Protein AF-A0A7W4C3T3-F1 (afdb_monomer_lite)

Secondary structure (DSSP, 8-state):
-EEEEEESSTTS--EEEEEEEEEEEEPPPPTTSEEEEEEEEEEEEEE-TT-TT--EEEEEE---TT-TT--SPPPEEEEE-GGGGG-HHHHHHHH-TT-EE-S-HHHHHHHHHHHTT--GGGHHHHHHHHHHHHHHHHTTT---EEE----TT---EEEEE---EE-STTEEEE---GGGGG--TTGGGEEEEEEEEEEEEEEPEEETTEEEEEEEEEEEEEEE-SEEEEEEEE-TTEEEEEEEEEEE-SSSPEEEEEEEE-S-GGGS---HHHHHTTGGGSEEEEEE--HHHHHHHHH-EEEEEEEEEEEEHHHHHHHHHHHHHHHHHHHHHHHHHS-TTTTTSHHHHHHS--BTTB-HHHHHHHHHHHHHHHHHHHH--SSS-HHHHHHHHHHHHHHHHHHHHHHH--TTGGGSTTS--HHHHHHHHHHHHHHHS-HHHHHHHHHHHHHHHHHHHHHH-TTS-STTHHHHHHHHH---

Structure (mmCIF, N/CA/C/O backbone):
data_AF-A0A7W4C3T3-F1
#
_entry.id   AF-A0A7W4C3T3-F1
#
loop_
_atom_site.group_PDB
_atom_site.id
_atom_site.type_symbol
_atom_site.label_atom_id
_atom_site.label_alt_id
_atom_site.label_comp_id
_atom_site.label_asym_id
_atom_site.label_entity_id
_atom_site.label_seq_id
_atom_site.pd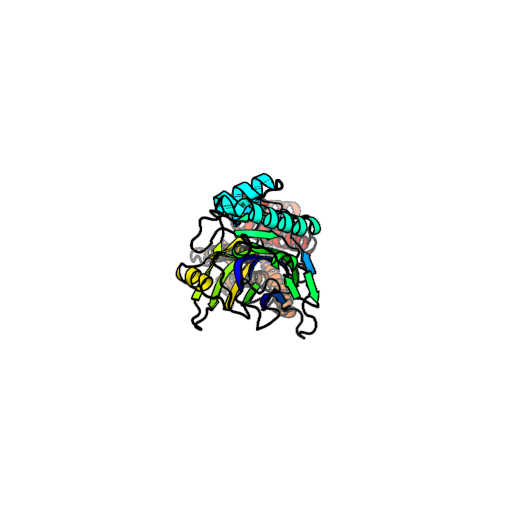bx_PDB_ins_code
_atom_site.Cartn_x
_atom_site.Cartn_y
_atom_site.Cartn_z
_atom_site.occupancy
_atom_site.B_iso_or_equiv
_atom_site.auth_seq_id
_atom_site.auth_comp_id
_atom_site.auth_asym_id
_atom_site.auth_atom_id
_atom_site.pdbx_PDB_model_num
ATOM 1 N N . MET A 1 1 ? 13.143 -0.703 1.026 1.00 85.38 1 MET A N 1
ATOM 2 C CA . MET A 1 1 ? 12.200 -0.128 2.001 1.00 85.38 1 MET A CA 1
ATOM 3 C C . MET A 1 1 ? 11.956 -1.159 3.082 1.00 85.38 1 MET A C 1
ATOM 5 O O . MET A 1 1 ? 11.834 -2.334 2.768 1.00 85.38 1 MET A O 1
ATOM 9 N N . LYS A 1 2 ? 11.910 -0.732 4.337 1.00 89.56 2 LYS A N 1
ATOM 10 C CA . LYS A 1 2 ? 11.625 -1.593 5.477 1.00 89.56 2 LYS A CA 1
ATOM 11 C C . LYS A 1 2 ? 10.624 -0.909 6.400 1.00 89.56 2 LYS A C 1
ATOM 13 O O . LYS A 1 2 ? 10.803 0.271 6.686 1.00 89.56 2 LYS A O 1
ATOM 18 N N . LEU A 1 3 ? 9.597 -1.622 6.841 1.00 90.25 3 LEU A N 1
ATOM 19 C CA . LEU A 1 3 ? 8.627 -1.177 7.837 1.00 90.25 3 LEU A CA 1
ATOM 20 C C . LEU A 1 3 ? 8.748 -2.090 9.057 1.00 90.25 3 LEU A C 1
ATOM 22 O O . LEU A 1 3 ? 8.432 -3.272 8.978 1.00 90.25 3 LEU A O 1
ATOM 26 N N . ASN A 1 4 ? 9.205 -1.548 10.181 1.00 90.50 4 ASN A N 1
ATOM 27 C CA . ASN A 1 4 ? 9.206 -2.262 11.453 1.00 90.50 4 ASN A CA 1
ATOM 28 C C . ASN A 1 4 ? 7.982 -1.838 12.258 1.00 90.50 4 ASN A C 1
ATOM 30 O O . ASN A 1 4 ? 7.779 -0.646 12.482 1.00 90.50 4 ASN A O 1
ATOM 34 N N . ILE A 1 5 ? 7.209 -2.807 12.727 1.00 88.56 5 ILE A N 1
ATOM 35 C CA . ILE A 1 5 ? 6.037 -2.607 13.574 1.00 88.56 5 ILE A CA 1
ATOM 36 C C . ILE A 1 5 ? 6.355 -3.221 14.931 1.00 88.56 5 ILE A C 1
ATOM 38 O O . ILE A 1 5 ? 6.657 -4.411 15.047 1.00 88.56 5 ILE A O 1
ATOM 42 N N . SER A 1 6 ? 6.328 -2.392 15.967 1.00 87.19 6 SER A N 1
ATOM 43 C CA . SER A 1 6 ? 6.688 -2.779 17.330 1.00 87.19 6 SER A CA 1
ATOM 44 C C . SER A 1 6 ? 5.717 -2.204 18.345 1.00 87.19 6 SER A C 1
ATOM 46 O O . SER A 1 6 ? 5.201 -1.104 18.161 1.00 87.19 6 SER A O 1
ATOM 48 N N . LYS A 1 7 ? 5.502 -2.932 19.438 1.00 82.25 7 LYS A N 1
ATOM 49 C CA . LYS A 1 7 ? 4.808 -2.405 20.613 1.00 82.25 7 LYS A CA 1
ATOM 50 C C . LYS A 1 7 ? 5.762 -1.500 21.402 1.00 82.25 7 LYS A C 1
ATOM 52 O O . LYS A 1 7 ? 6.928 -1.850 21.564 1.00 82.25 7 LYS A O 1
ATOM 57 N N . ASP A 1 8 ? 5.270 -0.374 21.918 1.00 71.25 8 ASP A N 1
ATOM 58 C CA . ASP A 1 8 ? 6.069 0.566 22.737 1.00 71.25 8 ASP A CA 1
ATOM 59 C C . ASP A 1 8 ? 6.509 -0.053 24.082 1.00 71.25 8 ASP A C 1
ATOM 61 O O . ASP A 1 8 ? 7.521 0.345 24.652 1.00 71.25 8 ASP A O 1
ATOM 65 N N . ALA A 1 9 ? 5.795 -1.074 24.580 1.00 63.00 9 ALA A N 1
ATOM 66 C CA . ALA A 1 9 ? 6.160 -1.802 25.795 1.00 63.00 9 ALA A CA 1
ATOM 67 C C . ALA A 1 9 ? 6.038 -3.331 25.616 1.00 63.00 9 ALA A C 1
ATOM 69 O O . ALA A 1 9 ? 4.982 -3.802 25.183 1.00 63.00 9 ALA A O 1
ATOM 70 N N . PRO A 1 10 ? 7.052 -4.126 26.018 1.00 55.09 10 PRO A N 1
ATOM 71 C CA . PRO A 1 10 ? 7.047 -5.588 25.876 1.00 55.09 10 PRO A CA 1
ATOM 72 C C . PRO A 1 10 ? 5.967 -6.298 26.712 1.00 55.09 10 PRO A C 1
ATOM 74 O O . PRO A 1 10 ? 5.608 -7.423 26.389 1.00 55.09 10 PRO A O 1
ATOM 77 N N . ASN A 1 11 ? 5.410 -5.627 27.730 1.00 52.28 11 ASN A N 1
ATOM 78 C CA . ASN A 1 11 ? 4.341 -6.146 28.598 1.00 52.28 11 ASN A CA 1
ATOM 79 C C . ASN A 1 11 ? 2.944 -5.598 28.244 1.00 52.28 11 ASN A C 1
ATOM 81 O O . ASN A 1 11 ? 2.016 -5.723 29.041 1.00 52.28 11 ASN A O 1
ATOM 85 N N . SER A 1 12 ? 2.784 -4.928 27.098 1.00 56.75 12 SER A N 1
ATOM 86 C CA . SER A 1 12 ? 1.444 -4.617 26.585 1.00 56.75 12 SER A CA 1
ATOM 87 C C . SER A 1 12 ? 0.806 -5.911 26.070 1.00 56.75 12 SER A C 1
ATOM 89 O O . SER A 1 12 ? 1.509 -6.714 25.452 1.00 56.75 12 SER A O 1
ATOM 91 N N . GLY A 1 13 ? -0.477 -6.137 26.381 1.00 63.88 13 GLY A N 1
ATOM 92 C CA . GLY A 1 13 ? -1.204 -7.376 26.075 1.00 63.88 13 GLY A CA 1
ATOM 93 C C . GLY A 1 13 ? -1.178 -7.764 24.593 1.00 63.88 13 GLY A C 1
ATOM 94 O O . GLY A 1 13 ? -0.550 -7.103 23.753 1.00 63.88 13 GLY A O 1
ATOM 95 N N . GLU A 1 14 ? -1.833 -8.863 24.233 1.00 72.38 14 GLU A N 1
ATOM 96 C CA . GLU A 1 14 ? -1.918 -9.268 22.828 1.00 72.38 14 GLU A CA 1
ATOM 97 C C . GLU A 1 14 ? -2.554 -8.138 21.986 1.00 72.38 14 GLU A C 1
ATOM 99 O O . GLU A 1 14 ? -3.467 -7.435 22.425 1.00 72.38 14 GLU A O 1
ATOM 104 N N . ILE A 1 15 ? -1.993 -7.891 20.795 1.00 77.31 15 ILE A N 1
ATOM 105 C CA . ILE A 1 15 ? -2.527 -6.907 19.844 1.00 77.31 15 ILE A CA 1
ATOM 106 C C . ILE A 1 15 ? -2.886 -7.672 18.581 1.00 77.31 15 ILE A C 1
ATOM 108 O O . ILE A 1 15 ? -2.019 -8.296 17.964 1.00 77.31 15 ILE A O 1
ATOM 112 N N . THR A 1 16 ? -4.146 -7.569 18.183 1.00 81.88 16 THR A N 1
ATOM 113 C CA . THR A 1 16 ? -4.659 -8.159 16.946 1.00 81.88 16 THR A CA 1
ATOM 114 C C . THR A 1 16 ? -4.764 -7.062 15.897 1.00 81.88 16 THR A C 1
ATOM 116 O O . THR A 1 16 ? -5.388 -6.034 16.151 1.00 81.88 16 THR A O 1
ATOM 119 N N . LEU A 1 17 ? -4.151 -7.252 14.727 1.00 86.50 17 LEU A N 1
ATOM 120 C CA . LEU A 1 17 ? -4.280 -6.335 13.593 1.00 86.50 17 LEU A CA 1
ATOM 121 C C . LEU A 1 17 ? -5.481 -6.760 12.751 1.00 86.50 17 LEU A C 1
ATOM 123 O O . LEU A 1 17 ? -5.324 -7.535 11.816 1.00 86.50 17 LEU A O 1
ATOM 127 N N . GLU A 1 18 ? -6.670 -6.252 13.053 1.00 85.75 18 GLU A N 1
ATOM 128 C CA . GLU A 1 18 ? -7.884 -6.576 12.286 1.00 85.75 18 GLU A CA 1
ATOM 129 C C . GLU A 1 18 ? -7.690 -6.346 10.785 1.00 85.75 18 GLU A C 1
ATOM 131 O O . GLU A 1 18 ? -8.048 -7.192 9.965 1.00 85.75 18 GLU A O 1
ATOM 136 N N . LYS A 1 19 ? -7.037 -5.233 10.429 1.00 88.25 19 LYS A N 1
ATOM 137 C CA . LYS A 1 19 ? -6.682 -4.909 9.046 1.00 88.25 19 LYS A CA 1
ATOM 138 C C . LYS A 1 19 ? -5.278 -4.335 8.961 1.00 88.25 19 LYS A C 1
ATOM 140 O O . LYS A 1 19 ? -4.924 -3.399 9.683 1.00 88.25 19 LYS A O 1
ATOM 145 N N . PHE A 1 20 ? -4.502 -4.865 8.025 1.00 90.88 20 PHE A N 1
ATOM 146 C CA . PHE A 1 20 ? -3.239 -4.287 7.596 1.00 90.88 20 PHE A CA 1
ATOM 147 C C . PHE A 1 20 ? -3.258 -4.096 6.083 1.00 90.88 20 PHE A C 1
ATOM 149 O O . PHE A 1 20 ? -3.383 -5.049 5.311 1.00 90.88 20 PHE A O 1
ATOM 156 N N . PHE A 1 21 ? -3.093 -2.852 5.660 1.00 91.88 21 PHE A N 1
ATOM 157 C CA . PHE A 1 21 ? -3.016 -2.479 4.262 1.00 91.88 21 PHE A CA 1
ATOM 158 C C . PHE A 1 21 ? -1.774 -1.628 4.034 1.00 91.88 21 PHE A C 1
ATOM 160 O O . PHE A 1 21 ? -1.572 -0.619 4.709 1.00 91.88 21 PHE A O 1
ATOM 167 N N . GLN A 1 22 ? -0.964 -1.999 3.049 1.00 93.19 22 GLN A N 1
ATOM 168 C CA . GLN A 1 22 ? 0.148 -1.175 2.596 1.00 93.19 22 GLN A CA 1
ATOM 169 C C . GLN A 1 22 ? 0.090 -0.993 1.085 1.00 93.19 22 GLN A C 1
ATOM 171 O O . GLN A 1 22 ? 0.044 -1.964 0.331 1.00 93.19 22 GLN A O 1
ATOM 176 N N . PHE A 1 23 ? 0.155 0.255 0.638 1.00 92.94 23 PHE A N 1
ATOM 177 C CA . PHE A 1 23 ? 0.219 0.598 -0.772 1.00 92.94 23 PHE A CA 1
ATOM 178 C C . PHE A 1 23 ? 1.482 1.386 -1.078 1.00 92.94 23 PHE A C 1
ATOM 180 O O . PHE A 1 23 ? 1.705 2.475 -0.548 1.00 92.94 23 PHE A O 1
ATOM 187 N N . ASN A 1 24 ? 2.327 0.800 -1.919 1.00 92.94 24 ASN A N 1
ATOM 188 C CA . ASN A 1 24 ? 3.612 1.356 -2.306 1.00 92.94 24 ASN A CA 1
ATOM 189 C C . ASN A 1 24 ? 3.532 1.880 -3.731 1.00 92.94 24 ASN A C 1
ATOM 191 O O . ASN A 1 24 ? 3.334 1.105 -4.660 1.00 92.94 24 ASN A O 1
ATOM 195 N N . ILE A 1 25 ? 3.746 3.172 -3.919 1.00 91.81 25 ILE A N 1
ATOM 196 C CA . ILE A 1 25 ? 3.816 3.799 -5.230 1.00 91.81 25 ILE A CA 1
ATOM 197 C C . ILE A 1 25 ? 5.276 4.097 -5.530 1.00 91.81 25 ILE A C 1
ATOM 199 O O . ILE A 1 25 ? 5.942 4.853 -4.821 1.00 91.81 25 ILE A O 1
ATOM 203 N N . ILE A 1 26 ? 5.776 3.472 -6.588 1.00 89.94 26 ILE A N 1
ATOM 204 C CA . ILE A 1 26 ? 7.132 3.653 -7.084 1.00 89.94 26 ILE A CA 1
ATOM 205 C C . ILE A 1 26 ? 7.039 4.609 -8.266 1.00 89.94 26 ILE A C 1
ATOM 207 O O . ILE A 1 26 ? 6.679 4.228 -9.381 1.00 89.94 26 ILE A O 1
ATOM 211 N N . GLY A 1 27 ? 7.346 5.874 -7.997 1.00 83.94 27 GLY A N 1
ATOM 212 C CA . GLY A 1 27 ? 7.336 6.925 -8.997 1.00 83.94 27 GLY A CA 1
ATOM 213 C C . GLY A 1 27 ? 8.355 6.683 -10.110 1.00 83.94 27 GLY A C 1
ATOM 214 O O . GLY A 1 27 ? 9.367 5.988 -9.948 1.00 83.94 27 GLY A O 1
ATOM 215 N N . ASN A 1 28 ? 8.094 7.320 -11.250 1.00 77.94 28 ASN A N 1
ATOM 216 C CA . ASN A 1 28 ? 9.004 7.302 -12.385 1.00 77.94 28 ASN A CA 1
ATOM 217 C C . ASN A 1 28 ? 10.382 7.851 -12.004 1.00 77.94 28 ASN A C 1
ATOM 219 O O . ASN A 1 28 ? 10.529 8.742 -11.160 1.00 77.94 28 ASN A O 1
ATOM 223 N N . LYS A 1 29 ? 11.392 7.321 -12.686 1.00 75.19 29 LYS A N 1
ATOM 224 C CA . LYS A 1 29 ? 12.780 7.731 -12.543 1.00 75.19 29 LYS A CA 1
ATOM 225 C C . LYS A 1 29 ? 12.950 9.214 -12.887 1.00 75.19 29 LYS A C 1
ATOM 227 O O . LYS A 1 29 ? 12.646 9.635 -14.004 1.00 75.19 29 LYS A O 1
ATOM 232 N N . LYS A 1 30 ? 13.451 10.004 -11.936 1.00 73.94 30 LYS A N 1
ATOM 233 C CA . LYS A 1 30 ? 13.823 11.412 -12.138 1.00 73.94 30 LYS A CA 1
ATOM 234 C C . LYS A 1 30 ? 15.194 11.506 -12.826 1.00 73.94 30 LYS A C 1
ATOM 236 O O . LYS A 1 30 ? 15.941 10.530 -12.917 1.00 73.94 30 LYS A O 1
ATOM 241 N N . SER A 1 31 ? 15.532 12.693 -13.333 1.00 64.56 31 SER A N 1
ATOM 242 C CA . SER A 1 31 ? 16.761 12.953 -14.108 1.00 64.56 31 SER A CA 1
ATOM 243 C C . SER A 1 31 ? 18.066 12.645 -13.361 1.00 64.56 31 SER A C 1
ATOM 245 O O . SER A 1 31 ? 19.108 12.479 -13.985 1.00 64.56 31 SER A O 1
ATOM 247 N N . ASP A 1 32 ? 18.013 12.573 -12.035 1.00 67.69 32 ASP A N 1
ATOM 248 C CA . ASP A 1 32 ? 19.115 12.279 -11.119 1.00 67.69 32 ASP A CA 1
ATOM 249 C C . ASP A 1 32 ? 19.189 10.795 -10.713 1.00 67.69 32 ASP A C 1
ATOM 251 O O . ASP A 1 32 ? 19.852 10.457 -9.733 1.00 67.69 32 ASP A O 1
ATOM 255 N N . ASN A 1 33 ? 18.529 9.895 -11.455 1.00 73.38 33 ASN A N 1
ATOM 256 C CA . ASN A 1 33 ? 18.463 8.460 -11.149 1.00 73.38 33 ASN A CA 1
ATOM 257 C C . ASN A 1 33 ? 17.689 8.135 -9.850 1.00 73.38 33 ASN A C 1
ATOM 259 O O . ASN A 1 33 ? 17.722 6.988 -9.398 1.00 73.38 33 ASN A O 1
ATOM 263 N N . ARG A 1 34 ? 17.001 9.114 -9.242 1.00 80.75 34 ARG A N 1
ATOM 264 C CA . ARG A 1 34 ? 16.190 8.907 -8.039 1.00 80.75 34 ARG A CA 1
ATOM 265 C C . ARG A 1 34 ? 14.746 8.594 -8.383 1.00 80.75 34 ARG A C 1
ATOM 267 O O . ARG A 1 34 ? 14.183 9.099 -9.352 1.00 80.75 34 ARG A O 1
ATOM 274 N N . HIS A 1 35 ? 14.133 7.801 -7.524 1.00 84.88 35 HIS A N 1
ATOM 275 C CA . HIS A 1 35 ? 12.716 7.495 -7.547 1.00 84.88 35 HIS A CA 1
ATOM 276 C C . HIS A 1 35 ? 12.077 8.082 -6.302 1.00 84.88 35 HIS A C 1
ATOM 278 O O . HIS A 1 35 ? 12.624 7.991 -5.199 1.00 84.88 35 HIS A O 1
ATOM 284 N N . GLN A 1 36 ? 10.911 8.684 -6.486 1.00 88.12 36 GLN A N 1
ATOM 285 C CA . GLN A 1 36 ? 10.043 8.993 -5.367 1.00 88.12 36 GLN A CA 1
ATOM 286 C C . GLN A 1 36 ? 9.293 7.720 -4.989 1.00 88.12 36 GLN A C 1
ATOM 288 O O . GLN A 1 36 ? 8.692 7.090 -5.855 1.00 88.12 36 GLN A O 1
ATOM 293 N N . ILE A 1 37 ? 9.360 7.334 -3.722 1.00 89.94 37 ILE A N 1
ATOM 294 C CA . ILE A 1 37 ? 8.612 6.205 -3.183 1.00 89.94 37 ILE A CA 1
ATOM 295 C C . ILE A 1 37 ? 7.636 6.756 -2.157 1.00 89.94 37 ILE A C 1
ATOM 297 O O . ILE A 1 37 ? 8.046 7.356 -1.159 1.00 89.94 37 ILE A O 1
ATOM 301 N N . ASP A 1 38 ? 6.356 6.544 -2.429 1.00 92.00 38 ASP A N 1
ATOM 302 C CA . ASP A 1 38 ? 5.251 6.884 -1.549 1.00 92.00 38 ASP A CA 1
ATOM 303 C C . ASP A 1 38 ? 4.676 5.601 -0.955 1.00 92.00 38 ASP A C 1
ATOM 305 O O . ASP A 1 38 ? 4.274 4.692 -1.675 1.00 92.00 38 ASP A O 1
ATOM 309 N N . THR A 1 39 ? 4.644 5.514 0.369 1.00 92.50 39 THR A N 1
ATOM 310 C CA . THR A 1 39 ? 4.106 4.363 1.091 1.00 92.50 39 THR A CA 1
ATOM 311 C C . THR A 1 39 ? 2.937 4.809 1.947 1.00 92.50 39 THR A C 1
ATOM 313 O O . THR A 1 39 ? 3.122 5.503 2.950 1.00 92.50 39 THR A O 1
ATOM 316 N N . PHE A 1 40 ? 1.741 4.388 1.557 1.00 94.00 40 PHE A N 1
ATOM 317 C CA . PHE A 1 40 ? 0.517 4.550 2.327 1.00 94.00 40 PHE A CA 1
ATOM 318 C C . PHE A 1 40 ? 0.311 3.311 3.189 1.00 94.00 40 PHE A C 1
ATOM 320 O O . PHE A 1 40 ? 0.398 2.191 2.692 1.00 94.00 40 PHE A O 1
ATOM 327 N N . ASN A 1 41 ? 0.036 3.508 4.473 1.00 94.06 41 ASN A N 1
ATOM 328 C CA . ASN A 1 41 ? -0.299 2.432 5.394 1.00 94.06 41 ASN A CA 1
ATOM 329 C C . ASN A 1 41 ? -1.666 2.710 6.007 1.00 94.06 41 ASN A C 1
ATOM 331 O O . ASN A 1 41 ? -1.911 3.825 6.475 1.00 94.06 41 ASN A O 1
ATOM 335 N N . ALA A 1 42 ? -2.499 1.676 6.045 1.00 93.94 42 ALA A N 1
ATOM 336 C CA . ALA A 1 42 ? -3.676 1.602 6.888 1.00 93.94 42 ALA A CA 1
ATOM 337 C C . ALA A 1 42 ? -3.471 0.482 7.899 1.00 93.94 42 ALA A C 1
ATOM 339 O O . ALA A 1 42 ? -3.239 -0.670 7.523 1.00 93.94 42 ALA A O 1
ATOM 340 N N . ILE A 1 43 ? -3.538 0.819 9.180 1.00 93.12 43 ILE A N 1
ATOM 341 C CA . ILE A 1 43 ? -3.381 -0.152 10.259 1.00 93.12 43 ILE A CA 1
ATOM 342 C C . ILE A 1 43 ? -4.577 -0.004 11.182 1.00 93.12 43 ILE A C 1
ATOM 344 O O . ILE A 1 43 ? -4.841 1.083 11.697 1.00 93.12 43 ILE A O 1
ATOM 348 N N . CYS A 1 44 ? -5.290 -1.107 11.374 1.00 91.50 44 CYS A N 1
ATOM 349 C CA . CYS A 1 44 ? -6.388 -1.217 12.311 1.00 91.50 44 CYS A CA 1
ATOM 350 C C . CYS A 1 44 ? -6.063 -2.301 13.331 1.00 91.50 44 CYS A C 1
ATOM 352 O O . CYS A 1 44 ? -5.713 -3.417 12.942 1.00 91.50 44 CYS A O 1
ATOM 354 N N . PHE A 1 45 ? -6.149 -1.980 14.621 1.00 88.69 45 PHE A N 1
ATOM 355 C CA . PHE A 1 45 ? -5.810 -2.939 15.664 1.00 88.69 45 PHE A CA 1
ATOM 356 C C . PHE A 1 45 ? -6.729 -2.879 16.878 1.00 88.69 45 PHE A C 1
ATOM 358 O O . PHE A 1 45 ? -7.190 -1.809 17.275 1.00 88.69 45 PHE A O 1
ATOM 365 N N . LYS A 1 46 ? -6.936 -4.045 17.491 1.00 85.56 46 LYS A N 1
ATOM 366 C CA . LYS A 1 46 ? -7.563 -4.206 18.803 1.00 85.56 46 LYS A CA 1
ATOM 367 C C . LYS A 1 46 ? -6.499 -4.467 19.857 1.00 85.56 46 LYS A C 1
ATOM 369 O O . LYS A 1 46 ? -5.472 -5.095 19.588 1.00 85.56 46 LYS A O 1
ATOM 374 N N . THR A 1 47 ? -6.764 -3.997 21.064 1.00 76.06 47 THR A N 1
ATOM 375 C CA . THR A 1 47 ? -5.932 -4.245 22.243 1.00 76.06 47 THR A CA 1
ATOM 376 C C . THR A 1 47 ? -6.708 -5.120 23.211 1.00 76.06 47 THR A C 1
ATOM 378 O O . THR A 1 47 ? -7.902 -4.886 23.391 1.00 76.06 47 THR A O 1
ATOM 381 N N . GLU A 1 48 ? -6.057 -6.077 23.871 1.00 69.00 48 GLU A N 1
ATOM 382 C CA . GLU A 1 48 ? -6.704 -6.814 24.962 1.00 69.00 48 GLU A CA 1
ATOM 383 C C . GLU A 1 48 ? -7.248 -5.885 26.065 1.00 69.00 48 GLU A C 1
ATOM 385 O O . GLU A 1 48 ? -6.710 -4.800 26.328 1.00 69.00 48 GLU A O 1
ATOM 390 N N . ILE A 1 49 ? -8.315 -6.372 26.710 1.00 53.84 49 ILE A N 1
ATOM 391 C CA . ILE A 1 49 ? -9.337 -5.677 27.519 1.00 53.84 49 ILE A CA 1
ATOM 392 C C . ILE A 1 49 ? -8.779 -4.733 28.605 1.00 53.84 49 ILE A C 1
ATOM 394 O O . ILE A 1 49 ? -9.428 -3.736 28.937 1.00 53.84 49 ILE A O 1
ATOM 398 N N . ASP A 1 50 ? -7.559 -4.970 29.094 1.00 53.50 50 ASP A N 1
ATOM 399 C CA . ASP A 1 50 ? -6.939 -4.194 30.179 1.00 53.50 50 ASP A CA 1
ATOM 400 C C . ASP A 1 50 ? -5.940 -3.119 29.700 1.00 53.50 50 ASP A C 1
ATOM 402 O O . ASP A 1 50 ? -5.409 -2.335 30.497 1.00 53.50 50 ASP A O 1
ATOM 406 N N . THR A 1 51 ? -5.671 -3.030 28.388 1.00 56.53 51 THR A N 1
ATOM 407 C CA . THR A 1 51 ? -4.541 -2.249 27.854 1.00 56.53 51 THR A CA 1
ATOM 408 C C . THR A 1 51 ? -4.867 -1.337 26.667 1.00 56.53 51 THR A C 1
ATOM 410 O O . THR A 1 51 ? -4.038 -1.171 25.781 1.00 56.53 51 THR A O 1
ATOM 413 N N . PHE A 1 52 ? -5.950 -0.552 26.725 1.00 61.78 52 PHE A N 1
ATOM 414 C CA . PHE A 1 52 ? -6.162 0.622 25.833 1.00 61.78 52 PHE A CA 1
ATOM 415 C C . PHE A 1 52 ? -5.053 1.710 25.919 1.00 61.78 52 PHE A C 1
ATOM 417 O O . PHE A 1 52 ? -5.162 2.786 25.346 1.00 61.78 52 PHE A O 1
ATOM 424 N N . ASN A 1 53 ? -3.965 1.446 26.653 1.00 61.94 53 ASN A N 1
ATOM 425 C CA . ASN A 1 53 ? -2.713 2.201 26.600 1.00 61.94 53 ASN A CA 1
ATOM 426 C C . ASN A 1 53 ? -1.713 1.632 25.574 1.00 61.94 53 ASN A C 1
ATOM 428 O O . ASN A 1 53 ? -0.589 2.132 25.516 1.00 61.94 53 ASN A O 1
ATOM 432 N N . ALA A 1 54 ? -2.041 0.559 24.848 1.00 66.19 54 ALA A N 1
ATOM 433 C CA . ALA A 1 54 ? -1.102 -0.049 23.920 1.00 66.19 54 ALA A CA 1
ATOM 434 C C . ALA A 1 54 ? -0.835 0.907 22.755 1.00 66.19 54 ALA A C 1
ATOM 436 O O . ALA A 1 54 ? -1.748 1.454 22.138 1.00 66.19 54 ALA A O 1
ATOM 437 N N . LYS A 1 55 ? 0.450 1.111 22.483 1.00 81.06 55 LYS A N 1
ATOM 438 C CA . LYS A 1 55 ? 0.934 1.972 21.413 1.00 81.06 55 LYS A CA 1
ATOM 439 C C . LYS A 1 55 ? 1.713 1.123 20.439 1.00 81.06 55 LYS A C 1
ATOM 441 O O . LYS A 1 55 ? 2.529 0.293 20.854 1.00 81.06 55 LYS A O 1
ATOM 446 N N . ILE A 1 56 ? 1.478 1.367 19.160 1.00 84.06 56 ILE A N 1
ATOM 447 C CA . ILE A 1 56 ? 2.257 0.759 18.093 1.00 84.06 56 ILE A CA 1
ATOM 448 C C . ILE A 1 56 ? 3.181 1.828 17.527 1.00 84.06 56 ILE A C 1
ATOM 450 O O . ILE A 1 56 ? 2.731 2.864 17.040 1.00 84.06 56 ILE A O 1
ATOM 454 N N . ASP A 1 57 ? 4.478 1.555 17.570 1.00 87.25 57 ASP A N 1
ATOM 455 C CA . ASP A 1 57 ? 5.483 2.335 16.870 1.00 87.25 57 ASP A CA 1
ATOM 456 C C . ASP A 1 57 ? 5.801 1.655 15.536 1.00 87.25 57 ASP A C 1
ATOM 458 O O . ASP A 1 57 ? 6.207 0.491 15.480 1.00 87.25 57 ASP A O 1
ATOM 462 N N . CYS A 1 58 ? 5.621 2.417 14.461 1.00 86.88 58 CYS A N 1
ATOM 463 C CA . CYS A 1 58 ? 5.940 2.047 13.092 1.00 86.88 58 CYS A CA 1
ATOM 464 C C . CYS A 1 58 ? 7.188 2.814 12.640 1.00 86.88 58 CYS A C 1
ATOM 466 O O . CYS A 1 58 ? 7.157 4.037 12.498 1.00 86.88 58 CYS A O 1
ATOM 468 N N . GLU A 1 59 ? 8.295 2.122 12.392 1.00 87.75 59 GLU A N 1
ATOM 469 C CA . GLU A 1 59 ? 9.522 2.718 11.860 1.00 87.75 59 GLU A CA 1
ATOM 470 C C . GLU A 1 59 ? 9.678 2.384 10.377 1.00 87.75 59 GLU A C 1
ATOM 472 O O . GLU A 1 59 ? 9.827 1.220 10.011 1.00 87.75 59 GLU A O 1
ATOM 477 N N . VAL A 1 60 ? 9.689 3.411 9.523 1.00 81.38 60 VAL A N 1
ATOM 478 C CA . VAL A 1 60 ? 9.922 3.243 8.082 1.00 81.38 60 VAL A CA 1
ATOM 479 C C . VAL A 1 60 ? 11.359 3.610 7.738 1.00 81.38 60 VAL A C 1
ATOM 481 O O . VAL A 1 60 ? 11.833 4.699 8.047 1.00 81.38 60 VAL A O 1
ATOM 484 N N . ILE A 1 61 ? 12.066 2.713 7.065 1.00 82.75 61 ILE A N 1
ATOM 485 C CA . ILE A 1 61 ? 13.458 2.890 6.665 1.00 82.75 61 ILE A CA 1
ATOM 486 C C . ILE A 1 61 ? 13.547 2.754 5.145 1.00 82.75 61 ILE A C 1
ATOM 488 O O . ILE A 1 61 ? 13.200 1.720 4.568 1.00 82.75 61 ILE A O 1
ATOM 492 N N . PHE A 1 62 ? 14.063 3.788 4.485 1.00 77.69 62 PHE A N 1
ATOM 493 C CA . PHE A 1 62 ? 14.459 3.717 3.082 1.00 77.69 62 PHE A CA 1
ATOM 494 C C . PHE A 1 62 ? 15.982 3.677 2.983 1.00 77.69 62 PHE A C 1
ATOM 496 O O . PHE A 1 62 ? 16.678 4.494 3.585 1.00 77.69 62 PHE A O 1
ATOM 503 N N . THR A 1 63 ? 16.489 2.709 2.227 1.00 77.31 63 THR A N 1
ATOM 504 C CA . THR A 1 63 ? 17.913 2.589 1.910 1.00 77.31 63 THR A CA 1
ATOM 505 C C . THR A 1 63 ? 18.156 3.295 0.583 1.00 77.31 63 THR A C 1
ATOM 507 O O . THR A 1 63 ? 17.579 2.891 -0.425 1.00 77.31 63 THR A O 1
ATOM 510 N N . ASP A 1 64 ? 18.975 4.348 0.592 1.00 75.12 64 ASP A N 1
ATOM 511 C CA . ASP A 1 64 ? 19.402 5.057 -0.619 1.00 75.12 64 ASP A CA 1
ATOM 512 C C . ASP A 1 64 ? 20.718 4.444 -1.124 1.00 75.12 64 ASP A C 1
ATOM 514 O O . ASP A 1 64 ? 21.738 4.504 -0.438 1.00 75.12 64 ASP A O 1
ATOM 518 N N . PHE A 1 65 ? 20.703 3.838 -2.316 1.00 72.19 65 PHE A N 1
ATOM 519 C CA . PHE A 1 65 ? 21.899 3.230 -2.916 1.00 72.19 65 PHE A CA 1
ATOM 520 C C . PHE A 1 65 ? 22.868 4.256 -3.527 1.00 72.19 65 PHE A C 1
ATOM 522 O O . PHE A 1 65 ? 23.956 3.881 -3.962 1.00 72.19 65 PHE A O 1
ATOM 529 N N . GLY A 1 66 ? 22.496 5.538 -3.566 1.00 64.88 66 GLY A N 1
ATOM 530 C CA . GLY A 1 66 ? 23.357 6.624 -4.031 1.00 64.88 66 GLY A CA 1
ATOM 531 C C . GLY A 1 66 ? 24.373 7.089 -2.987 1.00 64.88 66 GLY A C 1
ATOM 532 O O . GLY A 1 66 ? 25.393 7.670 -3.355 1.00 64.88 66 GLY A O 1
ATOM 533 N N . ASP A 1 67 ? 24.132 6.820 -1.700 1.00 62.44 67 ASP A N 1
ATOM 534 C CA . ASP A 1 67 ? 25.020 7.238 -0.615 1.00 62.44 67 ASP A CA 1
ATOM 535 C C . ASP A 1 67 ? 25.952 6.095 -0.185 1.00 62.44 67 ASP A C 1
ATOM 537 O O . ASP A 1 67 ? 25.705 5.356 0.769 1.00 62.44 67 ASP A O 1
ATOM 541 N N . ALA A 1 68 ? 27.073 5.959 -0.900 1.00 50.09 68 ALA A N 1
ATOM 542 C CA . ALA A 1 68 ? 28.097 4.937 -0.661 1.00 50.09 68 ALA A CA 1
ATOM 543 C C . ALA A 1 68 ? 28.762 5.005 0.734 1.00 50.09 68 ALA A C 1
ATOM 545 O O . ALA A 1 68 ? 29.573 4.139 1.065 1.00 50.09 68 ALA A O 1
ATOM 546 N N . LYS A 1 69 ? 28.456 6.022 1.556 1.00 49.84 69 LYS A N 1
ATOM 547 C CA . LYS A 1 69 ? 28.980 6.171 2.924 1.00 49.84 69 LYS A CA 1
ATOM 548 C C . LYS A 1 69 ? 27.940 5.914 4.017 1.00 49.84 69 LYS A C 1
ATOM 550 O O . LYS A 1 69 ? 28.323 5.925 5.185 1.00 49.84 69 LYS A O 1
ATOM 555 N N . GLY A 1 70 ? 26.672 5.668 3.667 1.00 49.66 70 GLY A N 1
ATOM 556 C CA . GLY A 1 70 ? 25.601 5.361 4.622 1.00 49.66 70 GLY A CA 1
ATOM 557 C C . GLY A 1 70 ? 25.399 6.425 5.707 1.00 49.66 70 GLY A C 1
ATOM 558 O O . GLY A 1 70 ? 24.955 6.087 6.806 1.00 49.66 70 GLY A O 1
ATOM 559 N N . LYS A 1 71 ? 25.785 7.682 5.442 1.00 47.62 71 LYS A N 1
ATOM 560 C CA . LYS A 1 71 ? 25.768 8.752 6.451 1.00 47.62 71 LYS A CA 1
ATOM 561 C C . LYS A 1 71 ? 24.461 9.532 6.434 1.00 47.62 71 LYS A C 1
ATOM 563 O O . LYS A 1 71 ? 24.020 9.940 7.506 1.00 47.62 71 LYS A O 1
ATOM 568 N N . ASP A 1 72 ? 23.797 9.626 5.286 1.00 50.59 72 ASP A N 1
ATOM 569 C CA . ASP A 1 72 ? 22.506 10.286 5.170 1.00 50.59 72 ASP A CA 1
ATOM 570 C C . ASP A 1 72 ? 21.407 9.241 4.961 1.00 50.59 72 ASP A C 1
ATOM 572 O O . ASP A 1 72 ? 21.161 8.741 3.862 1.00 50.59 72 ASP A O 1
ATOM 576 N N . LYS A 1 73 ? 20.703 8.898 6.049 1.00 61.62 73 LYS A N 1
ATOM 577 C CA . LYS A 1 73 ? 19.407 8.214 5.935 1.00 61.62 73 LYS A CA 1
ATOM 578 C C . LYS A 1 73 ? 18.524 9.060 5.018 1.00 61.62 73 LYS A C 1
ATOM 580 O O . LYS A 1 73 ? 18.416 10.270 5.227 1.00 61.62 73 LYS A O 1
ATOM 585 N N . ALA A 1 74 ? 17.889 8.429 4.030 1.00 70.19 74 ALA A N 1
ATOM 586 C CA . ALA A 1 74 ? 17.020 9.131 3.095 1.00 70.19 74 ALA A CA 1
ATOM 587 C C . ALA A 1 74 ? 16.013 9.995 3.865 1.00 70.19 74 ALA A C 1
ATOM 589 O O . ALA A 1 74 ? 15.385 9.523 4.816 1.00 70.19 74 ALA A O 1
ATOM 590 N N . LYS A 1 75 ? 15.877 11.270 3.482 1.00 79.75 75 LYS A N 1
ATOM 591 C CA . LYS A 1 75 ? 14.919 12.169 4.129 1.00 79.75 75 LYS A CA 1
ATOM 592 C C . LYS A 1 75 ? 13.515 11.612 3.905 1.00 79.75 75 LYS A C 1
ATOM 594 O O . LYS A 1 75 ? 13.132 11.340 2.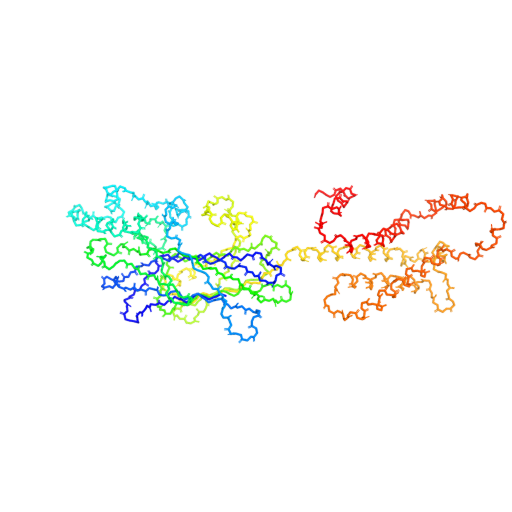764 1.00 79.75 75 LYS A O 1
ATOM 599 N N . ILE A 1 76 ? 12.769 11.439 4.991 1.00 85.69 76 ILE A N 1
ATOM 600 C CA . ILE A 1 76 ? 11.403 10.924 4.952 1.00 85.69 76 ILE A CA 1
ATOM 601 C C . ILE A 1 76 ? 10.448 12.033 5.375 1.00 85.69 76 ILE A C 1
ATOM 603 O O . ILE A 1 76 ? 10.601 12.598 6.458 1.00 85.69 76 ILE A O 1
ATOM 607 N N . SER A 1 77 ? 9.464 12.346 4.537 1.00 90.19 77 SER A N 1
ATOM 608 C CA . SER A 1 77 ? 8.325 13.169 4.943 1.00 90.19 77 SER A CA 1
ATOM 609 C C . SER A 1 77 ? 7.192 12.281 5.447 1.00 90.19 77 SER A C 1
ATOM 611 O O . SER A 1 77 ? 7.041 11.129 5.039 1.00 90.19 77 SER A O 1
ATOM 613 N N . PHE A 1 78 ? 6.413 12.818 6.379 1.00 93.12 78 PHE A N 1
ATOM 614 C CA . PHE A 1 78 ? 5.244 12.169 6.956 1.00 93.12 78 PHE A CA 1
ATOM 615 C C . PHE A 1 78 ? 4.016 13.028 6.686 1.00 93.12 78 PHE A C 1
ATOM 617 O O . PHE A 1 78 ? 4.076 14.243 6.870 1.00 93.12 78 PHE A O 1
ATOM 624 N N . SER A 1 79 ? 2.919 12.385 6.302 1.00 93.88 79 SER A N 1
ATOM 625 C CA . SER A 1 79 ? 1.599 13.000 6.271 1.00 93.88 79 SER A CA 1
ATOM 626 C C . SER A 1 79 ? 0.608 12.081 6.964 1.00 93.88 79 SER A C 1
ATOM 628 O O . SER A 1 79 ? 0.519 10.899 6.626 1.00 93.88 79 SER A O 1
ATOM 630 N N . ASP A 1 80 ? -0.157 12.634 7.898 1.00 93.81 80 ASP A N 1
ATOM 631 C CA . ASP A 1 80 ? -1.363 11.979 8.390 1.00 93.81 80 ASP A CA 1
ATOM 632 C C . ASP A 1 80 ? -2.419 11.969 7.276 1.00 93.81 80 ASP A C 1
ATOM 634 O O . ASP A 1 80 ? -2.485 12.900 6.463 1.00 93.81 80 ASP A O 1
ATOM 638 N N . ARG A 1 81 ? -3.195 10.888 7.194 1.00 94.75 81 ARG A N 1
ATOM 639 C CA . ARG A 1 81 ? -4.233 10.685 6.174 1.00 94.75 81 ARG A CA 1
ATOM 640 C C . ARG A 1 81 ? -5.541 10.210 6.807 1.00 94.75 81 ARG A C 1
ATOM 642 O O . ARG A 1 81 ? -6.326 9.547 6.140 1.00 94.75 81 ARG A O 1
ATOM 649 N N . VAL A 1 82 ? -5.806 10.584 8.064 1.00 93.56 82 VAL A N 1
ATOM 650 C CA . VAL A 1 82 ? -7.034 10.199 8.785 1.00 93.56 82 VAL A CA 1
ATOM 651 C C . VAL A 1 82 ? -8.312 10.520 7.996 1.00 93.56 82 VAL A C 1
ATOM 653 O O . VAL A 1 82 ? -9.245 9.726 8.008 1.00 93.56 82 VAL A O 1
ATOM 656 N N . ARG A 1 83 ? -8.304 11.608 7.208 1.00 92.19 83 ARG A N 1
ATOM 657 C CA . ARG A 1 83 ? -9.401 12.013 6.310 1.00 92.19 83 ARG A CA 1
ATOM 658 C C . ARG A 1 83 ? -9.835 10.941 5.304 1.00 92.19 83 ARG A C 1
ATOM 660 O O . ARG A 1 83 ? -10.938 11.008 4.789 1.00 92.19 83 ARG A O 1
ATOM 667 N N . TYR A 1 84 ? -8.999 9.945 5.002 1.00 93.38 84 TYR A N 1
ATOM 668 C CA . TYR A 1 84 ? -9.401 8.837 4.125 1.00 93.38 84 TYR A CA 1
ATOM 669 C C . TYR A 1 84 ? -10.537 8.010 4.728 1.00 93.38 84 TYR A C 1
ATOM 671 O O . TYR A 1 84 ? -11.305 7.404 3.986 1.00 93.38 84 TYR A O 1
ATOM 679 N N . PHE A 1 85 ? -10.692 8.021 6.057 1.00 92.00 85 PHE A N 1
ATOM 680 C CA . PHE A 1 85 ? -11.855 7.425 6.707 1.00 92.00 85 PHE A CA 1
ATOM 681 C C . PHE A 1 85 ? -13.166 8.167 6.394 1.00 92.00 85 PHE A C 1
ATOM 683 O O . PHE A 1 85 ? -14.243 7.618 6.627 1.00 92.00 85 PHE A O 1
ATOM 690 N N . ASP A 1 86 ? -13.095 9.380 5.830 1.00 90.44 86 ASP A N 1
ATOM 691 C CA . ASP A 1 86 ? -14.282 10.134 5.449 1.00 90.44 86 ASP A CA 1
ATOM 692 C C . ASP A 1 86 ? -14.896 9.660 4.122 1.00 90.44 86 ASP A C 1
ATOM 694 O O . ASP A 1 86 ? -16.103 9.794 3.907 1.00 90.44 86 ASP A O 1
ATOM 698 N N . GLU A 1 87 ? -14.082 9.062 3.251 1.00 91.44 87 GLU A N 1
ATOM 699 C CA . GLU A 1 87 ? -14.454 8.617 1.905 1.00 91.44 87 GLU A CA 1
ATOM 700 C C . GLU A 1 87 ? -15.040 7.191 1.941 1.00 91.44 87 GLU A C 1
ATOM 702 O O . GLU A 1 87 ? -14.478 6.240 1.395 1.00 91.44 87 GLU A O 1
ATOM 707 N N . ILE A 1 88 ? -16.186 7.026 2.616 1.00 89.00 88 ILE A N 1
ATOM 708 C CA . ILE A 1 88 ? -16.785 5.709 2.909 1.00 89.00 88 ILE A CA 1
ATOM 709 C C . ILE A 1 88 ? -17.048 4.849 1.666 1.00 89.00 88 ILE A C 1
ATOM 711 O O . ILE A 1 88 ? -16.797 3.649 1.699 1.00 89.00 88 ILE A O 1
ATOM 715 N N . SER A 1 89 ? -17.464 5.450 0.549 1.00 89.94 89 SER A N 1
ATOM 716 C CA . SER A 1 89 ? -17.697 4.733 -0.715 1.00 89.94 89 SER A CA 1
ATOM 717 C C . SER A 1 89 ? -16.424 4.088 -1.274 1.00 89.94 89 SER A C 1
ATOM 719 O O . SER A 1 89 ? -16.470 3.054 -1.942 1.00 89.94 89 SER A O 1
ATOM 721 N N . ILE A 1 90 ? -15.263 4.680 -0.992 1.00 91.06 90 ILE A N 1
ATOM 722 C CA . ILE A 1 90 ? -13.962 4.117 -1.349 1.00 91.06 90 ILE A CA 1
ATOM 723 C C . ILE A 1 90 ? -13.589 3.022 -0.355 1.00 91.06 90 ILE A C 1
ATOM 725 O O . ILE A 1 90 ? -13.180 1.939 -0.762 1.00 91.06 90 ILE A O 1
ATOM 729 N N . LEU A 1 91 ? -13.779 3.261 0.944 1.00 88.56 91 LEU A N 1
ATOM 730 C CA . LEU A 1 91 ? -13.488 2.264 1.976 1.00 88.56 91 LEU A CA 1
ATOM 731 C C . LEU A 1 91 ? -14.297 0.982 1.794 1.00 88.56 91 LEU A C 1
ATOM 733 O O . LEU A 1 91 ? -13.707 -0.087 1.902 1.00 88.56 91 LEU A O 1
ATOM 737 N N . GLN A 1 92 ? -15.589 1.065 1.465 1.00 90.38 92 GLN A N 1
ATOM 738 C CA . GLN A 1 92 ? -16.459 -0.097 1.240 1.00 90.38 92 GLN A CA 1
ATOM 739 C C . GLN A 1 92 ? -15.876 -1.069 0.198 1.00 90.38 92 GLN A C 1
ATOM 741 O O . GLN A 1 92 ? -15.917 -2.281 0.396 1.00 90.38 92 GLN A O 1
ATOM 746 N N . GLN A 1 93 ? -15.209 -0.556 -0.844 1.00 86.69 93 GLN A N 1
ATOM 747 C CA . GLN A 1 93 ? -14.551 -1.385 -1.866 1.00 86.69 93 GLN A CA 1
ATOM 748 C C . GLN A 1 93 ? -13.355 -2.194 -1.327 1.00 86.69 93 GLN A C 1
ATOM 750 O O . GLN A 1 93 ? -13.001 -3.223 -1.901 1.00 86.69 93 GLN A O 1
ATOM 755 N N . PHE A 1 94 ? -12.706 -1.750 -0.242 1.00 81.62 94 PHE A N 1
ATOM 756 C CA . PHE A 1 94 ? -11.520 -2.415 0.322 1.00 81.62 94 PHE A CA 1
ATOM 757 C C . PHE A 1 94 ? -11.753 -3.054 1.704 1.00 81.62 94 PHE A C 1
ATOM 759 O O . PHE A 1 94 ? -10.969 -3.927 2.096 1.00 81.62 94 PHE A O 1
ATOM 766 N N . TRP A 1 95 ? -12.780 -2.610 2.437 1.00 82.56 95 TRP A N 1
ATOM 767 C CA . TRP A 1 95 ? -13.042 -2.921 3.849 1.00 82.56 95 TRP A CA 1
ATOM 768 C C . TRP A 1 95 ? -14.365 -3.661 4.083 1.00 82.56 95 TRP A C 1
ATOM 770 O O . TRP A 1 95 ? -14.595 -4.061 5.217 1.00 82.56 95 TRP A O 1
ATOM 780 N N . GLY A 1 96 ? -15.171 -3.884 3.041 1.00 85.69 96 GLY A N 1
ATOM 781 C CA . GLY A 1 96 ? -16.437 -4.616 3.100 1.00 85.69 96 GLY A CA 1
ATOM 782 C C . GLY A 1 96 ? -17.595 -3.743 2.629 1.00 85.69 96 GLY A C 1
ATOM 783 O O . GLY A 1 96 ? -17.761 -2.626 3.118 1.00 85.69 96 GLY A O 1
ATOM 784 N N . GLU A 1 97 ? -18.390 -4.248 1.686 1.00 87.69 97 GLU A N 1
ATOM 785 C CA . GLU A 1 97 ? -19.481 -3.500 1.042 1.00 87.69 97 GLU A CA 1
ATOM 786 C C . GLU A 1 97 ? -20.561 -3.061 2.044 1.00 87.69 97 GLU A C 1
ATOM 788 O O . GLU A 1 97 ? -21.084 -1.953 1.949 1.00 87.69 97 GLU A O 1
ATOM 793 N N . GLU A 1 98 ? -20.814 -3.881 3.066 1.00 89.19 98 GLU A N 1
ATOM 794 C CA . GLU A 1 98 ? -21.778 -3.607 4.140 1.00 89.19 98 GLU A CA 1
ATOM 795 C C . GLU A 1 98 ? -21.230 -2.680 5.238 1.00 89.19 98 GLU A C 1
ATOM 797 O O . GLU A 1 98 ? -21.919 -2.394 6.218 1.00 89.19 98 GLU A O 1
ATOM 802 N N . SER A 1 99 ? -19.989 -2.201 5.102 1.00 88.75 99 SER A N 1
ATOM 803 C CA . SER A 1 99 ? -19.411 -1.272 6.072 1.00 88.75 99 SER A CA 1
ATOM 804 C C . SER A 1 99 ? -20.176 0.046 6.079 1.00 88.75 99 SER A C 1
ATOM 806 O O . SER A 1 99 ? -20.548 0.587 5.036 1.00 88.75 99 SER A O 1
ATOM 808 N N . TYR A 1 100 ? -20.370 0.593 7.271 1.00 86.44 100 TYR A N 1
ATOM 809 C CA . TYR A 1 100 ? -21.287 1.693 7.508 1.00 86.44 100 TYR A CA 1
ATOM 810 C C . TYR A 1 100 ? -20.628 2.815 8.312 1.00 86.44 100 TYR A C 1
ATOM 812 O O . TYR A 1 100 ? -19.912 2.572 9.283 1.00 86.44 100 TYR A O 1
ATOM 820 N N . ARG A 1 101 ? -20.886 4.064 7.922 1.00 88.00 101 ARG A N 1
ATOM 821 C CA . ARG A 1 101 ? -20.446 5.269 8.632 1.00 88.00 101 ARG A CA 1
ATOM 822 C C . ARG A 1 101 ? -21.675 6.100 8.963 1.00 88.00 101 ARG A C 1
ATOM 824 O O . ARG A 1 101 ? -22.468 6.371 8.066 1.00 88.00 101 ARG A O 1
ATOM 831 N N . ASN A 1 102 ? -21.796 6.530 10.217 1.00 79.56 102 ASN A N 1
ATOM 832 C CA . ASN A 1 102 ? -22.938 7.322 10.661 1.00 79.56 102 ASN A CA 1
ATOM 833 C C . ASN A 1 102 ? -22.512 8.600 11.371 1.00 79.56 102 ASN A C 1
ATOM 835 O O . ASN A 1 102 ? -21.724 8.567 12.317 1.00 79.56 102 ASN A O 1
ATOM 839 N N . ASP A 1 103 ? -23.088 9.720 10.963 1.00 83.25 103 ASP A N 1
ATOM 840 C CA . ASP A 1 103 ? -23.052 10.974 11.711 1.00 83.25 103 ASP A CA 1
ATOM 841 C C . ASP A 1 103 ? -24.204 11.074 12.729 1.00 83.25 103 ASP A C 1
ATOM 843 O O . ASP A 1 103 ? -24.091 11.795 13.721 1.00 83.25 103 ASP A O 1
ATOM 847 N N . ASN A 1 104 ? -25.277 10.297 12.553 1.00 89.69 104 ASN A N 1
ATOM 848 C CA . ASN A 1 104 ? -26.410 10.225 13.463 1.00 89.69 104 ASN A CA 1
ATOM 849 C C . ASN A 1 104 ? -26.193 9.180 14.571 1.00 89.69 104 ASN A C 1
ATOM 851 O O . ASN A 1 104 ? -26.192 7.969 14.346 1.00 89.69 104 ASN A O 1
ATOM 855 N N . ARG A 1 105 ? -26.090 9.663 15.813 1.00 91.31 105 ARG A N 1
ATOM 856 C CA . ARG A 1 105 ? -25.863 8.831 17.005 1.00 91.31 105 ARG A CA 1
ATOM 857 C C . ARG A 1 105 ? -26.966 7.798 17.244 1.00 91.31 105 ARG A C 1
ATOM 859 O O . ARG A 1 105 ? -26.662 6.663 17.598 1.00 91.31 105 ARG A O 1
ATOM 866 N N . GLU A 1 106 ? -28.236 8.162 17.060 1.00 91.75 106 GLU A N 1
ATOM 867 C CA . GLU A 1 106 ? -29.356 7.242 17.309 1.00 91.75 106 GLU A CA 1
ATOM 868 C C . GLU A 1 106 ? -29.357 6.080 16.325 1.00 91.75 106 GLU A C 1
ATOM 870 O O . GLU A 1 106 ? -29.632 4.937 16.694 1.00 91.75 106 GLU A O 1
ATOM 875 N N . ASP A 1 107 ? -29.060 6.376 15.066 1.00 92.12 107 ASP A N 1
ATOM 876 C CA . ASP A 1 107 ? -28.994 5.357 14.037 1.00 92.12 107 ASP A CA 1
ATOM 877 C C . ASP A 1 107 ? -27.726 4.499 14.199 1.00 92.12 107 ASP A C 1
ATOM 879 O O . ASP A 1 107 ? -27.799 3.279 14.088 1.00 92.12 107 ASP A O 1
ATOM 883 N N . PHE A 1 108 ? -26.602 5.076 14.643 1.00 93.75 108 PHE A N 1
ATOM 884 C CA . PHE A 1 108 ? -25.411 4.308 15.026 1.00 93.75 108 PHE A CA 1
ATOM 885 C C . PHE A 1 108 ? -25.695 3.316 16.165 1.00 93.75 108 PHE A C 1
ATOM 887 O O . PHE A 1 108 ? -25.291 2.156 16.086 1.00 93.75 108 PHE A O 1
ATOM 894 N N . ILE A 1 109 ? -26.445 3.733 17.193 1.00 93.88 109 ILE A N 1
ATOM 895 C CA . ILE A 1 109 ? -26.885 2.854 18.290 1.00 93.88 109 ILE A CA 1
ATOM 896 C C . ILE A 1 109 ? -27.739 1.701 17.751 1.00 93.88 109 ILE A C 1
ATOM 898 O O . ILE A 1 109 ? -27.514 0.552 18.128 1.00 93.88 109 ILE A O 1
ATOM 902 N N . LYS A 1 110 ? -28.700 1.981 16.859 1.00 92.81 110 LYS A N 1
ATOM 903 C CA . LYS A 1 110 ? -29.541 0.938 16.243 1.00 92.81 110 LYS A CA 1
ATOM 904 C C . LYS A 1 110 ? -28.704 -0.067 15.462 1.00 92.81 110 LYS A C 1
ATOM 906 O O . LYS A 1 110 ? -28.915 -1.265 15.617 1.00 92.81 110 LYS A O 1
ATOM 911 N N . GLN A 1 111 ? -27.740 0.406 14.675 1.00 92.62 111 GLN A N 1
ATOM 912 C CA . GLN A 1 111 ? -26.841 -0.477 13.934 1.00 92.62 111 GLN A CA 1
ATOM 913 C C . GLN A 1 111 ? -25.966 -1.314 14.871 1.00 92.62 111 GLN A C 1
ATOM 915 O O . GLN A 1 111 ? -25.798 -2.502 14.626 1.00 92.62 111 GLN A O 1
ATOM 920 N N . CYS A 1 112 ? -25.479 -0.752 15.981 1.00 93.12 112 CYS A N 1
ATOM 921 C CA . CYS A 1 112 ? -24.732 -1.525 16.976 1.00 93.12 112 CYS A CA 1
ATOM 922 C C . CYS A 1 112 ? -25.577 -2.646 17.597 1.00 93.12 112 CYS A C 1
ATOM 924 O O . CYS A 1 112 ? -25.081 -3.759 17.741 1.00 93.12 112 CYS A O 1
ATOM 926 N N . LEU A 1 113 ? -26.847 -2.378 17.929 1.00 92.44 113 LEU A N 1
ATOM 927 C CA . LEU A 1 113 ? -27.764 -3.403 18.447 1.00 92.44 113 LEU A CA 1
ATOM 928 C C . LEU A 1 113 ? -27.946 -4.558 17.452 1.00 92.44 113 LEU A C 1
ATOM 930 O O . LEU A 1 113 ? -27.977 -5.712 17.862 1.00 92.44 113 LEU A O 1
ATOM 934 N N . ILE A 1 114 ? -28.049 -4.246 16.156 1.00 92.19 114 ILE A N 1
ATOM 935 C CA . ILE A 1 114 ? -28.271 -5.235 15.093 1.00 92.19 114 ILE A CA 1
ATOM 936 C C . ILE A 1 114 ? -26.993 -6.028 14.801 1.00 92.19 114 ILE A C 1
ATOM 938 O O . ILE A 1 114 ? -27.010 -7.251 14.848 1.00 92.19 114 ILE A O 1
ATOM 942 N N . VAL A 1 115 ? -25.889 -5.342 14.500 1.00 92.62 115 VAL A N 1
ATOM 943 C CA . VAL A 1 115 ? -24.650 -5.966 14.006 1.00 92.62 115 VAL A CA 1
ATOM 944 C C . VAL A 1 115 ? -23.925 -6.748 15.100 1.00 92.62 115 VAL A C 1
ATOM 946 O O . VAL A 1 115 ? -23.309 -7.771 14.815 1.00 92.62 115 VAL A O 1
ATOM 949 N N . PHE A 1 116 ? -23.979 -6.273 16.346 1.00 92.56 116 PHE A N 1
ATOM 950 C CA . PHE A 1 116 ? -23.310 -6.925 17.475 1.00 92.56 116 PHE A CA 1
ATOM 951 C C . PHE A 1 116 ? -24.258 -7.750 18.348 1.00 92.56 116 PHE A C 1
ATOM 953 O O . PHE A 1 116 ? -23.813 -8.238 19.383 1.00 92.56 116 PHE A O 1
ATOM 960 N N . GLU A 1 117 ? -25.527 -7.888 17.943 1.00 92.88 117 GLU A N 1
ATOM 961 C CA . GLU A 1 117 ? -26.554 -8.667 18.650 1.00 92.88 117 GLU A CA 1
ATOM 962 C C . GLU A 1 117 ? -26.654 -8.302 20.147 1.00 92.88 117 GLU A C 1
ATOM 964 O O . GLU A 1 117 ? -26.762 -9.164 21.016 1.00 92.88 117 GLU A O 1
ATOM 969 N N . ILE A 1 118 ? -26.579 -7.003 20.464 1.00 92.44 118 ILE A N 1
ATOM 970 C CA . ILE A 1 118 ? -26.599 -6.509 21.850 1.00 92.44 118 ILE A CA 1
ATOM 971 C C . ILE A 1 118 ? -28.026 -6.588 22.401 1.00 92.44 118 ILE A C 1
ATOM 973 O O . ILE A 1 118 ? -28.977 -6.100 21.781 1.00 92.44 118 ILE A O 1
ATOM 977 N N . GLU A 1 119 ? -28.169 -7.151 23.600 1.00 90.50 119 GLU A N 1
ATOM 978 C CA . GLU A 1 119 ? -29.468 -7.357 24.233 1.00 90.50 119 GLU A CA 1
ATOM 979 C C . GLU A 1 119 ? -30.177 -6.018 24.525 1.00 90.50 119 GLU A C 1
ATOM 981 O O . GLU A 1 119 ? -29.553 -5.065 25.006 1.00 90.50 119 GLU A O 1
ATOM 986 N N . PRO A 1 120 ? -31.507 -5.910 24.332 1.00 83.94 120 PRO A N 1
ATOM 987 C CA . PRO A 1 120 ? -32.239 -4.665 24.580 1.00 83.94 120 PRO A CA 1
ATOM 988 C C . PRO A 1 120 ? -32.096 -4.122 26.009 1.00 83.94 120 PRO A C 1
ATOM 990 O O . PRO A 1 120 ? -32.204 -2.914 26.224 1.00 83.94 120 PRO A O 1
ATOM 993 N N . THR A 1 121 ? -31.845 -4.995 26.988 1.00 89.88 121 THR A N 1
ATOM 994 C CA . THR A 1 121 ? -31.615 -4.624 28.393 1.00 89.88 121 THR A CA 1
ATOM 995 C C . THR A 1 121 ? -30.315 -3.853 28.613 1.00 89.88 121 THR A C 1
ATOM 997 O O . THR A 1 121 ? -30.172 -3.172 29.624 1.00 89.88 121 THR A O 1
ATOM 1000 N N . GLU A 1 122 ? -29.374 -3.929 27.673 1.00 91.25 122 GLU A N 1
ATOM 1001 C CA . GLU A 1 122 ? -28.060 -3.285 27.740 1.00 91.25 122 GLU A CA 1
ATOM 1002 C C . GLU A 1 122 ? -28.037 -1.907 27.054 1.00 91.25 122 GLU A C 1
ATOM 1004 O O . GLU A 1 122 ? -27.025 -1.202 27.068 1.00 91.25 122 GLU A O 1
ATOM 1009 N N . LYS A 1 123 ? -29.177 -1.474 26.498 1.00 91.06 123 LYS A N 1
ATOM 1010 C CA . LYS A 1 123 ? -29.302 -0.250 25.698 1.00 91.06 123 LYS A CA 1
ATOM 1011 C C . LYS A 1 123 ? -28.795 1.011 26.406 1.00 91.06 123 LYS A C 1
ATOM 1013 O O . LYS A 1 123 ? -28.144 1.832 25.769 1.00 91.06 123 LYS A O 1
ATOM 1018 N N . ASP A 1 124 ? -29.052 1.171 27.702 1.00 92.56 124 ASP A N 1
ATOM 1019 C CA . ASP A 1 124 ? -28.624 2.368 28.442 1.00 92.56 124 ASP A CA 1
ATOM 1020 C C . ASP A 1 124 ? -27.099 2.456 28.589 1.00 92.56 124 ASP A C 1
ATOM 1022 O O . ASP A 1 124 ? -26.523 3.544 28.547 1.00 92.56 124 ASP A O 1
ATOM 1026 N N . ALA A 1 125 ? -26.426 1.317 28.754 1.00 93.81 125 ALA A N 1
ATOM 1027 C CA . ALA A 1 125 ? -24.970 1.271 28.794 1.00 93.81 125 ALA A CA 1
ATOM 1028 C C . ALA A 1 125 ? -24.373 1.431 27.384 1.00 93.81 125 ALA A C 1
ATOM 1030 O O . ALA A 1 125 ? -23.369 2.125 27.233 1.00 93.81 125 ALA A O 1
ATOM 1031 N N . LEU A 1 126 ? -25.042 0.913 26.346 1.00 95.25 126 LEU A N 1
ATOM 1032 C CA . LEU A 1 126 ? -24.661 1.147 24.952 1.00 95.25 126 LEU A CA 1
ATOM 1033 C C . LEU A 1 126 ? -24.722 2.638 24.593 1.00 95.25 126 LEU A C 1
ATOM 1035 O O . LEU A 1 126 ? -23.803 3.148 23.960 1.00 95.25 126 LEU A O 1
ATOM 1039 N N . ILE A 1 127 ? -25.773 3.350 25.016 1.00 95.12 127 ILE A N 1
ATOM 1040 C CA . ILE A 1 127 ? -25.900 4.798 24.789 1.00 95.12 127 ILE A CA 1
ATOM 1041 C C . ILE A 1 127 ? -24.692 5.537 25.377 1.00 95.12 127 ILE A C 1
ATOM 1043 O O . ILE A 1 127 ? -24.072 6.326 24.671 1.00 95.12 127 ILE A O 1
ATOM 1047 N N . LYS A 1 128 ? -24.306 5.229 26.623 1.00 95.56 128 LYS A N 1
ATOM 1048 C CA . LYS A 1 128 ? -23.136 5.844 27.277 1.00 95.56 128 LYS A CA 1
ATOM 1049 C C . LYS A 1 128 ? -21.831 5.548 26.542 1.00 95.56 128 LYS A C 1
ATOM 1051 O O . LYS A 1 128 ? -20.995 6.437 26.388 1.00 95.56 128 LYS A O 1
ATOM 1056 N N . ASP A 1 129 ? -21.651 4.309 26.091 1.00 95.12 129 ASP A N 1
ATOM 1057 C CA . ASP A 1 129 ? -20.473 3.917 25.322 1.00 95.12 129 ASP A CA 1
ATOM 1058 C C . ASP A 1 129 ? -20.402 4.685 23.988 1.00 95.12 129 ASP A C 1
ATOM 1060 O O . ASP A 1 129 ? -19.346 5.209 23.627 1.00 95.12 129 ASP A O 1
ATOM 1064 N N . VAL A 1 130 ? -21.528 4.814 23.275 1.00 94.75 130 VAL A N 1
ATOM 1065 C CA . VAL A 1 130 ? -21.610 5.583 22.024 1.00 94.75 130 VAL A CA 1
ATOM 1066 C C . VAL A 1 130 ? -21.366 7.073 22.265 1.00 94.75 130 VAL A C 1
ATOM 1068 O O . VAL A 1 130 ? -20.613 7.688 21.513 1.00 94.75 130 VAL A O 1
ATOM 1071 N N . GLU A 1 131 ? -21.937 7.664 23.315 1.00 94.31 131 GLU A N 1
ATOM 1072 C CA . GLU A 1 131 ? -21.679 9.062 23.683 1.00 94.31 131 GLU A CA 1
ATOM 1073 C C . GLU A 1 131 ? -20.183 9.314 23.889 1.00 94.31 131 GLU A C 1
ATOM 1075 O O . GLU A 1 131 ? -19.625 10.227 23.279 1.00 94.31 131 GLU A O 1
ATOM 1080 N N . LEU A 1 132 ? -19.510 8.447 24.649 1.00 93.19 132 LEU A N 1
ATOM 1081 C CA . LEU A 1 132 ? -18.071 8.544 24.880 1.00 93.19 132 LEU A CA 1
ATOM 1082 C C . LEU A 1 132 ? -17.253 8.417 23.585 1.00 93.19 132 LEU A C 1
ATOM 1084 O O . LEU A 1 132 ? -16.246 9.113 23.415 1.00 93.19 132 LEU A O 1
ATOM 1088 N N . ILE A 1 133 ? -17.667 7.536 22.669 1.00 93.44 133 ILE A N 1
ATOM 1089 C CA . ILE A 1 133 ? -17.038 7.390 21.350 1.00 93.44 133 ILE A CA 1
ATOM 1090 C C . ILE A 1 133 ? -17.139 8.702 20.566 1.00 93.44 133 ILE A C 1
ATOM 1092 O O . ILE A 1 133 ? -16.114 9.205 20.101 1.00 93.44 133 ILE A O 1
ATOM 1096 N N . TYR A 1 134 ? -18.337 9.280 20.449 1.00 92.88 134 TYR A N 1
ATOM 1097 C CA . TYR A 1 134 ? -18.528 10.532 19.713 1.00 92.88 134 TYR A CA 1
ATOM 1098 C C . TYR A 1 134 ? -17.785 11.695 20.377 1.00 92.88 134 TYR A C 1
ATOM 1100 O O . TYR A 1 134 ? -17.083 12.421 19.687 1.00 92.88 134 TYR A O 1
ATOM 1108 N N . GLU A 1 135 ? -17.815 11.828 21.705 1.00 91.94 135 GLU A N 1
ATOM 1109 C CA . GLU A 1 135 ? -17.031 12.851 22.416 1.00 91.94 135 GLU A CA 1
ATOM 1110 C C . GLU A 1 135 ? -15.519 12.722 22.174 1.00 91.94 135 GLU A C 1
ATOM 1112 O O . GLU A 1 135 ? -14.783 13.714 22.134 1.00 91.94 135 GLU A O 1
ATOM 1117 N N . THR A 1 136 ? -15.035 11.488 22.033 1.00 88.69 136 THR A N 1
ATOM 1118 C CA . THR A 1 136 ? -13.625 11.203 21.758 1.00 88.69 136 THR A CA 1
ATOM 1119 C C . THR A 1 136 ? -13.254 11.555 20.316 1.00 88.69 136 THR A C 1
ATOM 1121 O O . THR A 1 136 ? -12.181 12.115 20.078 1.00 88.69 136 THR A O 1
ATOM 1124 N N . LEU A 1 137 ? -14.127 11.253 19.354 1.00 88.81 137 LEU A N 1
ATOM 1125 C CA . LEU A 1 137 ? -13.882 11.492 17.932 1.00 88.81 137 LEU A CA 1
ATOM 1126 C C . LEU A 1 137 ? -14.180 12.931 17.489 1.00 88.81 137 LEU A C 1
ATOM 1128 O O . LEU A 1 137 ? -13.472 13.438 16.620 1.00 88.81 137 LEU A O 1
ATOM 1132 N N . ASP A 1 138 ? -15.112 13.633 18.138 1.00 83.50 138 ASP A N 1
ATOM 1133 C CA . ASP A 1 138 ? -15.417 15.050 17.884 1.00 83.50 138 ASP A CA 1
ATOM 1134 C C . ASP A 1 138 ? -14.154 15.915 18.047 1.00 83.50 138 ASP A C 1
ATOM 1136 O O . ASP A 1 138 ? -13.878 16.800 17.233 1.00 83.50 138 ASP A O 1
ATOM 1140 N N . LYS A 1 139 ? -13.301 15.589 19.031 1.00 74.56 139 LYS A N 1
ATOM 1141 C CA . LYS A 1 139 ? -11.984 16.231 19.231 1.00 74.56 139 LYS A CA 1
ATOM 1142 C C . LYS A 1 139 ? -11.043 16.075 18.033 1.00 74.56 139 LYS A C 1
ATOM 1144 O O . LYS A 1 139 ? -10.154 16.903 17.853 1.00 74.56 139 LYS A O 1
ATOM 1149 N N . ASN A 1 140 ? -11.219 15.015 17.249 1.00 69.31 140 ASN A N 1
ATOM 1150 C CA . ASN A 1 140 ? -10.414 14.687 16.075 1.00 69.31 140 ASN A CA 1
ATOM 1151 C C . ASN A 1 140 ? -11.143 14.990 14.755 1.00 69.31 140 ASN A C 1
ATOM 1153 O O . ASN A 1 140 ? -10.566 14.763 13.695 1.00 69.31 140 ASN A O 1
ATOM 1157 N N . SER A 1 141 ? -12.376 15.515 14.810 1.00 82.06 141 SER A N 1
ATOM 1158 C CA . SER A 1 141 ? -13.227 15.774 13.638 1.00 82.06 141 SER A CA 1
ATOM 1159 C C . SER A 1 141 ? -13.422 14.541 12.743 1.00 82.06 141 SER A C 1
ATOM 1161 O O . SER A 1 141 ? -13.482 14.657 11.522 1.00 82.06 141 SER A O 1
ATOM 1163 N N . THR A 1 142 ? -13.505 13.356 13.349 1.00 88.56 142 THR A N 1
ATOM 1164 C CA . THR A 1 142 ? -13.750 12.080 12.663 1.00 88.56 142 THR A CA 1
ATOM 1165 C C . THR A 1 142 ? -15.047 11.447 13.161 1.00 88.56 142 THR A C 1
ATOM 1167 O O . THR A 1 142 ? -15.612 11.873 14.164 1.00 88.56 142 THR A O 1
ATOM 1170 N N . LEU A 1 143 ? -15.551 10.436 12.450 1.00 92.12 143 LEU A N 1
ATOM 1171 C CA . LEU A 1 143 ? -16.768 9.709 12.832 1.00 92.12 143 LEU A CA 1
ATOM 1172 C C . LEU A 1 143 ? -16.475 8.215 12.971 1.00 92.12 143 LEU A C 1
ATOM 1174 O O . LEU A 1 143 ? -15.583 7.721 12.278 1.00 92.12 143 LEU A O 1
ATOM 1178 N N . PRO A 1 144 ? -17.206 7.493 13.835 1.00 93.69 144 PRO A N 1
ATOM 1179 C CA . PRO A 1 144 ? -17.029 6.058 13.971 1.00 93.69 144 PRO A CA 1
ATOM 1180 C C . PRO A 1 144 ? -17.550 5.327 12.728 1.00 93.69 144 PRO A C 1
ATOM 1182 O O . PRO A 1 144 ? -18.456 5.798 12.032 1.00 93.69 144 PRO A O 1
ATOM 1185 N N . LEU A 1 145 ? -16.980 4.153 12.462 1.00 93.56 145 LEU A N 1
ATOM 1186 C CA . LEU A 1 145 ? -17.403 3.268 11.382 1.00 93.56 145 LEU A CA 1
ATOM 1187 C C . LEU A 1 145 ? -17.689 1.876 11.934 1.00 93.56 145 LEU A C 1
ATOM 1189 O O . LEU A 1 145 ? -16.947 1.386 12.777 1.00 93.56 145 LEU A O 1
ATOM 1193 N N . ILE A 1 146 ? -18.726 1.220 11.431 1.00 93.56 146 ILE A N 1
ATOM 1194 C CA . ILE A 1 146 ? -18.937 -0.213 11.624 1.00 93.56 146 ILE A CA 1
ATOM 1195 C C . ILE A 1 146 ? -18.357 -0.908 10.401 1.00 93.56 146 ILE A C 1
ATOM 1197 O O . ILE A 1 146 ? -18.799 -0.676 9.277 1.00 93.56 146 ILE A O 1
ATOM 1201 N N . ILE A 1 147 ? -17.343 -1.734 10.623 1.00 91.81 147 ILE A N 1
ATOM 1202 C CA . ILE A 1 147 ? -16.761 -2.580 9.589 1.00 91.81 147 ILE A CA 1
ATOM 1203 C C . ILE A 1 147 ? -17.468 -3.925 9.655 1.00 91.81 147 ILE A C 1
ATOM 1205 O O . ILE A 1 147 ? -17.383 -4.625 10.666 1.00 91.81 147 ILE A O 1
ATOM 1209 N N . ASN A 1 148 ? -18.162 -4.256 8.571 1.00 89.44 148 ASN A N 1
ATOM 1210 C CA . ASN A 1 148 ? -18.844 -5.526 8.385 1.00 89.44 148 ASN A CA 1
ATOM 1211 C C . ASN A 1 148 ? -18.421 -6.099 7.027 1.00 89.44 148 ASN A C 1
ATOM 1213 O O . ASN A 1 148 ? -18.671 -5.502 5.978 1.00 89.44 148 ASN A O 1
ATOM 1217 N N . GLU A 1 149 ? -17.698 -7.213 7.064 1.00 84.88 149 GLU A N 1
ATOM 1218 C CA . GLU A 1 149 ? -17.143 -7.875 5.887 1.00 84.88 149 GLU A CA 1
ATOM 1219 C C . GLU A 1 149 ? -17.416 -9.370 6.003 1.00 84.88 149 GLU A C 1
ATOM 1221 O O . GLU A 1 149 ? -17.052 -9.992 7.002 1.00 84.88 149 GLU A O 1
ATOM 1226 N N . ASP A 1 150 ? -18.006 -9.949 4.960 1.00 80.25 150 ASP A N 1
ATOM 1227 C CA . ASP A 1 150 ? -18.190 -11.394 4.844 1.00 80.25 150 ASP A CA 1
ATOM 1228 C C . ASP A 1 150 ? -16.858 -12.062 4.463 1.00 80.25 150 ASP A C 1
ATOM 1230 O O . ASP A 1 150 ? -16.582 -12.387 3.303 1.00 80.25 150 ASP A O 1
ATOM 1234 N N . LYS A 1 151 ? -15.953 -12.159 5.443 1.00 79.94 151 LYS A N 1
ATOM 1235 C CA . LYS A 1 151 ? -14.621 -12.744 5.276 1.00 79.94 151 LYS A CA 1
ATOM 1236 C C . LYS A 1 151 ? -14.249 -13.635 6.455 1.00 79.94 151 LYS A C 1
ATOM 1238 O O . LYS A 1 151 ? -14.252 -13.211 7.608 1.00 79.94 151 LYS A O 1
ATOM 1243 N N . ASP A 1 152 ? -13.803 -14.850 6.136 1.00 75.06 152 ASP A N 1
ATOM 1244 C CA . ASP A 1 152 ? -13.337 -15.832 7.116 1.00 75.06 152 ASP A CA 1
ATOM 1245 C C . ASP A 1 152 ? -12.320 -15.240 8.106 1.00 75.06 152 ASP A C 1
ATOM 1247 O O . ASP A 1 152 ? -11.233 -14.787 7.733 1.00 75.06 152 ASP A O 1
ATOM 1251 N N . GLY A 1 153 ? -12.661 -15.304 9.394 1.00 75.12 153 GLY A N 1
ATOM 1252 C CA . GLY A 1 153 ? -11.803 -14.855 10.491 1.00 75.12 153 GLY A CA 1
ATOM 1253 C C . GLY A 1 153 ? -11.833 -13.350 10.770 1.00 75.12 153 GLY A C 1
ATOM 1254 O O . GLY A 1 153 ? -11.123 -12.914 11.675 1.00 75.12 153 GLY A O 1
ATOM 1255 N N . VAL A 1 154 ? -12.644 -12.571 10.047 1.00 80.88 154 VAL A N 1
ATOM 1256 C CA . VAL A 1 154 ? -12.933 -11.167 10.364 1.00 80.88 154 VAL A CA 1
ATOM 1257 C C . VAL A 1 154 ? -14.307 -11.111 11.027 1.00 80.88 154 VAL A C 1
ATOM 1259 O O . VAL A 1 154 ? -15.316 -11.440 10.417 1.00 80.88 154 VAL A O 1
ATOM 1262 N N . THR A 1 155 ? -14.347 -10.726 12.301 1.00 87.94 155 THR A N 1
ATOM 1263 C CA . THR A 1 155 ? -15.618 -10.464 13.001 1.00 87.94 155 THR A CA 1
ATOM 1264 C C . THR A 1 155 ? -15.992 -8.997 12.830 1.00 87.94 155 THR A C 1
ATOM 1266 O O . THR A 1 155 ? -15.073 -8.180 12.753 1.00 87.94 155 THR A O 1
ATOM 1269 N N . PRO A 1 156 ? -17.285 -8.626 12.805 1.00 91.56 156 PRO A N 1
ATOM 1270 C CA . PRO A 1 156 ? -17.669 -7.222 12.763 1.00 91.56 156 PRO A CA 1
ATOM 1271 C C . PRO A 1 156 ? -17.031 -6.437 13.912 1.00 91.56 156 PRO A C 1
ATOM 1273 O O . PRO A 1 156 ? -16.880 -6.943 15.031 1.00 91.56 156 PRO A O 1
ATOM 1276 N N . PHE A 1 157 ? -16.653 -5.188 13.656 1.00 92.44 157 PHE A N 1
ATOM 1277 C CA . PHE A 1 157 ? -16.051 -4.326 14.673 1.00 92.44 157 PHE A CA 1
ATOM 1278 C C . PHE A 1 157 ? -16.326 -2.846 14.410 1.00 92.44 157 PHE A C 1
ATOM 1280 O O . PHE A 1 157 ? -16.600 -2.427 13.287 1.00 92.44 157 PHE A O 1
ATOM 1287 N N . ILE A 1 158 ? -16.221 -2.039 15.462 1.00 93.81 158 ILE A N 1
ATOM 1288 C CA . ILE A 1 158 ? -16.280 -0.583 15.384 1.00 93.81 158 ILE A CA 1
ATOM 1289 C C . ILE A 1 158 ? -14.867 -0.060 15.160 1.00 93.81 158 ILE A C 1
ATOM 1291 O O . ILE A 1 158 ? -13.991 -0.218 16.010 1.00 93.81 158 ILE A O 1
ATOM 1295 N N . LEU A 1 159 ? -14.639 0.586 14.025 1.00 93.25 159 LEU A N 1
ATOM 1296 C CA . LEU A 1 159 ? -13.417 1.314 13.748 1.00 93.25 159 LEU A CA 1
ATOM 1297 C C . LEU A 1 159 ? -13.533 2.748 14.256 1.00 93.25 159 LEU A C 1
ATOM 1299 O O . LEU A 1 159 ? -14.433 3.496 13.872 1.00 93.25 159 LEU A O 1
ATOM 1303 N N . LEU A 1 160 ? -12.565 3.139 15.078 1.00 93.62 160 LEU A N 1
ATOM 1304 C CA . LEU A 1 160 ? -12.402 4.504 15.559 1.00 93.62 160 LEU A CA 1
ATOM 1305 C C . LEU A 1 160 ? -11.211 5.158 14.841 1.00 93.62 160 LEU A C 1
ATOM 1307 O O . LEU A 1 160 ? -10.069 4.748 15.083 1.00 93.62 160 LEU A O 1
ATOM 1311 N N . PRO A 1 161 ? -11.440 6.142 13.950 1.00 93.69 161 PRO A N 1
ATOM 1312 C CA . PRO A 1 161 ? -10.365 6.822 13.235 1.00 93.69 161 PRO A CA 1
ATOM 1313 C C . PRO A 1 161 ? -9.559 7.753 14.142 1.00 93.69 161 PRO A C 1
ATOM 1315 O O . PRO A 1 161 ? -10.111 8.682 14.735 1.00 93.69 161 PRO A O 1
ATOM 1318 N N . PHE A 1 162 ? -8.241 7.569 14.172 1.00 92.88 162 PHE A N 1
ATOM 1319 C CA . PHE A 1 162 ? -7.309 8.449 14.874 1.00 92.88 162 PHE A CA 1
ATOM 1320 C C . PHE A 1 162 ? -6.172 8.907 13.956 1.00 92.88 162 PHE A C 1
ATOM 1322 O O . PHE A 1 162 ? -5.702 8.167 13.088 1.00 92.88 162 PHE A O 1
ATOM 1329 N N . SER A 1 163 ? -5.685 10.128 14.185 1.00 92.75 163 SER A N 1
ATOM 1330 C CA . SER A 1 163 ? -4.491 10.632 13.505 1.00 92.75 163 SER A CA 1
ATOM 1331 C C . SER A 1 163 ? -3.232 9.928 13.998 1.00 92.75 163 SER A C 1
ATOM 1333 O O . SER A 1 163 ? -2.953 9.856 15.199 1.00 92.75 163 SER A O 1
ATOM 1335 N N . ALA A 1 164 ? -2.417 9.477 13.053 1.00 93.00 164 ALA A N 1
ATOM 1336 C CA . ALA A 1 164 ? -1.080 8.992 13.329 1.00 93.00 164 ALA A CA 1
ATOM 1337 C C . ALA A 1 164 ? -0.154 10.175 13.664 1.00 93.00 164 ALA A C 1
ATOM 1339 O O . ALA A 1 164 ? -0.255 11.256 13.080 1.00 93.00 164 ALA A O 1
ATOM 1340 N N . LYS A 1 165 ? 0.784 9.992 14.601 1.00 91.56 165 LYS A N 1
ATOM 1341 C CA . LYS A 1 165 ? 1.681 11.074 15.045 1.00 91.56 165 LYS A CA 1
ATOM 1342 C C . LYS A 1 165 ? 3.129 10.756 14.705 1.00 91.56 165 LYS A C 1
ATOM 1344 O O . LYS A 1 165 ? 3.629 9.682 15.026 1.00 91.56 165 LYS A O 1
ATOM 1349 N N . ALA A 1 166 ? 3.840 11.699 14.090 1.00 88.94 166 ALA A N 1
ATOM 1350 C CA . ALA A 1 166 ? 5.287 11.574 13.928 1.00 88.94 166 ALA A CA 1
ATOM 1351 C C . ALA A 1 166 ? 5.966 11.529 15.310 1.00 88.94 166 ALA A C 1
ATOM 1353 O O . ALA A 1 166 ? 5.672 12.355 16.174 1.00 88.94 166 ALA A O 1
ATOM 1354 N N . HIS A 1 167 ? 6.876 10.576 15.524 1.00 83.06 167 HIS A N 1
ATOM 1355 C CA . HIS A 1 167 ? 7.499 10.344 16.830 1.00 83.06 167 HIS A CA 1
ATOM 1356 C C . HIS A 1 167 ? 9.026 10.249 16.733 1.00 83.06 167 HIS A C 1
ATOM 1358 O O . HIS A 1 167 ? 9.611 9.200 16.973 1.00 83.06 167 HIS A O 1
ATOM 1364 N N . GLY A 1 168 ? 9.678 11.357 16.368 1.00 76.94 168 GLY A N 1
ATOM 1365 C CA . GLY A 1 168 ? 11.139 11.448 16.275 1.00 76.94 168 GLY A CA 1
ATOM 1366 C C . GLY A 1 168 ? 11.753 10.612 15.139 1.00 76.94 168 GLY A C 1
ATOM 1367 O O . GLY A 1 168 ? 11.431 9.443 14.922 1.00 76.94 168 GLY A O 1
ATOM 1368 N N . GLY A 1 169 ? 12.678 11.212 14.386 1.00 76.44 169 GLY A N 1
ATOM 1369 C CA . GLY A 1 169 ? 13.317 10.542 13.249 1.00 76.44 169 GLY A CA 1
ATOM 1370 C C . GLY A 1 169 ? 12.291 9.998 12.245 1.00 76.44 169 GLY A C 1
ATOM 1371 O O . GLY A 1 169 ? 11.446 10.738 11.746 1.00 76.44 169 GLY A O 1
ATOM 1372 N N . ASN A 1 170 ? 12.353 8.693 11.970 1.00 81.88 170 ASN A N 1
ATOM 1373 C CA . ASN A 1 170 ? 11.518 8.032 10.964 1.00 81.88 170 ASN A CA 1
ATOM 1374 C C . ASN A 1 170 ? 10.296 7.295 11.537 1.00 81.88 170 ASN A C 1
ATOM 1376 O O . ASN A 1 170 ? 9.567 6.644 10.780 1.00 81.88 170 ASN A O 1
ATOM 1380 N N . LYS A 1 171 ? 10.051 7.402 12.846 1.00 88.62 171 LYS A N 1
ATOM 1381 C CA . LYS A 1 171 ? 8.985 6.667 13.531 1.00 88.62 171 LYS A CA 1
ATOM 1382 C C . LYS A 1 171 ? 7.638 7.385 13.454 1.00 88.62 171 LYS A C 1
ATOM 1384 O O . LYS A 1 171 ? 7.559 8.616 13.396 1.00 88.62 171 LYS A O 1
ATOM 1389 N N . VAL A 1 172 ? 6.577 6.593 13.444 1.00 90.94 172 VAL A N 1
ATOM 1390 C CA . VAL A 1 172 ? 5.177 7.005 13.552 1.00 90.94 172 VAL A CA 1
ATOM 1391 C C . VAL A 1 172 ? 4.579 6.252 14.722 1.00 90.94 172 VAL A C 1
ATOM 1393 O O . VAL A 1 172 ? 4.731 5.039 14.805 1.00 90.94 172 VAL A O 1
ATOM 1396 N N . ARG A 1 173 ? 3.906 6.972 15.607 1.00 91.62 173 ARG A N 1
ATOM 1397 C CA . ARG A 1 173 ? 3.223 6.416 16.764 1.00 91.62 173 ARG A CA 1
ATOM 1398 C C . ARG A 1 173 ? 1.726 6.375 16.507 1.00 91.62 173 ARG A C 1
ATOM 1400 O O . ARG A 1 173 ? 1.130 7.398 16.157 1.00 91.62 173 ARG A O 1
ATOM 1407 N N . LEU A 1 174 ? 1.154 5.193 16.693 1.00 91.75 174 LEU A N 1
ATOM 1408 C CA . LEU A 1 174 ? -0.274 4.916 16.628 1.00 91.75 174 LEU A CA 1
ATOM 1409 C C . LEU A 1 174 ? -0.774 4.714 18.061 1.00 91.75 174 LEU A C 1
ATOM 1411 O O . LEU A 1 174 ? -0.355 3.781 18.749 1.00 91.75 174 LEU A O 1
ATOM 1415 N N . GLU A 1 175 ? -1.609 5.635 18.530 1.00 88.00 175 GLU A N 1
ATOM 1416 C CA . GLU A 1 175 ? -2.121 5.679 19.902 1.00 88.00 175 GLU A CA 1
ATOM 1417 C C . GLU A 1 175 ? -3.555 6.225 19.876 1.00 88.00 175 GLU A C 1
ATOM 1419 O O . GLU A 1 175 ? -3.802 7.259 19.255 1.00 88.00 175 GLU A O 1
ATOM 1424 N N . GLY A 1 176 ? -4.484 5.518 20.526 1.00 84.62 176 GLY A N 1
ATOM 1425 C CA . GLY A 1 176 ? -5.869 5.965 20.716 1.00 84.62 176 GLY A CA 1
ATOM 1426 C C . GLY A 1 176 ? -6.048 6.830 21.967 1.00 84.62 176 GLY A C 1
ATOM 1427 O O . GLY A 1 176 ? -5.097 7.082 22.712 1.00 84.62 176 GLY A O 1
ATOM 1428 N N . ASP A 1 177 ? -7.279 7.279 22.220 1.00 84.69 177 ASP A N 1
ATOM 1429 C CA . ASP A 1 177 ? -7.606 8.004 23.453 1.00 84.69 177 ASP A CA 1
ATOM 1430 C C . ASP A 1 177 ? -7.715 7.042 24.647 1.00 84.69 177 ASP A C 1
ATOM 1432 O O . ASP A 1 177 ? -8.301 5.961 24.568 1.00 84.69 177 ASP A O 1
ATOM 1436 N N . ARG A 1 178 ? -7.160 7.456 25.789 1.00 83.12 178 ARG A N 1
ATOM 1437 C CA . ARG A 1 178 ? -7.208 6.691 27.038 1.00 83.12 178 ARG A CA 1
ATOM 1438 C C . ARG A 1 178 ? -8.598 6.683 27.664 1.00 83.12 178 ARG A C 1
ATOM 1440 O O . ARG A 1 178 ? -8.863 5.786 28.463 1.00 83.12 178 ARG A O 1
ATOM 1447 N N . SER A 1 179 ? -9.452 7.657 27.337 1.00 84.75 179 SER A N 1
ATOM 1448 C CA . SER A 1 179 ? -10.845 7.716 27.797 1.00 84.75 179 SER A CA 1
ATOM 1449 C C . SER A 1 179 ? -11.612 6.439 27.450 1.00 84.75 179 SER A C 1
ATOM 1451 O O . SER A 1 179 ? -12.400 5.968 28.260 1.00 84.75 179 SER A O 1
ATOM 1453 N N . LEU A 1 180 ? -11.298 5.802 26.317 1.00 86.69 180 LEU A N 1
ATOM 1454 C CA . LEU A 1 180 ? -11.955 4.582 25.832 1.00 86.69 180 LEU A CA 1
ATOM 1455 C C . LEU A 1 180 ? -11.836 3.387 26.795 1.00 86.69 180 LEU A C 1
ATOM 1457 O O . LEU A 1 180 ? -12.599 2.431 26.699 1.00 86.69 180 LEU A O 1
ATOM 1461 N N . LYS A 1 181 ? -10.939 3.452 27.787 1.00 83.44 181 LYS A N 1
ATOM 1462 C CA . LYS A 1 181 ? -10.864 2.474 28.882 1.00 83.44 181 LYS A CA 1
ATOM 1463 C C . LYS A 1 181 ? -12.138 2.359 29.708 1.00 83.44 181 LYS A C 1
ATOM 1465 O O . LYS A 1 181 ? -12.315 1.334 30.357 1.00 83.44 181 LYS A O 1
ATOM 1470 N N . SER A 1 182 ? -12.976 3.394 29.759 1.00 87.00 182 SER A N 1
ATOM 1471 C CA . SER A 1 182 ? -14.219 3.354 30.535 1.00 87.00 182 SER A CA 1
ATOM 1472 C C . SER A 1 182 ? -15.383 2.707 29.793 1.00 87.00 182 SER A C 1
ATOM 1474 O O . SER A 1 182 ? -16.430 2.525 30.405 1.00 87.00 182 SER A O 1
ATOM 1476 N N . LEU A 1 183 ? -15.208 2.338 28.519 1.00 89.38 183 LEU A N 1
ATOM 1477 C CA . LEU A 1 183 ? -16.232 1.628 27.757 1.00 89.38 183 LEU A CA 1
ATOM 1478 C C . LEU A 1 183 ? -16.575 0.293 28.400 1.00 89.38 183 LEU A C 1
ATOM 1480 O O . LEU A 1 183 ? -15.722 -0.341 29.028 1.00 89.38 183 LEU A O 1
ATOM 1484 N N . THR A 1 184 ? -17.812 -0.136 28.217 1.00 89.81 184 THR A N 1
ATOM 1485 C CA . THR A 1 184 ? -18.357 -1.341 28.829 1.00 89.81 184 THR A CA 1
ATOM 1486 C C . THR A 1 184 ? -18.679 -2.373 27.756 1.00 89.81 184 THR A C 1
ATOM 1488 O O . THR A 1 184 ? -17.835 -3.219 27.469 1.00 89.81 184 THR A O 1
ATOM 1491 N N . ILE A 1 185 ? -19.845 -2.265 27.129 1.00 91.81 185 ILE A N 1
ATOM 1492 C CA . ILE A 1 185 ? -20.385 -3.221 26.158 1.00 91.81 185 ILE A CA 1
ATOM 1493 C C . ILE A 1 185 ? -19.589 -3.220 24.855 1.00 91.81 185 ILE A C 1
ATOM 1495 O O . ILE A 1 185 ? -19.318 -4.277 24.300 1.00 91.81 185 ILE A O 1
ATOM 1499 N N . LEU A 1 186 ? -19.185 -2.048 24.359 1.00 91.75 186 LEU A N 1
ATOM 1500 C CA . LEU A 1 186 ? -18.516 -1.937 23.056 1.00 91.75 186 LEU A CA 1
ATOM 1501 C C . LEU A 1 186 ? -17.001 -2.164 23.122 1.00 91.75 186 LEU A C 1
ATOM 1503 O O . LEU A 1 186 ? -16.314 -2.087 22.102 1.00 91.75 186 LEU A O 1
ATOM 1507 N N . ARG A 1 187 ? -16.452 -2.422 24.314 1.00 87.62 187 ARG A N 1
ATOM 1508 C CA . ARG A 1 187 ? -15.004 -2.423 24.551 1.00 87.62 187 ARG A CA 1
ATOM 1509 C C . ARG A 1 187 ? -14.254 -3.441 23.686 1.00 87.62 187 ARG A C 1
ATOM 1511 O O . ARG A 1 187 ? -13.218 -3.102 23.123 1.00 87.62 187 ARG A O 1
ATOM 1518 N N . ASP A 1 188 ? -14.750 -4.670 23.590 1.00 86.94 188 ASP A N 1
ATOM 1519 C CA . ASP A 1 188 ? -14.146 -5.758 22.803 1.00 86.94 188 ASP A CA 1
ATOM 1520 C C . ASP A 1 188 ? -14.437 -5.639 21.295 1.00 86.94 188 ASP A C 1
ATOM 1522 O O . ASP A 1 188 ? -13.774 -6.274 20.470 1.00 86.94 188 ASP A O 1
ATOM 1526 N N . LYS A 1 189 ? -15.409 -4.799 20.923 1.00 91.06 189 LYS A N 1
ATOM 1527 C CA . LYS A 1 189 ? -15.794 -4.539 19.532 1.00 91.06 189 LYS A CA 1
ATOM 1528 C C . LYS A 1 189 ? -14.974 -3.434 18.884 1.00 91.06 189 LYS A C 1
ATOM 1530 O O . LYS A 1 189 ? -15.075 -3.263 17.676 1.00 91.06 189 LYS A O 1
ATOM 1535 N N . ILE A 1 190 ? -14.165 -2.688 19.631 1.00 91.25 190 ILE A N 1
ATOM 1536 C CA . ILE A 1 190 ? -13.454 -1.521 19.102 1.00 91.25 190 ILE A CA 1
ATOM 1537 C C . ILE A 1 190 ? -12.078 -1.872 18.566 1.00 91.25 190 ILE A C 1
ATOM 1539 O O . ILE A 1 190 ? -11.258 -2.478 19.253 1.00 91.25 190 ILE A O 1
ATOM 1543 N N . ALA A 1 191 ? -11.804 -1.372 17.367 1.00 91.00 191 ALA A N 1
ATOM 1544 C CA . ALA A 1 191 ? -10.486 -1.322 16.774 1.00 91.00 191 ALA A CA 1
ATOM 1545 C C . ALA A 1 191 ? -10.088 0.130 16.468 1.00 91.00 191 ALA A C 1
ATOM 1547 O O . ALA A 1 191 ? -10.884 0.946 16.000 1.00 91.00 191 ALA A O 1
ATOM 1548 N N . LEU A 1 192 ? -8.828 0.459 16.726 1.00 91.81 192 LEU A N 1
ATOM 1549 C CA . LEU A 1 192 ? -8.263 1.779 16.463 1.00 91.81 192 LEU A CA 1
ATOM 1550 C C . LEU A 1 192 ? -7.708 1.801 15.038 1.00 91.81 192 LEU A C 1
ATOM 1552 O O . LEU A 1 192 ? -6.863 0.972 14.701 1.00 91.81 192 LEU A O 1
ATOM 1556 N N . GLY A 1 193 ? -8.192 2.719 14.202 1.00 93.06 193 GLY A N 1
ATOM 1557 C CA . GLY A 1 193 ? -7.827 2.824 12.790 1.00 93.06 193 GLY A CA 1
ATOM 1558 C C . GLY A 1 193 ? -6.931 4.025 12.504 1.00 93.06 193 GLY A C 1
ATOM 1559 O O . GLY A 1 193 ? -7.228 5.142 12.920 1.00 93.06 193 GLY A O 1
ATOM 1560 N N . PHE A 1 194 ? -5.860 3.805 11.742 1.00 94.69 194 PHE A N 1
ATOM 1561 C CA . PHE A 1 194 ? -4.899 4.841 11.370 1.00 94.69 194 PHE A CA 1
ATOM 1562 C C . PHE A 1 194 ? -4.569 4.765 9.883 1.00 94.69 194 PHE A C 1
ATOM 1564 O O . PHE A 1 194 ? -4.273 3.685 9.373 1.00 94.69 194 PHE A O 1
ATOM 1571 N N . TRP A 1 195 ? -4.534 5.923 9.223 1.00 94.75 195 TRP A N 1
ATOM 1572 C CA . TRP A 1 195 ? -4.045 6.084 7.855 1.00 94.75 195 TRP A CA 1
ATOM 1573 C C . TRP A 1 195 ? -2.905 7.094 7.828 1.00 94.75 195 TRP A C 1
ATOM 1575 O O . TRP A 1 195 ? -3.045 8.214 8.317 1.00 94.75 195 TRP A O 1
ATOM 1585 N N . PHE A 1 196 ? -1.780 6.729 7.219 1.00 94.69 196 PHE A N 1
ATOM 1586 C CA . PHE A 1 196 ? -0.664 7.655 7.049 1.00 94.69 196 PHE A CA 1
ATOM 1587 C C . PHE A 1 196 ? 0.176 7.353 5.815 1.00 94.69 196 PHE A C 1
ATOM 1589 O O . PHE A 1 196 ? 0.252 6.223 5.336 1.00 94.69 196 PHE A O 1
ATOM 1596 N N . GLN A 1 197 ? 0.859 8.386 5.334 1.00 94.75 197 GLN A N 1
ATOM 1597 C CA . GLN A 1 197 ? 1.775 8.325 4.208 1.00 94.75 197 GLN A CA 1
ATOM 1598 C C . GLN A 1 197 ? 3.193 8.662 4.660 1.00 94.75 197 GLN A C 1
ATOM 1600 O O . GLN A 1 197 ? 3.429 9.583 5.453 1.00 94.75 197 GLN A O 1
ATOM 1605 N N . LYS A 1 198 ? 4.155 7.930 4.107 1.00 92.31 198 LYS A N 1
ATOM 1606 C CA . LYS A 1 198 ? 5.577 8.250 4.173 1.00 92.31 198 LYS A CA 1
ATOM 1607 C C . LYS A 1 198 ? 6.115 8.389 2.760 1.00 92.31 198 LYS A C 1
ATOM 1609 O O . LYS A 1 198 ? 5.917 7.493 1.947 1.00 92.31 198 LYS A O 1
ATOM 1614 N N . THR A 1 199 ? 6.828 9.476 2.498 1.00 91.06 199 THR A N 1
ATOM 1615 C CA . THR A 1 199 ? 7.434 9.726 1.185 1.00 91.06 199 THR A CA 1
ATOM 1616 C C . THR A 1 199 ? 8.934 9.848 1.333 1.00 91.06 199 THR A C 1
ATOM 1618 O O . THR A 1 199 ? 9.431 10.493 2.261 1.00 91.06 199 THR A O 1
ATOM 1621 N N . SER A 1 200 ? 9.674 9.264 0.401 1.00 88.88 200 SER A N 1
ATOM 1622 C CA . SER A 1 200 ? 11.113 9.473 0.297 1.00 88.88 200 SER A CA 1
ATOM 1623 C C . SER A 1 200 ? 11.553 9.528 -1.159 1.00 88.88 200 SER A C 1
ATOM 1625 O O . SER A 1 200 ? 10.895 8.986 -2.040 1.00 88.88 200 SER A O 1
ATOM 1627 N N . ASN A 1 201 ? 12.671 10.202 -1.421 1.00 86.69 201 ASN A N 1
ATOM 1628 C CA . ASN A 1 201 ? 13.328 10.172 -2.724 1.00 86.69 201 ASN A CA 1
ATOM 1629 C C . ASN A 1 201 ? 14.638 9.404 -2.556 1.00 86.69 201 ASN A C 1
ATOM 1631 O O . ASN A 1 201 ? 15.500 9.848 -1.799 1.00 86.69 201 ASN A O 1
ATOM 1635 N N . VAL A 1 202 ? 14.779 8.274 -3.246 1.00 84.31 202 VAL A N 1
ATOM 1636 C CA . VAL A 1 202 ? 15.932 7.375 -3.105 1.00 84.31 202 VAL A CA 1
ATOM 1637 C C . VAL A 1 202 ? 16.468 6.924 -4.450 1.00 84.31 202 VAL A C 1
ATOM 1639 O O . VAL A 1 202 ? 15.720 6.805 -5.419 1.00 84.31 202 VAL A O 1
ATOM 1642 N N . VAL A 1 203 ? 17.765 6.635 -4.516 1.00 80.81 203 VAL A N 1
ATOM 1643 C CA . VAL A 1 203 ? 18.334 5.879 -5.631 1.00 80.81 203 VAL A CA 1
ATOM 1644 C C . VAL A 1 203 ? 18.038 4.400 -5.398 1.00 80.81 203 VAL A C 1
ATOM 1646 O O . VAL A 1 203 ? 18.389 3.835 -4.358 1.00 80.81 203 VAL A O 1
ATOM 1649 N N . ILE A 1 204 ? 17.384 3.775 -6.374 1.00 80.50 204 ILE A N 1
ATOM 1650 C CA . ILE A 1 204 ? 17.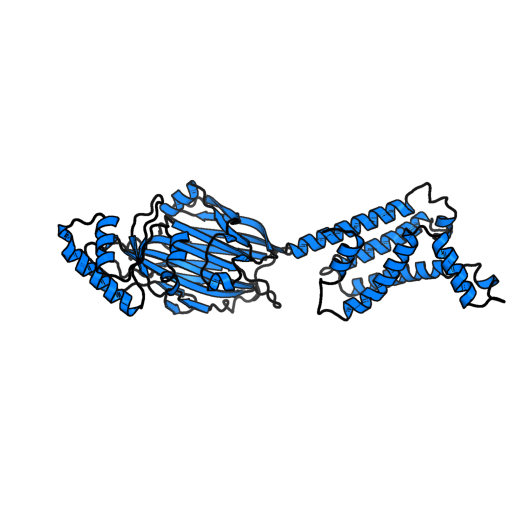085 2.343 -6.360 1.00 80.50 204 ILE A CA 1
ATOM 1651 C C . ILE A 1 204 ? 18.297 1.578 -6.908 1.00 80.50 204 ILE A C 1
ATOM 1653 O O . ILE A 1 204 ? 19.002 2.049 -7.803 1.00 80.50 204 ILE A O 1
ATOM 1657 N N . LYS A 1 205 ? 18.570 0.395 -6.348 1.00 78.88 205 LYS A N 1
ATOM 1658 C CA . LYS A 1 205 ? 19.639 -0.487 -6.824 1.00 78.88 205 LYS A CA 1
ATOM 1659 C C . LYS A 1 205 ? 19.350 -0.909 -8.265 1.00 78.88 205 LYS A C 1
ATOM 1661 O O . LYS A 1 205 ? 18.298 -1.478 -8.529 1.00 78.88 205 LYS A O 1
ATOM 1666 N N . ASN A 1 206 ? 20.309 -0.712 -9.166 1.00 74.75 206 ASN A N 1
ATOM 1667 C CA . ASN A 1 206 ? 20.206 -1.185 -10.544 1.00 74.75 206 ASN A CA 1
ATOM 1668 C C . ASN A 1 206 ? 21.042 -2.459 -10.748 1.00 74.75 206 ASN A C 1
ATOM 1670 O O . ASN A 1 206 ? 22.208 -2.519 -10.349 1.00 74.75 206 ASN A O 1
ATOM 1674 N N . GLN A 1 207 ? 20.458 -3.471 -11.381 1.00 70.50 207 GLN A N 1
ATOM 1675 C CA . GLN A 1 207 ? 21.109 -4.714 -11.774 1.00 70.50 207 GLN A CA 1
ATOM 1676 C C . GLN A 1 207 ? 20.833 -4.982 -13.256 1.00 70.50 207 GLN A C 1
ATOM 1678 O O . GLN A 1 207 ? 19.705 -5.262 -13.641 1.00 70.50 207 GLN A O 1
ATOM 1683 N N . LEU A 1 208 ? 21.873 -4.927 -14.098 1.00 65.88 208 LEU A N 1
ATOM 1684 C CA . LEU A 1 208 ? 21.802 -5.277 -15.529 1.00 65.88 208 LEU A CA 1
ATOM 1685 C C . LEU A 1 208 ? 20.678 -4.558 -16.320 1.00 65.88 208 LEU A C 1
ATOM 1687 O O . LEU A 1 208 ? 20.114 -5.139 -17.246 1.00 65.88 208 LEU A O 1
ATOM 1691 N N . ASN A 1 209 ? 20.419 -3.276 -16.025 1.00 67.38 209 ASN A N 1
ATOM 1692 C CA . ASN A 1 209 ? 19.326 -2.446 -16.577 1.00 67.38 209 ASN A CA 1
ATOM 1693 C C . ASN A 1 209 ? 17.929 -2.719 -16.001 1.00 67.38 209 ASN A C 1
ATOM 1695 O O . ASN A 1 20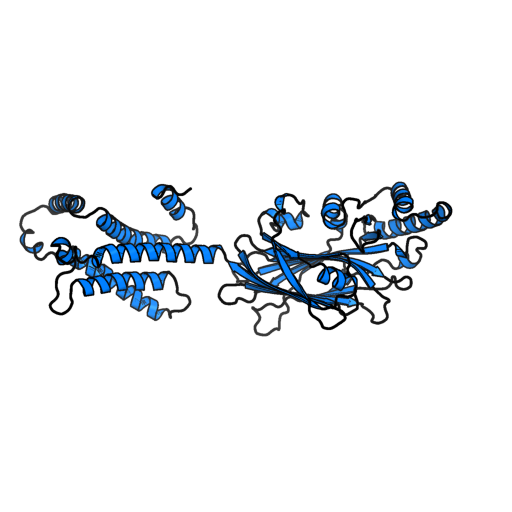9 ? 16.944 -2.257 -16.571 1.00 67.38 209 ASN A O 1
ATOM 1699 N N . SER A 1 210 ? 17.845 -3.424 -14.879 1.00 79.31 210 SER A N 1
ATOM 1700 C CA . SER A 1 210 ? 16.615 -3.588 -14.114 1.00 79.31 210 SER A CA 1
ATOM 1701 C C . SER A 1 210 ? 16.760 -2.940 -12.743 1.00 79.31 210 SER A C 1
ATOM 1703 O O . SER A 1 210 ? 17.815 -3.038 -12.115 1.00 79.31 210 SER A O 1
ATOM 1705 N N . ASP A 1 211 ? 15.711 -2.283 -12.271 1.00 83.00 211 ASP A N 1
ATOM 1706 C CA . ASP A 1 211 ? 15.674 -1.714 -10.928 1.00 83.00 211 ASP A CA 1
ATOM 1707 C C . ASP A 1 211 ? 15.189 -2.785 -9.941 1.00 83.00 211 ASP A C 1
ATOM 1709 O O . ASP A 1 211 ? 14.213 -3.489 -10.195 1.00 83.00 211 ASP A O 1
ATOM 1713 N N . VAL A 1 212 ? 15.899 -2.949 -8.824 1.00 85.88 212 VAL A N 1
ATOM 1714 C CA . VAL A 1 212 ? 15.594 -3.950 -7.792 1.00 85.88 212 VAL A CA 1
ATOM 1715 C C . VAL A 1 212 ? 14.981 -3.261 -6.586 1.00 85.88 212 VAL A C 1
ATOM 1717 O O . VAL A 1 212 ? 15.630 -2.446 -5.922 1.00 85.88 212 VAL A O 1
ATOM 1720 N N . ILE A 1 213 ? 13.744 -3.624 -6.269 1.00 86.81 213 ILE A N 1
ATOM 1721 C CA . ILE A 1 213 ? 12.997 -3.063 -5.150 1.00 86.81 213 ILE A CA 1
ATOM 1722 C C . ILE A 1 213 ? 12.788 -4.134 -4.100 1.00 86.81 213 ILE A C 1
ATOM 1724 O O . ILE A 1 213 ? 12.005 -5.063 -4.276 1.00 86.81 213 ILE A O 1
ATOM 1728 N N . ASN A 1 214 ? 13.456 -3.936 -2.969 1.00 88.06 214 ASN A N 1
ATOM 1729 C CA . ASN A 1 214 ? 13.289 -4.773 -1.793 1.00 88.06 214 ASN A CA 1
ATOM 1730 C C . ASN A 1 214 ? 12.355 -4.070 -0.817 1.00 88.06 214 ASN A C 1
ATOM 1732 O O . ASN A 1 214 ? 12.612 -2.929 -0.418 1.00 88.06 214 ASN A O 1
ATOM 1736 N N . SER A 1 215 ? 11.285 -4.750 -0.431 1.00 89.38 215 SER A N 1
ATOM 1737 C CA . SER A 1 215 ? 10.364 -4.330 0.617 1.00 89.38 215 SER A CA 1
ATOM 1738 C C . SER A 1 215 ? 10.325 -5.398 1.699 1.00 89.38 215 SER A C 1
ATOM 1740 O O . SER A 1 215 ? 10.183 -6.578 1.400 1.00 89.38 215 SER A O 1
ATOM 1742 N N . GLU A 1 216 ? 10.473 -4.989 2.951 1.00 92.12 216 GLU A N 1
ATOM 1743 C CA . GLU A 1 216 ? 10.422 -5.878 4.107 1.00 92.12 216 GLU A CA 1
ATOM 1744 C C . GLU A 1 216 ? 9.508 -5.270 5.170 1.00 92.12 216 GLU A C 1
ATOM 1746 O O . GLU A 1 216 ? 9.672 -4.112 5.548 1.00 92.12 216 GLU A O 1
ATOM 1751 N N . ILE A 1 217 ? 8.552 -6.043 5.663 1.00 91.44 217 ILE A N 1
ATOM 1752 C CA . ILE A 1 217 ? 7.720 -5.692 6.810 1.00 91.44 217 ILE A CA 1
ATOM 1753 C C . ILE A 1 217 ? 8.114 -6.639 7.931 1.00 91.44 217 ILE A C 1
ATOM 1755 O O . ILE A 1 217 ? 8.083 -7.853 7.736 1.00 91.44 217 ILE A O 1
ATOM 1759 N N . ILE A 1 218 ? 8.499 -6.097 9.083 1.00 90.25 218 ILE A N 1
ATOM 1760 C CA . ILE A 1 218 ? 8.875 -6.869 10.266 1.00 90.25 218 ILE A CA 1
ATOM 1761 C C . ILE A 1 218 ? 7.931 -6.541 11.407 1.00 90.25 218 ILE A C 1
ATOM 1763 O O . ILE A 1 218 ? 7.734 -5.383 11.769 1.00 90.25 218 ILE A O 1
ATOM 1767 N N . PHE A 1 219 ? 7.420 -7.596 12.013 1.00 87.31 219 PHE A N 1
ATOM 1768 C CA . PHE A 1 219 ? 6.574 -7.582 13.182 1.00 87.31 219 PHE A CA 1
ATOM 1769 C C . PHE A 1 219 ? 7.413 -8.014 14.388 1.00 87.31 219 PHE A C 1
ATOM 1771 O O . PHE A 1 219 ? 7.700 -9.192 14.582 1.00 87.31 219 PHE A O 1
ATOM 1778 N N . ASN A 1 220 ? 7.825 -7.054 15.220 1.00 81.00 220 ASN A N 1
ATOM 1779 C CA . ASN A 1 220 ? 8.662 -7.300 16.407 1.00 81.00 220 ASN A CA 1
ATOM 1780 C C . ASN A 1 220 ? 7.861 -7.858 17.601 1.00 81.00 220 ASN A C 1
ATOM 1782 O O . ASN A 1 220 ? 8.284 -7.793 18.754 1.00 81.00 220 ASN A O 1
ATOM 1786 N N . SER A 1 221 ? 6.652 -8.342 17.352 1.00 73.75 221 SER A N 1
ATOM 1787 C CA . SER A 1 221 ? 5.755 -8.961 18.321 1.00 73.75 221 SER A CA 1
ATOM 1788 C C . SER A 1 221 ? 4.834 -9.911 17.567 1.00 73.75 221 SER A C 1
ATOM 1790 O O . SER A 1 221 ? 4.713 -9.814 16.347 1.00 73.75 221 SER A O 1
ATOM 1792 N N . LYS A 1 222 ? 4.168 -10.818 18.282 1.00 70.50 222 LYS A N 1
ATOM 1793 C CA . LYS A 1 222 ? 3.136 -11.653 17.669 1.00 70.50 222 LYS A CA 1
ATOM 1794 C C . LYS A 1 222 ? 1.959 -10.771 17.267 1.00 70.50 222 LYS A C 1
ATOM 1796 O O . LYS A 1 222 ? 1.341 -10.157 18.137 1.00 70.50 222 LYS A O 1
ATOM 1801 N N . PHE A 1 223 ? 1.693 -10.696 15.968 1.00 75.12 223 PHE A N 1
ATOM 1802 C CA . PHE A 1 223 ? 0.499 -10.069 15.418 1.00 75.12 223 PHE A CA 1
ATOM 1803 C C . PHE A 1 223 ? -0.265 -11.091 14.581 1.00 75.12 223 PHE A C 1
ATOM 1805 O O . PHE A 1 223 ? 0.326 -11.899 13.860 1.00 75.12 223 PHE A O 1
ATOM 1812 N N . LYS A 1 224 ? -1.588 -11.009 14.679 1.00 76.62 224 LYS A N 1
ATOM 1813 C CA . LYS A 1 224 ? -2.556 -11.718 13.842 1.00 76.62 224 LYS A CA 1
ATOM 1814 C C . LYS A 1 224 ? -3.153 -10.716 12.871 1.00 76.62 224 LYS A C 1
ATOM 1816 O O . LYS A 1 224 ? -3.516 -9.630 13.320 1.00 76.62 224 LYS A O 1
ATOM 1821 N N . SER A 1 225 ? -3.239 -11.053 11.585 1.00 79.50 225 SER A N 1
ATOM 1822 C CA . SER A 1 225 ? -3.884 -10.178 10.602 1.00 79.50 225 SER A CA 1
ATOM 1823 C C . SER A 1 225 ? -4.785 -10.951 9.637 1.00 79.50 225 SER A C 1
ATOM 1825 O O . SER A 1 225 ? -4.312 -11.406 8.596 1.00 79.50 225 SER A O 1
ATOM 1827 N N . PRO A 1 226 ? -6.079 -11.134 9.963 1.00 72.56 226 PRO A N 1
ATOM 1828 C CA . PRO A 1 226 ? -6.998 -11.877 9.099 1.00 72.56 226 PRO A CA 1
ATOM 1829 C C . PRO A 1 226 ? -7.229 -11.178 7.748 1.00 72.56 226 PRO A C 1
ATOM 1831 O O . PRO A 1 226 ? -7.478 -11.838 6.736 1.00 72.56 226 PRO A O 1
ATOM 1834 N N . ASP A 1 227 ? -7.071 -9.851 7.688 1.00 80.12 227 ASP A N 1
ATOM 1835 C CA . ASP A 1 227 ? -7.091 -9.096 6.439 1.00 80.12 227 ASP A CA 1
ATOM 1836 C C . ASP A 1 227 ? -5.787 -8.325 6.197 1.00 80.12 227 ASP A C 1
ATOM 1838 O O . ASP A 1 227 ? -5.603 -7.185 6.627 1.00 80.12 227 ASP A O 1
ATOM 1842 N N . PHE A 1 228 ? -4.883 -8.985 5.472 1.00 83.94 228 PHE A N 1
ATOM 1843 C CA . PHE A 1 228 ? -3.556 -8.492 5.129 1.00 83.94 228 PHE A CA 1
ATOM 1844 C C . PHE A 1 228 ? -3.424 -8.271 3.621 1.00 83.94 228 PHE A C 1
ATOM 1846 O O . PHE A 1 228 ? -3.513 -9.219 2.832 1.00 83.94 228 PHE A O 1
ATOM 1853 N N . LYS A 1 229 ? -3.180 -7.025 3.209 1.00 89.56 229 LYS A N 1
ATOM 1854 C CA . LYS A 1 229 ? -3.111 -6.628 1.798 1.00 89.56 229 LYS A CA 1
ATOM 1855 C C . LYS A 1 229 ? -1.882 -5.752 1.534 1.00 89.56 229 LYS A C 1
ATOM 1857 O O . LYS A 1 229 ? -1.671 -4.743 2.204 1.00 89.56 229 LYS A O 1
ATOM 1862 N N . ILE A 1 230 ? -1.091 -6.107 0.519 1.00 91.75 230 ILE A N 1
ATOM 1863 C CA . ILE A 1 230 ? 0.015 -5.275 0.025 1.00 91.75 230 ILE A CA 1
ATOM 1864 C C . ILE A 1 230 ? -0.154 -5.045 -1.469 1.00 91.75 230 ILE A C 1
ATOM 1866 O O . ILE A 1 230 ? -0.310 -5.996 -2.238 1.00 91.75 230 ILE A O 1
ATOM 1870 N N . TYR A 1 231 ? -0.060 -3.785 -1.869 1.00 92.12 231 TYR A N 1
ATOM 1871 C CA . TYR A 1 231 ? -0.127 -3.349 -3.252 1.00 92.12 231 TYR A CA 1
ATOM 1872 C C . TYR A 1 231 ? 1.139 -2.585 -3.649 1.00 92.12 231 TYR A C 1
ATOM 1874 O O . TYR A 1 231 ? 1.746 -1.879 -2.836 1.00 92.12 231 TYR A O 1
ATOM 1882 N N . TYR A 1 232 ? 1.514 -2.705 -4.919 1.00 92.88 232 TYR A N 1
ATOM 1883 C CA . TYR A 1 232 ? 2.600 -1.954 -5.538 1.00 92.88 232 TYR A CA 1
ATOM 1884 C C . TYR A 1 232 ? 2.093 -1.314 -6.826 1.00 92.88 232 TYR A C 1
ATOM 1886 O O . TYR A 1 232 ? 1.565 -2.004 -7.690 1.00 92.88 232 TYR A O 1
ATOM 1894 N N . GLN A 1 233 ? 2.275 -0.012 -6.972 1.00 91.75 233 GLN A N 1
ATOM 1895 C CA . GLN A 1 233 ? 2.063 0.703 -8.220 1.00 91.75 233 GLN A CA 1
ATOM 1896 C C . GLN A 1 233 ? 3.428 1.006 -8.833 1.00 91.75 233 GLN A C 1
ATOM 1898 O O . GLN A 1 233 ? 4.280 1.615 -8.180 1.00 91.75 233 GLN A O 1
ATOM 1903 N N . ILE A 1 234 ? 3.637 0.577 -10.075 1.00 89.81 234 ILE A N 1
ATOM 1904 C CA . ILE A 1 234 ? 4.873 0.823 -10.826 1.00 89.81 234 ILE A CA 1
ATOM 1905 C C . ILE A 1 234 ? 4.590 1.679 -12.058 1.00 89.81 234 ILE A C 1
ATOM 1907 O O . ILE A 1 234 ? 3.495 1.639 -12.617 1.00 89.81 234 ILE A O 1
ATOM 1911 N N . GLY A 1 235 ? 5.588 2.454 -12.484 1.00 82.00 235 GLY A N 1
ATOM 1912 C CA . GLY A 1 235 ? 5.494 3.307 -13.667 1.00 82.00 235 GLY A CA 1
ATOM 1913 C C . GLY A 1 235 ? 5.022 2.556 -14.916 1.00 82.00 235 GLY A C 1
ATOM 1914 O O . GLY A 1 235 ? 5.363 1.400 -15.135 1.00 82.00 235 GLY A O 1
ATOM 1915 N N . ASN A 1 236 ? 4.264 3.237 -15.771 1.00 75.44 236 ASN A N 1
ATOM 1916 C CA . ASN A 1 236 ? 3.666 2.685 -16.994 1.00 75.44 236 ASN A CA 1
ATOM 1917 C C . ASN A 1 236 ? 4.667 2.130 -18.022 1.00 75.44 236 ASN A C 1
ATOM 1919 O O . ASN A 1 236 ? 4.299 1.309 -18.856 1.00 75.44 236 ASN A O 1
ATOM 1923 N N . LYS A 1 237 ? 5.921 2.583 -17.965 1.00 77.44 237 LYS A N 1
ATOM 1924 C CA . LYS A 1 237 ? 7.016 2.151 -18.848 1.00 77.44 237 LYS A CA 1
ATOM 1925 C C . LYS A 1 237 ? 7.793 0.953 -18.302 1.00 77.44 237 LYS A C 1
ATOM 1927 O O . LYS A 1 237 ? 8.802 0.558 -18.875 1.00 77.44 237 LYS A O 1
ATOM 1932 N N . VAL A 1 238 ? 7.368 0.414 -17.166 1.00 81.00 238 VAL A N 1
ATOM 1933 C CA . VAL A 1 238 ? 8.117 -0.570 -16.397 1.00 81.00 238 VAL A CA 1
ATOM 1934 C C . VAL A 1 238 ? 7.237 -1.789 -16.152 1.00 81.00 238 VAL A C 1
ATOM 1936 O O . VAL A 1 238 ? 6.051 -1.647 -15.864 1.00 81.00 238 VAL A O 1
ATOM 1939 N N . ASP A 1 239 ? 7.817 -2.981 -16.251 1.00 82.81 239 ASP A N 1
ATOM 1940 C CA . ASP A 1 239 ? 7.127 -4.241 -15.967 1.00 82.81 239 ASP A CA 1
ATOM 1941 C C . ASP A 1 239 ? 7.933 -5.123 -15.007 1.00 82.81 239 ASP A C 1
ATOM 1943 O O . ASP A 1 239 ? 9.138 -4.936 -14.806 1.00 82.81 239 ASP A O 1
ATOM 1947 N N . VAL A 1 240 ? 7.257 -6.081 -14.376 1.00 86.44 240 VAL A N 1
ATOM 1948 C CA . VAL A 1 240 ? 7.867 -7.012 -13.424 1.00 86.44 240 VAL A CA 1
ATOM 1949 C C . VAL A 1 240 ? 8.472 -8.185 -14.181 1.00 86.44 240 VAL A C 1
ATOM 1951 O O . VAL A 1 240 ? 7.766 -9.071 -14.652 1.00 86.44 240 VAL A O 1
ATOM 1954 N N . LYS A 1 241 ? 9.802 -8.239 -14.238 1.00 84.94 241 LYS A N 1
ATOM 1955 C CA . LYS A 1 241 ? 10.530 -9.360 -14.847 1.00 84.94 241 LYS A CA 1
ATOM 1956 C C . LYS A 1 241 ? 10.543 -10.591 -13.945 1.00 84.94 241 LYS A C 1
ATOM 1958 O O . LYS A 1 241 ? 10.461 -11.726 -14.408 1.00 84.94 241 LYS A O 1
ATOM 1963 N N . LYS A 1 242 ? 10.734 -10.365 -12.646 1.00 85.50 242 LYS A N 1
ATOM 1964 C CA . LYS A 1 242 ? 10.791 -11.411 -11.624 1.00 85.50 242 LYS A CA 1
ATOM 1965 C C . LYS A 1 242 ? 10.317 -10.838 -10.300 1.00 85.50 242 LYS A C 1
ATOM 1967 O O . LYS A 1 242 ? 10.645 -9.700 -9.965 1.00 85.50 242 LYS A O 1
ATOM 1972 N N . ASN A 1 243 ? 9.593 -11.645 -9.540 1.00 90.00 243 ASN A N 1
ATOM 1973 C CA . ASN A 1 243 ? 9.294 -11.360 -8.151 1.00 90.00 243 ASN A CA 1
ATOM 1974 C C . ASN A 1 243 ? 9.655 -12.563 -7.275 1.00 90.00 243 ASN A C 1
ATOM 1976 O O . ASN A 1 243 ? 9.703 -13.700 -7.744 1.00 90.00 243 ASN A O 1
ATOM 1980 N N . LEU A 1 244 ? 9.980 -12.280 -6.021 1.00 89.56 244 LEU A N 1
ATOM 1981 C CA . LEU A 1 244 ? 10.158 -13.273 -4.974 1.00 89.56 244 LEU A CA 1
ATOM 1982 C C . LEU A 1 244 ? 9.465 -12.732 -3.731 1.00 89.56 244 LEU A C 1
ATOM 1984 O O . LEU A 1 244 ? 9.795 -11.628 -3.293 1.00 89.56 244 LEU A O 1
ATOM 1988 N N . VAL A 1 245 ? 8.533 -13.487 -3.156 1.00 90.25 245 VAL A N 1
ATOM 1989 C CA . VAL A 1 245 ? 7.943 -13.140 -1.863 1.00 90.25 245 VAL A CA 1
ATOM 1990 C C . VAL A 1 245 ? 8.087 -14.297 -0.899 1.00 90.25 245 VAL A C 1
ATOM 1992 O O . VAL A 1 245 ? 7.769 -15.434 -1.225 1.00 90.25 245 VAL A O 1
ATOM 1995 N N . SER A 1 246 ? 8.538 -13.971 0.306 1.00 89.75 246 SER A N 1
ATOM 1996 C CA . SER A 1 246 ? 8.666 -14.903 1.413 1.00 89.75 246 SER A CA 1
ATOM 1997 C C . SER A 1 246 ? 7.941 -14.356 2.636 1.00 89.75 246 SER A C 1
ATOM 1999 O O . SER A 1 246 ? 8.115 -13.191 3.011 1.00 89.75 246 SER A O 1
ATOM 2001 N N . ILE A 1 247 ? 7.117 -15.200 3.249 1.00 87.81 247 ILE A N 1
ATOM 2002 C CA . ILE A 1 247 ? 6.323 -14.886 4.436 1.00 87.81 247 ILE A CA 1
ATOM 2003 C C . ILE A 1 247 ? 6.748 -15.839 5.545 1.00 87.81 247 ILE A C 1
ATOM 2005 O O . ILE A 1 247 ? 6.712 -17.056 5.370 1.00 87.81 247 ILE A O 1
ATOM 2009 N N . LYS A 1 248 ? 7.161 -15.289 6.690 1.00 87.06 248 LYS A N 1
ATOM 2010 C CA . LYS A 1 248 ? 7.614 -16.071 7.848 1.00 87.06 248 LYS A CA 1
ATOM 2011 C C . LYS A 1 248 ? 6.613 -15.985 8.991 1.00 87.06 248 LYS A C 1
ATOM 2013 O O . LYS A 1 248 ? 6.192 -14.887 9.372 1.00 87.06 248 LYS A O 1
ATOM 2018 N N . GLY A 1 249 ? 6.275 -17.151 9.531 1.00 81.31 249 GLY A N 1
ATOM 2019 C CA . GLY A 1 249 ? 5.355 -17.333 10.648 1.00 81.31 249 GLY A CA 1
ATOM 2020 C C . GLY A 1 249 ? 6.036 -17.620 11.990 1.00 81.31 249 GLY A C 1
ATOM 2021 O O . GLY A 1 249 ? 7.215 -17.322 12.199 1.00 81.31 249 GLY A O 1
ATOM 2022 N N . GLY A 1 250 ? 5.257 -18.198 12.911 1.00 69.19 250 GLY A N 1
ATOM 2023 C CA . GLY A 1 250 ? 5.690 -18.600 14.256 1.00 69.19 250 GLY A CA 1
ATOM 2024 C C . GLY A 1 250 ? 6.776 -19.682 14.255 1.00 69.19 250 GLY A C 1
ATOM 2025 O O . GLY A 1 250 ? 7.770 -19.550 14.972 1.00 69.19 250 GLY A O 1
ATOM 2026 N N . GLU A 1 251 ? 6.627 -20.692 13.399 1.00 66.44 251 GLU A N 1
ATOM 2027 C CA . GLU A 1 251 ? 7.667 -21.669 13.066 1.00 66.44 251 GLU A CA 1
ATOM 2028 C C . GLU A 1 251 ? 8.484 -21.109 11.893 1.00 66.44 251 GLU A C 1
ATOM 2030 O O . GLU A 1 251 ? 7.907 -20.562 10.955 1.00 66.44 251 GLU A O 1
ATOM 2035 N N . ASP A 1 252 ? 9.817 -21.199 11.925 1.00 61.38 252 ASP A N 1
ATOM 2036 C CA . ASP A 1 252 ? 10.728 -20.569 10.945 1.00 61.38 252 ASP A CA 1
ATOM 2037 C C . ASP A 1 252 ? 10.589 -21.091 9.493 1.00 61.38 252 ASP A C 1
ATOM 2039 O O . ASP A 1 252 ? 11.419 -20.796 8.629 1.00 61.38 252 ASP A O 1
ATOM 2043 N N . SER A 1 253 ? 9.529 -21.842 9.185 1.00 68.44 253 SER A N 1
ATOM 2044 C CA . SER A 1 253 ? 9.132 -22.177 7.826 1.00 68.44 253 SER A CA 1
ATOM 2045 C C . SER A 1 253 ? 8.700 -20.918 7.071 1.00 68.44 253 SER A C 1
ATOM 2047 O O . SER A 1 253 ? 7.716 -20.259 7.420 1.00 68.44 253 SER A O 1
ATOM 2049 N N . SER A 1 254 ? 9.432 -20.595 6.009 1.00 79.50 254 SER A N 1
ATOM 2050 C CA . SER A 1 254 ? 9.025 -19.596 5.029 1.00 79.50 254 SER A CA 1
ATOM 2051 C C . SER A 1 254 ? 8.002 -20.186 4.066 1.00 79.50 254 SER A C 1
ATOM 2053 O O . SER A 1 254 ? 8.242 -21.241 3.478 1.00 79.50 254 SER A O 1
ATOM 2055 N N . LEU A 1 255 ? 6.891 -19.484 3.873 1.00 84.62 255 LEU A N 1
ATOM 2056 C CA . LEU A 1 255 ? 5.938 -19.758 2.806 1.00 84.62 255 LEU A CA 1
ATOM 2057 C C . LEU A 1 255 ? 6.207 -18.811 1.641 1.00 84.62 255 LEU A C 1
ATOM 2059 O O . LEU A 1 255 ? 6.337 -17.600 1.839 1.00 84.62 255 LEU A O 1
ATOM 2063 N N . ASP A 1 256 ? 6.252 -19.370 0.439 1.00 85.19 256 ASP A N 1
ATOM 2064 C CA . ASP A 1 256 ? 6.380 -18.588 -0.782 1.00 85.19 256 ASP A CA 1
ATOM 2065 C C . ASP A 1 256 ? 5.019 -18.010 -1.188 1.00 85.19 256 ASP A C 1
ATOM 2067 O O . ASP A 1 256 ? 3.965 -18.641 -1.032 1.00 85.19 256 ASP A O 1
ATOM 2071 N N . ALA A 1 257 ? 5.053 -16.784 -1.698 1.00 86.81 257 ALA A N 1
ATOM 2072 C CA . ALA A 1 257 ? 3.910 -16.085 -2.266 1.00 86.81 257 ALA A CA 1
ATOM 2073 C C . ALA A 1 257 ? 4.333 -15.360 -3.551 1.00 86.81 257 ALA A C 1
ATOM 2075 O O . ALA A 1 257 ? 5.520 -15.275 -3.875 1.00 86.81 257 ALA A O 1
ATOM 2076 N N . GLU A 1 258 ? 3.360 -14.820 -4.278 1.00 87.62 258 GLU A N 1
ATOM 2077 C CA . GLU A 1 258 ? 3.599 -14.192 -5.577 1.00 87.62 258 GLU A CA 1
ATOM 2078 C C . GLU A 1 258 ? 3.006 -12.788 -5.632 1.00 87.62 258 GLU A C 1
ATOM 2080 O O . GLU A 1 258 ? 1.999 -12.487 -4.989 1.00 87.62 258 GLU A O 1
ATOM 2085 N N . ILE A 1 259 ? 3.626 -11.918 -6.428 1.00 89.88 259 ILE A N 1
ATOM 2086 C CA . ILE A 1 259 ? 3.057 -10.611 -6.769 1.00 89.88 259 ILE A CA 1
ATOM 2087 C C . ILE A 1 259 ? 2.446 -10.704 -8.161 1.00 89.88 259 ILE A C 1
ATOM 2089 O O . ILE A 1 259 ? 3.134 -11.026 -9.129 1.00 89.88 259 ILE A O 1
ATOM 2093 N N . VAL A 1 260 ? 1.157 -10.392 -8.260 1.00 89.50 260 VAL A N 1
ATOM 2094 C CA . VAL A 1 260 ? 0.381 -10.496 -9.500 1.00 89.50 260 VAL A CA 1
ATOM 2095 C C . VAL A 1 260 ? -0.197 -9.156 -9.909 1.00 89.50 260 VAL A C 1
ATOM 2097 O O . VAL A 1 260 ? -0.469 -8.292 -9.074 1.00 89.50 260 VAL A O 1
ATOM 2100 N N . ARG A 1 261 ? -0.417 -8.986 -11.211 1.00 88.06 261 ARG A N 1
ATOM 2101 C CA . ARG A 1 261 ? -1.032 -7.781 -11.766 1.00 88.06 261 ARG A CA 1
ATOM 2102 C C . ARG A 1 261 ? -2.533 -7.746 -11.478 1.00 88.06 261 ARG A C 1
ATOM 2104 O O . ARG A 1 261 ? -3.217 -8.764 -11.556 1.00 88.06 261 ARG A O 1
ATOM 2111 N N . VAL A 1 262 ? -3.043 -6.563 -11.154 1.00 85.62 262 VAL A N 1
ATOM 2112 C CA . VAL A 1 262 ? -4.472 -6.300 -10.962 1.00 85.62 262 VAL A CA 1
ATOM 2113 C C . VAL A 1 262 ? -5.041 -5.763 -12.273 1.00 85.62 262 VAL A C 1
ATOM 2115 O O . VAL A 1 262 ? -4.619 -4.711 -12.741 1.00 85.62 262 VAL A O 1
ATOM 2118 N N . TYR A 1 263 ? -5.981 -6.492 -12.876 1.00 79.44 263 TYR A N 1
ATOM 2119 C CA . TYR A 1 263 ? -6.552 -6.138 -14.184 1.00 79.44 263 TYR A CA 1
ATOM 2120 C C . TYR A 1 263 ? -7.831 -5.290 -14.093 1.00 79.44 263 TYR A C 1
ATOM 2122 O O . TYR A 1 263 ? -8.117 -4.538 -15.016 1.00 79.44 263 TYR A O 1
ATOM 2130 N N . SER A 1 264 ? -8.560 -5.339 -12.974 1.00 77.44 264 SER A N 1
ATOM 2131 C CA . SER A 1 264 ? -9.812 -4.592 -12.741 1.00 77.44 264 SER A CA 1
ATOM 2132 C C . SER A 1 264 ? -9.590 -3.160 -12.229 1.00 77.44 264 SER A C 1
ATOM 2134 O O . SER A 1 264 ? -10.435 -2.570 -11.564 1.00 77.44 264 SER A O 1
ATOM 2136 N N . GLN A 1 265 ? -8.418 -2.588 -12.494 1.00 80.25 265 GLN A N 1
ATOM 2137 C CA . GLN A 1 265 ? -8.001 -1.306 -11.930 1.00 80.25 265 GLN A CA 1
ATOM 2138 C C . GLN A 1 265 ? -8.851 -0.122 -12.407 1.00 80.25 265 GLN A C 1
ATOM 2140 O O . GLN A 1 265 ? -9.038 0.835 -11.668 1.00 80.25 265 GLN A O 1
ATOM 2145 N N . SER A 1 266 ? -9.384 -0.172 -13.627 1.00 81.31 266 SER A N 1
ATOM 2146 C CA . SER A 1 266 ? -10.248 0.883 -14.171 1.00 81.31 266 SER A CA 1
ATOM 2147 C C . SER A 1 266 ? -11.662 0.893 -13.583 1.00 81.31 266 SER A C 1
ATOM 2149 O O . SER A 1 266 ? -12.389 1.856 -13.795 1.00 81.31 266 SER A O 1
ATOM 2151 N N . GLU A 1 267 ? -12.061 -0.172 -12.886 1.00 83.69 267 GLU A N 1
ATOM 2152 C CA . GLU A 1 267 ? -13.406 -0.338 -12.316 1.00 83.69 267 GLU A CA 1
ATOM 2153 C C . GLU A 1 267 ? -13.478 0.121 -10.852 1.00 83.69 267 GLU A C 1
ATOM 2155 O O . GLU A 1 267 ? -14.565 0.291 -10.309 1.00 83.69 267 GLU A O 1
ATOM 2160 N N . ILE A 1 268 ? -12.324 0.338 -10.216 1.00 86.31 268 ILE A N 1
ATOM 2161 C CA . ILE A 1 268 ? -12.212 0.701 -8.802 1.00 86.31 268 ILE A CA 1
ATOM 2162 C C . ILE A 1 268 ? -12.086 2.219 -8.677 1.00 86.31 268 ILE A C 1
ATOM 2164 O O . ILE A 1 268 ? -11.274 2.844 -9.360 1.00 86.31 268 ILE A O 1
ATOM 2168 N N . THR A 1 269 ? -12.849 2.811 -7.760 1.00 90.94 269 THR A N 1
ATOM 2169 C CA . THR A 1 269 ? -12.678 4.225 -7.401 1.00 90.94 269 THR A CA 1
ATOM 2170 C C . THR A 1 269 ? -11.622 4.342 -6.310 1.00 90.94 269 THR A C 1
ATOM 2172 O O . THR A 1 269 ? -11.758 3.733 -5.251 1.00 90.94 269 THR A O 1
ATOM 2175 N N . TYR A 1 270 ? -10.581 5.136 -6.552 1.00 91.12 270 TYR A N 1
ATOM 2176 C CA . TYR A 1 270 ? -9.477 5.352 -5.611 1.00 91.12 270 TYR A CA 1
ATOM 2177 C C . TYR A 1 270 ? -9.489 6.750 -4.994 1.00 91.12 270 TYR A C 1
ATOM 2179 O O . TYR A 1 270 ? -10.023 7.690 -5.584 1.00 91.12 270 TYR A O 1
ATOM 2187 N N . PHE A 1 271 ? -8.830 6.886 -3.837 1.00 92.06 271 PHE A N 1
ATOM 2188 C CA . PHE A 1 271 ? -8.595 8.173 -3.181 1.00 92.06 271 PHE A CA 1
ATOM 2189 C C . PHE A 1 271 ? -7.960 9.173 -4.147 1.00 92.06 271 PHE A C 1
ATOM 2191 O O . PHE A 1 271 ? -7.099 8.811 -4.958 1.00 92.06 271 PHE A O 1
ATOM 2198 N N . HIS A 1 272 ? -8.335 10.445 -4.019 1.00 90.94 272 HIS A N 1
ATOM 2199 C CA . HIS A 1 272 ? -7.871 11.497 -4.922 1.00 90.94 272 HIS A CA 1
ATOM 2200 C C . HIS A 1 272 ? -6.338 11.555 -5.035 1.00 90.94 272 HIS A C 1
ATOM 2202 O O . HIS A 1 272 ? -5.805 11.559 -6.142 1.00 90.94 272 HIS A O 1
ATOM 2208 N N . ASP A 1 273 ? -5.626 11.479 -3.906 1.00 89.19 273 ASP A N 1
ATOM 2209 C CA . ASP A 1 273 ? -4.157 11.509 -3.891 1.00 89.19 273 ASP A CA 1
ATOM 2210 C C . ASP A 1 273 ? -3.549 10.326 -4.687 1.00 89.19 273 ASP A C 1
ATOM 2212 O O . ASP A 1 273 ? -2.500 10.462 -5.312 1.00 89.19 273 ASP A O 1
ATOM 2216 N N . TRP A 1 274 ? -4.196 9.153 -4.700 1.00 89.94 274 TRP A N 1
ATOM 2217 C CA . TRP A 1 274 ? -3.729 7.991 -5.474 1.00 89.94 274 TRP A CA 1
ATOM 2218 C C . TRP A 1 274 ? -4.016 8.162 -6.968 1.00 89.94 274 TRP A C 1
ATOM 2220 O O . TRP A 1 274 ? -3.194 7.792 -7.810 1.00 89.94 274 TRP A O 1
ATOM 2230 N N . ALA A 1 275 ? -5.164 8.756 -7.301 1.00 89.00 275 ALA A N 1
ATOM 2231 C CA . ALA A 1 275 ? -5.511 9.125 -8.667 1.00 89.00 275 ALA A CA 1
ATOM 2232 C C . ALA A 1 275 ? -4.503 10.124 -9.257 1.00 89.00 275 ALA A C 1
ATOM 2234 O O . ALA A 1 275 ? -4.018 9.908 -10.369 1.00 89.00 275 ALA A O 1
ATOM 2235 N N . GLU A 1 276 ? -4.129 11.160 -8.500 1.00 88.56 276 GLU A N 1
ATOM 2236 C CA . GLU A 1 276 ? -3.116 12.148 -8.898 1.00 88.56 276 GLU A CA 1
ATOM 2237 C C . GLU A 1 276 ? -1.731 11.526 -9.100 1.00 88.56 276 GLU A C 1
ATOM 2239 O O . GLU A 1 276 ? -1.008 11.888 -10.029 1.00 88.56 276 GLU A O 1
ATOM 2244 N N . LEU A 1 277 ? -1.381 10.530 -8.282 1.00 86.56 277 LEU A N 1
ATOM 2245 C CA . LEU A 1 277 ? -0.157 9.739 -8.446 1.00 86.56 277 LEU A CA 1
ATOM 2246 C C . LEU A 1 277 ? -0.231 8.755 -9.626 1.00 86.56 277 LEU A C 1
ATOM 2248 O O . LEU A 1 277 ? 0.703 7.987 -9.861 1.00 86.56 277 LEU A O 1
ATOM 2252 N N . GLY A 1 278 ? -1.309 8.804 -10.409 1.00 85.62 278 GLY A N 1
ATOM 2253 C CA . GLY A 1 278 ? -1.422 8.146 -11.699 1.00 85.62 278 GLY A CA 1
ATOM 2254 C C . GLY A 1 278 ? -1.831 6.687 -11.612 1.00 85.62 278 GLY A C 1
ATOM 2255 O O . GLY A 1 278 ? -1.506 5.944 -12.540 1.00 85.62 278 GLY A O 1
ATOM 2256 N N . ILE A 1 279 ? -2.532 6.273 -10.544 1.00 85.50 279 ILE A N 1
ATOM 2257 C CA . ILE A 1 279 ? -2.951 4.878 -10.364 1.00 85.50 279 ILE A CA 1
ATOM 2258 C C . ILE A 1 279 ? -3.609 4.358 -11.644 1.00 85.50 279 ILE A C 1
ATOM 2260 O O . ILE A 1 279 ? -3.048 3.467 -12.259 1.00 85.50 279 ILE A O 1
ATOM 2264 N N . TYR A 1 280 ? -4.638 5.010 -12.185 1.00 85.38 280 TYR A N 1
ATOM 2265 C CA . TYR A 1 280 ? -5.349 4.568 -13.398 1.00 85.38 280 TYR A CA 1
ATOM 2266 C C . TYR A 1 280 ? -4.485 4.348 -14.650 1.00 85.38 280 TYR A C 1
ATOM 2268 O O . TYR A 1 280 ?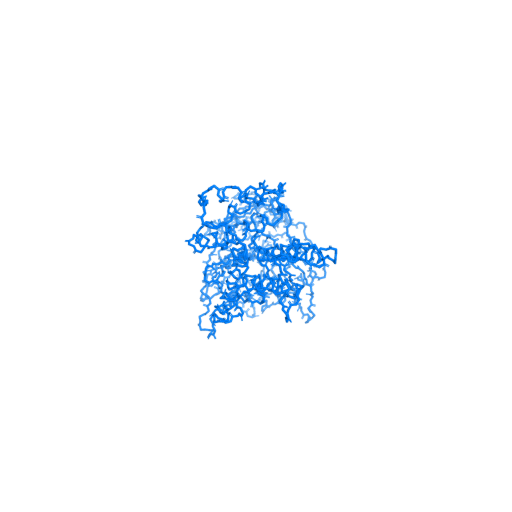 -4.868 3.582 -15.529 1.00 85.38 280 TYR A O 1
ATOM 2276 N N . ASN A 1 281 ? -3.326 5.001 -14.744 1.00 84.69 281 ASN A N 1
ATOM 2277 C CA . ASN A 1 281 ? -2.470 4.969 -15.931 1.00 84.69 281 ASN A CA 1
ATOM 2278 C C . ASN A 1 281 ? -1.225 4.093 -15.751 1.00 84.69 281 ASN A C 1
ATOM 2280 O O . ASN A 1 281 ? -0.339 4.101 -16.604 1.00 84.69 281 ASN A O 1
ATOM 2284 N N . SER A 1 282 ? -1.116 3.387 -14.631 1.00 85.81 282 SER A N 1
ATOM 2285 C CA . SER A 1 282 ? 0.088 2.676 -14.207 1.00 85.81 282 SER A CA 1
ATOM 2286 C C . SER A 1 282 ? -0.240 1.237 -13.828 1.00 85.81 282 SER A C 1
ATOM 2288 O O . SER A 1 282 ? -1.394 0.912 -13.556 1.00 85.81 282 SER A O 1
ATOM 2290 N N . ALA A 1 283 ? 0.758 0.352 -13.833 1.00 87.94 283 ALA A N 1
ATOM 2291 C CA . ALA A 1 283 ? 0.508 -1.041 -13.495 1.00 87.94 283 ALA A CA 1
ATOM 2292 C C . ALA A 1 283 ? 0.358 -1.193 -11.976 1.00 87.94 283 ALA A C 1
ATOM 2294 O O . ALA A 1 283 ? 1.298 -0.935 -11.218 1.00 87.94 283 ALA A O 1
ATOM 2295 N N . LEU A 1 284 ? -0.825 -1.634 -11.547 1.00 90.81 284 LEU A N 1
ATOM 2296 C CA . LEU A 1 284 ? -1.085 -2.047 -10.175 1.00 90.81 284 LEU A CA 1
ATOM 2297 C C . LEU A 1 284 ? -0.794 -3.536 -10.001 1.00 90.81 284 LEU A C 1
ATOM 2299 O O . LEU A 1 284 ? -1.257 -4.391 -10.757 1.00 90.81 284 LEU A O 1
ATOM 2303 N N . LEU A 1 285 ? -0.044 -3.840 -8.957 1.00 91.62 285 LEU A N 1
ATOM 2304 C CA . LEU A 1 285 ? 0.335 -5.176 -8.546 1.00 91.62 285 LEU A CA 1
ATOM 2305 C C . LEU A 1 285 ? -0.165 -5.408 -7.124 1.00 91.62 285 LEU A C 1
ATOM 2307 O O . LEU A 1 285 ? -0.185 -4.484 -6.309 1.00 91.62 285 LEU A O 1
ATOM 2311 N N . ARG A 1 286 ? -0.525 -6.645 -6.799 1.00 91.69 286 ARG A N 1
ATOM 2312 C CA . ARG A 1 286 ? -0.904 -7.051 -5.446 1.00 91.69 286 ARG A CA 1
ATOM 2313 C C . ARG A 1 286 ? -0.175 -8.315 -5.037 1.00 91.69 286 ARG A C 1
ATOM 2315 O O . ARG A 1 286 ? 0.076 -9.186 -5.868 1.00 91.69 286 ARG A O 1
ATOM 2322 N N . LEU A 1 287 ? 0.107 -8.432 -3.749 1.00 90.12 287 LEU A N 1
ATOM 2323 C CA . LEU A 1 287 ? 0.496 -9.701 -3.158 1.00 90.12 287 LEU A CA 1
ATOM 2324 C C . LEU A 1 287 ? -0.692 -10.672 -3.236 1.00 90.12 287 LEU A C 1
ATOM 2326 O O . LEU A 1 287 ? -1.769 -10.381 -2.715 1.00 90.12 287 LEU A O 1
ATOM 2330 N N . GLN A 1 288 ? -0.502 -11.812 -3.895 1.00 88.56 288 GLN A N 1
ATOM 2331 C CA . GLN A 1 288 ? -1.471 -12.898 -3.924 1.00 88.56 288 GLN A CA 1
ATOM 2332 C C . GLN A 1 288 ? -1.092 -13.952 -2.889 1.00 88.56 288 GLN A C 1
ATOM 2334 O O . GLN A 1 288 ? -0.072 -14.633 -2.995 1.00 88.56 288 GLN A O 1
ATOM 2339 N N . ASN A 1 289 ? -1.963 -14.110 -1.898 1.00 82.44 289 ASN A N 1
ATOM 2340 C CA . ASN A 1 289 ? -1.796 -15.108 -0.856 1.00 82.44 289 ASN A CA 1
ATOM 2341 C C . ASN A 1 289 ? -2.459 -16.426 -1.269 1.00 82.44 289 ASN A C 1
ATOM 2343 O O . ASN A 1 289 ? -3.610 -16.449 -1.706 1.00 82.44 289 ASN A O 1
ATOM 2347 N N . SER A 1 290 ? -1.759 -17.542 -1.067 1.00 82.38 290 SER A N 1
ATOM 2348 C CA . SER A 1 290 ? -2.381 -18.868 -1.100 1.00 82.38 290 SER A CA 1
ATOM 2349 C C . SER A 1 290 ? -3.219 -19.109 0.163 1.00 82.38 290 SER A C 1
ATOM 2351 O O . SER A 1 290 ? -3.037 -18.447 1.186 1.00 82.38 290 SER A O 1
ATOM 2353 N N . THR A 1 291 ? -4.096 -20.116 0.155 1.00 81.81 291 THR A N 1
ATOM 2354 C CA . THR A 1 291 ? -4.879 -20.497 1.347 1.00 81.81 291 THR A CA 1
ATOM 2355 C C . THR A 1 291 ? -3.985 -20.831 2.548 1.00 81.81 291 THR A C 1
ATOM 2357 O O . THR A 1 291 ? -4.341 -20.522 3.681 1.00 81.81 291 THR A O 1
ATOM 2360 N N . LYS A 1 292 ? -2.807 -21.432 2.315 1.00 82.12 292 LYS A N 1
ATOM 2361 C CA . LYS A 1 292 ? -1.821 -21.720 3.374 1.00 82.12 292 LYS A CA 1
ATOM 2362 C C . LYS A 1 292 ? -1.240 -20.436 3.964 1.00 82.12 292 LYS A C 1
ATOM 2364 O O . LYS A 1 292 ? -1.147 -20.322 5.180 1.00 82.12 292 LYS A O 1
ATOM 2369 N N . VAL A 1 293 ? -0.898 -19.474 3.106 1.00 82.88 293 VAL A N 1
ATOM 2370 C CA . VAL A 1 293 ? -0.406 -18.156 3.523 1.00 82.88 293 VAL A CA 1
ATOM 2371 C C . VAL A 1 293 ? -1.468 -17.418 4.335 1.00 82.88 293 VAL A C 1
ATOM 2373 O O . VAL A 1 293 ? -1.161 -16.963 5.429 1.00 82.88 293 VAL A O 1
ATOM 2376 N N . ASN A 1 294 ? -2.719 -17.365 3.864 1.00 82.19 294 ASN A N 1
ATOM 2377 C CA . ASN A 1 294 ? -3.806 -16.720 4.609 1.00 82.19 294 ASN A CA 1
ATOM 2378 C C . ASN A 1 294 ? -3.981 -17.344 5.999 1.00 82.19 294 ASN A C 1
ATOM 2380 O O . ASN A 1 294 ? -3.987 -16.622 6.987 1.00 82.19 294 ASN A O 1
ATOM 2384 N N . LYS A 1 295 ? -4.012 -18.683 6.095 1.00 82.56 295 LYS A N 1
ATOM 2385 C CA . LYS A 1 295 ? -4.072 -19.381 7.391 1.00 82.56 295 LYS A CA 1
ATOM 2386 C C . LYS A 1 295 ? -2.904 -19.011 8.307 1.00 82.56 295 LYS A C 1
ATOM 2388 O O . LYS A 1 295 ? -3.121 -18.784 9.492 1.00 82.56 295 LYS A O 1
ATOM 2393 N N . GLN A 1 296 ? -1.684 -18.931 7.773 1.00 83.50 296 GLN A N 1
ATOM 2394 C CA . GLN A 1 296 ? -0.509 -18.556 8.557 1.00 83.50 296 GLN A CA 1
ATOM 2395 C C . GLN A 1 296 ? -0.604 -17.116 9.078 1.00 83.50 296 GLN A C 1
ATOM 2397 O O . GLN A 1 296 ? -0.367 -16.897 10.262 1.00 83.50 296 GLN A O 1
ATOM 2402 N N . ILE A 1 297 ? -0.970 -16.149 8.229 1.00 81.75 297 ILE A N 1
ATOM 2403 C CA . ILE A 1 297 ? -1.072 -14.729 8.614 1.00 81.75 297 ILE A CA 1
ATOM 2404 C C . ILE A 1 297 ? -2.192 -14.512 9.650 1.00 81.75 297 ILE A C 1
ATOM 2406 O O . ILE A 1 297 ? -2.031 -13.708 10.572 1.00 81.75 297 ILE A O 1
ATOM 2410 N N . SER A 1 298 ? -3.289 -15.272 9.563 1.00 80.56 298 SER A N 1
ATOM 2411 C CA . SER A 1 298 ? -4.360 -15.246 10.567 1.00 80.56 298 SER A CA 1
ATOM 2412 C C . SER A 1 298 ? -3.924 -15.780 11.939 1.00 80.56 298 SER A C 1
ATOM 2414 O O . SER A 1 298 ? -4.530 -15.418 12.943 1.00 80.56 298 SER A O 1
ATOM 2416 N N . ILE A 1 299 ? -2.885 -16.625 12.006 1.00 82.12 299 ILE A N 1
ATOM 2417 C CA . ILE A 1 299 ? -2.358 -17.186 13.262 1.00 82.12 299 ILE A CA 1
ATOM 2418 C C . ILE A 1 299 ? -1.222 -16.324 13.820 1.00 82.12 299 ILE A C 1
ATOM 2420 O O . ILE A 1 299 ? -1.257 -15.930 14.984 1.00 82.12 299 ILE A O 1
ATOM 2424 N N . GLU A 1 300 ? -0.187 -16.086 13.016 1.00 84.62 300 GLU A N 1
ATOM 2425 C CA . GLU A 1 300 ? 0.993 -15.313 13.401 1.00 84.62 300 GLU A CA 1
ATOM 2426 C C . GLU A 1 300 ? 1.814 -14.949 12.155 1.00 84.62 300 GLU A C 1
ATOM 2428 O O . GLU A 1 300 ? 2.223 -15.831 11.388 1.00 84.62 300 GLU A O 1
ATOM 2433 N N . VAL A 1 301 ? 2.132 -13.661 12.003 1.00 84.62 301 VAL A N 1
ATOM 2434 C CA . VAL A 1 301 ? 3.080 -13.155 11.000 1.00 84.62 301 VAL A CA 1
ATOM 2435 C C . VAL A 1 301 ? 4.262 -12.463 11.682 1.00 84.62 301 VAL A C 1
ATOM 2437 O O . VAL A 1 301 ? 4.079 -11.567 12.502 1.00 84.62 301 VAL A O 1
ATOM 2440 N N . LYS A 1 302 ? 5.490 -12.875 11.340 1.00 87.94 302 LYS A N 1
ATOM 2441 C CA . LYS A 1 302 ? 6.734 -12.250 11.833 1.00 87.94 302 LYS A CA 1
ATOM 2442 C C . LYS A 1 302 ? 7.360 -11.323 10.808 1.00 87.94 302 LYS A C 1
ATOM 2444 O O . LYS A 1 302 ? 7.849 -10.250 11.151 1.00 87.94 302 LYS A O 1
ATOM 2449 N N . SER A 1 303 ? 7.369 -11.728 9.542 1.00 89.50 303 SER A N 1
ATOM 2450 C CA . SER A 1 303 ? 7.887 -10.871 8.482 1.00 89.50 303 SER A CA 1
ATOM 2451 C C . SER A 1 303 ? 7.319 -11.215 7.119 1.00 89.50 303 SER A C 1
ATOM 2453 O O . SER A 1 303 ? 7.117 -12.389 6.806 1.00 89.50 303 SER A O 1
ATOM 2455 N N . VAL A 1 304 ? 7.173 -10.192 6.285 1.00 90.50 304 VAL A N 1
ATOM 2456 C CA . VAL A 1 304 ? 6.877 -10.319 4.858 1.00 90.50 304 VAL A CA 1
ATOM 2457 C C . VAL A 1 304 ? 7.985 -9.621 4.090 1.00 90.50 304 VAL A C 1
ATOM 2459 O O . VAL A 1 304 ? 8.182 -8.419 4.243 1.00 90.50 304 VAL A O 1
ATOM 2462 N N . SER A 1 305 ? 8.720 -10.364 3.271 1.00 91.56 305 SER A N 1
ATOM 2463 C CA . SER A 1 305 ? 9.776 -9.819 2.419 1.00 91.56 305 SER A CA 1
ATOM 2464 C C . SER A 1 305 ? 9.427 -10.041 0.958 1.00 91.56 305 SER A C 1
ATOM 2466 O O . SER A 1 305 ? 9.133 -11.168 0.567 1.00 91.56 305 SER A O 1
ATOM 2468 N N . SER A 1 306 ? 9.503 -8.988 0.156 1.00 91.69 306 SER A N 1
ATOM 2469 C CA . SER A 1 306 ? 9.309 -9.035 -1.288 1.00 91.69 306 SER A CA 1
ATOM 2470 C C . SER A 1 306 ? 10.493 -8.401 -2.008 1.00 91.69 306 SER A C 1
ATOM 2472 O O . SER A 1 306 ? 10.901 -7.288 -1.664 1.00 91.69 306 SER A O 1
ATOM 2474 N N . GLU A 1 307 ? 10.972 -9.058 -3.053 1.00 91.62 307 GLU A N 1
ATOM 2475 C CA . GLU A 1 307 ? 11.918 -8.519 -4.023 1.00 91.62 307 GLU A CA 1
ATOM 2476 C C . GLU A 1 307 ? 11.225 -8.424 -5.385 1.00 91.62 307 GLU A C 1
ATOM 2478 O O . GLU A 1 307 ? 10.659 -9.402 -5.877 1.00 91.62 307 GLU A O 1
ATOM 2483 N N . LEU A 1 308 ? 11.253 -7.234 -5.983 1.00 90.12 308 LEU A N 1
ATOM 2484 C CA . LEU A 1 308 ? 10.718 -6.947 -7.310 1.00 90.12 308 LEU A CA 1
ATOM 2485 C C . LEU A 1 308 ? 11.854 -6.524 -8.234 1.00 90.12 308 LEU A C 1
ATOM 2487 O O . LEU A 1 308 ? 12.530 -5.529 -7.975 1.00 90.12 308 LEU A O 1
ATOM 2491 N N . LEU A 1 309 ? 12.035 -7.261 -9.327 1.00 89.81 309 LEU A N 1
ATOM 2492 C CA . LEU A 1 309 ? 12.942 -6.903 -10.408 1.00 89.81 309 LEU A CA 1
ATOM 2493 C C . LEU A 1 309 ? 12.136 -6.247 -11.528 1.00 89.81 309 LEU A C 1
ATOM 2495 O O . LEU A 1 309 ? 11.372 -6.913 -12.230 1.00 89.81 309 LEU A O 1
ATOM 2499 N N . LEU A 1 310 ? 12.319 -4.944 -11.675 1.00 87.88 310 LEU A N 1
ATOM 2500 C CA . LEU A 1 310 ? 11.597 -4.102 -12.612 1.00 87.88 310 LEU A CA 1
ATOM 2501 C C . LEU A 1 310 ? 12.428 -3.847 -13.870 1.00 87.88 310 LEU A C 1
ATOM 2503 O O . LEU A 1 310 ? 13.591 -3.461 -13.777 1.00 87.88 310 LEU A O 1
ATOM 2507 N N . GLU A 1 311 ? 11.848 -4.043 -15.049 1.00 85.56 311 GLU A N 1
ATOM 2508 C CA . GLU A 1 311 ? 12.504 -3.810 -16.338 1.00 85.56 311 GLU A CA 1
ATOM 2509 C C . GLU A 1 311 ? 11.784 -2.718 -17.130 1.00 85.56 311 GLU A C 1
ATOM 2511 O O . GLU A 1 311 ? 10.558 -2.686 -17.191 1.00 85.56 311 GLU A O 1
ATOM 2516 N N . ASP A 1 312 ? 12.560 -1.819 -17.737 1.00 80.56 312 ASP A N 1
ATOM 2517 C CA . ASP A 1 312 ? 12.043 -0.796 -18.645 1.00 80.56 312 ASP A CA 1
ATOM 2518 C C . ASP A 1 312 ? 11.631 -1.448 -19.974 1.00 80.56 312 ASP A C 1
ATOM 2520 O O . ASP A 1 312 ? 12.468 -1.910 -20.759 1.00 80.56 312 ASP A O 1
ATOM 2524 N N . VAL A 1 313 ? 10.321 -1.488 -20.206 1.00 76.88 313 VAL A N 1
ATOM 2525 C CA . VAL A 1 313 ? 9.707 -2.126 -21.371 1.00 76.88 313 VAL A CA 1
ATOM 2526 C C . VAL A 1 313 ? 10.057 -1.367 -22.645 1.00 76.88 313 VAL A C 1
ATOM 2528 O O . VAL A 1 313 ? 10.332 -1.997 -23.662 1.00 76.88 313 VAL A O 1
ATOM 2531 N N . GLU A 1 314 ? 10.111 -0.033 -22.610 1.00 71.94 314 GLU A N 1
ATOM 2532 C CA . GLU A 1 314 ? 10.452 0.771 -23.789 1.00 71.94 314 GLU A CA 1
ATOM 2533 C C . GLU A 1 314 ? 11.907 0.547 -24.194 1.00 71.94 314 GLU A C 1
ATOM 2535 O O . GLU A 1 314 ? 12.221 0.388 -25.378 1.00 71.94 314 GLU A O 1
ATOM 2540 N N . ALA A 1 315 ? 12.810 0.481 -23.213 1.00 70.25 315 ALA A N 1
ATOM 2541 C CA . ALA A 1 315 ? 14.211 0.180 -23.471 1.00 70.25 315 ALA A CA 1
ATOM 2542 C C . ALA A 1 315 ? 14.390 -1.224 -24.069 1.00 70.25 315 ALA A C 1
ATOM 2544 O O . ALA A 1 315 ? 15.252 -1.413 -24.934 1.00 70.25 315 ALA A O 1
ATOM 2545 N N . THR A 1 316 ? 13.599 -2.205 -23.632 1.00 67.62 316 THR A N 1
ATOM 2546 C CA . THR A 1 316 ? 13.656 -3.577 -24.153 1.00 67.62 316 THR A CA 1
ATOM 2547 C C . THR A 1 316 ? 13.011 -3.696 -25.534 1.00 67.62 316 THR A C 1
ATOM 2549 O O . THR A 1 316 ? 13.671 -4.183 -26.452 1.00 67.62 316 THR A O 1
ATOM 2552 N N . GLN A 1 317 ? 11.826 -3.124 -25.751 1.00 67.88 317 GLN A N 1
ATOM 2553 C CA . GLN A 1 317 ? 11.180 -3.059 -27.069 1.00 67.88 317 GLN A CA 1
ATOM 2554 C C . GLN A 1 317 ? 12.044 -2.320 -28.093 1.00 67.88 317 GLN A C 1
ATOM 2556 O O . GLN A 1 317 ? 12.202 -2.768 -29.225 1.00 67.88 317 GLN A O 1
ATOM 2561 N N . SER A 1 318 ? 12.671 -1.209 -27.699 1.00 65.94 318 SER A N 1
ATOM 2562 C CA . SER A 1 318 ? 13.598 -0.492 -28.570 1.00 65.94 318 SER A CA 1
ATOM 2563 C C . SER A 1 318 ? 14.754 -1.398 -28.993 1.00 65.94 318 SER A C 1
ATOM 2565 O O . SER A 1 318 ? 15.060 -1.476 -30.181 1.00 65.94 318 SER A O 1
ATOM 2567 N N . LYS A 1 319 ? 15.367 -2.153 -28.070 1.00 64.69 319 LYS A N 1
ATOM 2568 C CA . LYS A 1 319 ? 16.426 -3.117 -28.423 1.00 64.69 319 LYS A CA 1
ATOM 2569 C C . LYS A 1 319 ? 15.926 -4.179 -29.400 1.00 64.69 319 LYS A C 1
ATOM 2571 O O . LYS A 1 319 ? 16.638 -4.472 -30.357 1.00 64.69 319 LYS A O 1
ATOM 2576 N N . GLU A 1 320 ? 14.731 -4.723 -29.190 1.00 67.00 320 GLU A N 1
ATOM 2577 C CA . GLU A 1 320 ? 14.129 -5.715 -30.090 1.00 67.00 320 GLU A CA 1
ATOM 2578 C C . GLU A 1 320 ? 13.911 -5.147 -31.492 1.00 67.00 320 GLU A C 1
ATOM 2580 O O . GLU A 1 320 ? 14.331 -5.762 -32.471 1.00 67.00 320 GLU A O 1
ATOM 2585 N N . VAL A 1 321 ? 13.364 -3.933 -31.599 1.00 66.56 321 VAL A N 1
ATOM 2586 C CA . VAL A 1 321 ? 13.187 -3.236 -32.880 1.00 66.56 321 VAL A CA 1
ATOM 2587 C C . VAL A 1 321 ? 14.533 -3.013 -33.573 1.00 66.56 321 VAL A C 1
ATOM 2589 O O . VAL A 1 321 ? 14.656 -3.269 -34.769 1.00 66.56 321 VAL A O 1
ATOM 2592 N N . HIS A 1 322 ? 15.570 -2.593 -32.843 1.00 60.12 322 HIS A N 1
ATOM 2593 C CA . HIS A 1 322 ? 16.907 -2.421 -33.418 1.00 60.12 322 HIS A CA 1
ATOM 2594 C C . HIS A 1 322 ? 17.499 -3.750 -33.910 1.00 60.12 322 HIS A C 1
ATOM 2596 O O . HIS A 1 322 ? 18.070 -3.787 -34.999 1.00 60.12 322 HIS A O 1
ATOM 2602 N N . VAL A 1 323 ? 17.344 -4.841 -33.152 1.00 63.88 323 VAL A N 1
ATOM 2603 C CA . VAL A 1 323 ? 17.802 -6.185 -33.549 1.00 63.88 323 VAL A CA 1
ATOM 2604 C C . VAL A 1 323 ? 17.029 -6.696 -34.763 1.00 63.88 323 VAL A C 1
ATOM 2606 O O . VAL A 1 323 ? 17.626 -7.276 -35.670 1.00 63.88 323 VAL A O 1
ATOM 2609 N N . PHE A 1 324 ? 15.724 -6.449 -34.824 1.00 59.00 324 PHE A N 1
ATOM 2610 C CA . PHE A 1 324 ? 14.893 -6.804 -35.967 1.00 59.00 324 PHE A CA 1
ATOM 2611 C C . PHE A 1 324 ? 15.322 -6.046 -37.228 1.00 59.00 324 PHE A C 1
ATOM 2613 O O . PHE A 1 324 ? 15.589 -6.662 -38.259 1.00 59.00 324 PHE A O 1
ATOM 2620 N N . ILE A 1 325 ? 15.497 -4.724 -37.125 1.00 59.78 325 ILE A N 1
ATOM 2621 C CA . ILE A 1 325 ? 16.013 -3.883 -38.212 1.00 59.78 325 ILE A CA 1
ATOM 2622 C C . ILE A 1 325 ? 17.394 -4.378 -38.663 1.00 59.78 325 ILE A C 1
ATOM 2624 O O . ILE A 1 325 ? 17.629 -4.536 -39.860 1.00 59.78 325 ILE A O 1
ATOM 2628 N N . LEU A 1 326 ? 18.301 -4.676 -37.727 1.00 59.59 326 LEU A N 1
ATOM 2629 C CA . LEU A 1 326 ? 19.617 -5.240 -38.037 1.00 59.59 326 LEU A CA 1
ATOM 2630 C C . LEU A 1 326 ? 19.511 -6.579 -38.774 1.00 59.59 326 LEU A C 1
ATOM 2632 O O . LEU A 1 326 ? 20.254 -6.808 -39.723 1.00 59.59 326 LEU A O 1
ATOM 2636 N N . SER A 1 327 ? 18.590 -7.446 -38.359 1.00 60.16 327 SER A N 1
ATOM 2637 C CA . SER A 1 327 ? 18.378 -8.758 -38.978 1.00 60.16 327 SER A CA 1
ATOM 2638 C C . SER A 1 327 ? 17.881 -8.622 -40.418 1.00 60.16 327 SER A C 1
ATOM 2640 O O . SER A 1 327 ? 18.378 -9.322 -41.297 1.00 60.16 327 SER A O 1
ATOM 2642 N N . ILE A 1 328 ? 16.982 -7.665 -40.683 1.00 60.53 328 ILE A N 1
ATOM 2643 C CA . ILE A 1 328 ? 16.565 -7.310 -42.048 1.00 60.53 328 ILE A CA 1
ATOM 2644 C C . ILE A 1 328 ? 17.768 -6.820 -42.856 1.00 60.53 328 ILE A C 1
ATOM 2646 O O . ILE A 1 328 ? 17.993 -7.309 -43.958 1.00 60.53 328 ILE A O 1
ATOM 2650 N N . PHE A 1 329 ? 18.575 -5.903 -42.313 1.00 61.94 329 PHE A N 1
ATOM 2651 C CA . PHE A 1 329 ? 19.759 -5.402 -43.015 1.00 61.94 329 PHE A CA 1
ATOM 2652 C C . PHE A 1 329 ? 20.752 -6.515 -43.348 1.00 61.94 329 PHE A C 1
ATOM 2654 O O . PHE A 1 329 ? 21.217 -6.589 -44.480 1.00 61.94 329 PHE A O 1
ATOM 2661 N N . ILE A 1 330 ? 21.062 -7.396 -42.396 1.00 60.41 330 ILE A N 1
ATOM 2662 C CA . ILE A 1 330 ? 21.961 -8.533 -42.626 1.00 60.41 330 ILE A CA 1
ATOM 2663 C C . ILE A 1 330 ? 21.369 -9.478 -43.676 1.00 60.41 330 ILE A C 1
ATOM 2665 O O . ILE A 1 330 ? 22.094 -9.919 -44.561 1.00 60.41 330 ILE A O 1
ATOM 2669 N N . SER A 1 331 ? 20.063 -9.751 -43.626 1.00 60.22 331 SER A N 1
ATOM 2670 C CA . SER A 1 331 ? 19.382 -10.586 -44.620 1.00 60.22 331 SER A CA 1
ATOM 2671 C C . SER A 1 331 ? 19.459 -9.983 -46.026 1.00 60.22 331 SER A C 1
ATOM 2673 O O . SER A 1 331 ? 19.835 -10.687 -46.963 1.00 60.22 331 SER A O 1
ATOM 2675 N N . VAL A 1 332 ? 19.213 -8.675 -46.167 1.00 60.88 332 VAL A N 1
ATOM 2676 C CA . VAL A 1 332 ? 19.369 -7.947 -47.436 1.00 60.88 332 VAL A CA 1
ATOM 2677 C C . VAL A 1 332 ? 20.821 -8.019 -47.914 1.00 60.88 332 VAL A C 1
ATOM 2679 O O . VAL A 1 332 ? 21.063 -8.424 -49.046 1.00 60.88 332 VAL A O 1
ATOM 2682 N N . LEU A 1 333 ? 21.799 -7.741 -47.048 1.00 60.41 333 LEU A N 1
ATOM 2683 C CA . LEU A 1 333 ? 23.224 -7.787 -47.401 1.00 60.41 333 LEU A CA 1
ATOM 2684 C C . LEU A 1 333 ? 23.696 -9.190 -47.826 1.00 60.41 333 LEU A C 1
ATOM 2686 O O . LEU A 1 333 ? 24.441 -9.326 -48.797 1.00 60.41 333 LEU A O 1
ATOM 2690 N N . ILE A 1 334 ? 23.243 -10.244 -47.143 1.00 58.19 334 ILE A N 1
ATOM 2691 C CA . ILE A 1 334 ? 23.543 -11.635 -47.511 1.00 58.19 334 ILE A CA 1
ATOM 2692 C C . ILE A 1 334 ? 22.890 -11.981 -48.852 1.00 58.19 334 ILE A C 1
ATOM 2694 O O . ILE A 1 334 ? 23.561 -12.518 -49.731 1.00 58.19 334 ILE A O 1
ATOM 2698 N N . SER A 1 335 ? 21.614 -11.626 -49.042 1.00 58.16 335 SER A N 1
ATOM 2699 C CA . SER A 1 335 ? 20.904 -11.881 -50.302 1.00 58.16 335 SER A CA 1
ATOM 2700 C C . SER A 1 335 ? 21.503 -11.129 -51.495 1.00 58.16 335 SER A C 1
ATOM 2702 O O . SER A 1 335 ? 21.438 -11.616 -52.618 1.00 58.16 335 SER A O 1
ATOM 2704 N N . MET A 1 336 ? 22.120 -9.965 -51.267 1.00 56.97 336 MET A N 1
ATOM 2705 C CA . MET A 1 336 ? 22.706 -9.158 -52.335 1.00 56.97 336 MET A CA 1
ATOM 2706 C C . MET A 1 336 ? 24.062 -9.670 -52.826 1.00 56.97 336 MET A C 1
ATOM 2708 O O . MET A 1 336 ? 24.297 -9.598 -54.029 1.00 56.97 336 MET A O 1
ATOM 2712 N N . GLY A 1 337 ? 24.940 -10.170 -51.946 1.00 52.50 337 GLY A N 1
ATOM 2713 C CA . GLY A 1 337 ? 26.327 -10.484 -52.335 1.00 52.50 337 GLY A CA 1
ATOM 2714 C C . GLY A 1 337 ? 26.835 -11.895 -52.039 1.00 52.50 337 GLY A C 1
ATOM 2715 O O . GLY A 1 337 ? 28.010 -12.156 -52.276 1.00 52.50 337 GLY A O 1
ATOM 2716 N N . LEU A 1 338 ? 25.994 -12.810 -51.543 1.00 54.12 338 LEU A N 1
ATOM 2717 C CA . LEU A 1 338 ? 26.338 -14.240 -51.431 1.00 54.12 338 LEU A CA 1
ATOM 2718 C C . LEU A 1 338 ? 25.511 -15.139 -52.361 1.00 54.12 338 LEU A C 1
ATOM 2720 O O . LEU A 1 338 ? 25.659 -16.360 -52.327 1.00 54.12 338 LEU A O 1
ATOM 2724 N N . ASP A 1 339 ? 24.674 -14.554 -53.218 1.00 55.50 339 ASP A N 1
ATOM 2725 C CA . ASP A 1 339 ? 24.071 -15.285 -54.326 1.00 55.50 339 ASP A CA 1
ATOM 2726 C C . ASP A 1 339 ? 25.149 -15.570 -55.386 1.00 55.50 339 ASP A C 1
ATOM 2728 O O . ASP A 1 339 ? 25.634 -14.667 -56.075 1.00 55.50 339 ASP A O 1
ATOM 2732 N N . ALA A 1 340 ? 25.541 -16.842 -55.504 1.00 50.34 340 ALA A N 1
ATOM 2733 C CA . ALA A 1 340 ? 26.570 -17.309 -56.432 1.00 50.34 340 ALA A CA 1
ATOM 2734 C C . ALA A 1 340 ? 26.260 -16.969 -57.900 1.00 50.34 340 ALA A C 1
ATOM 2736 O O . ALA A 1 340 ? 27.176 -16.898 -58.717 1.00 50.34 340 ALA A O 1
ATOM 2737 N N . THR A 1 341 ? 24.991 -16.716 -58.236 1.00 52.31 341 THR A N 1
ATOM 2738 C CA . THR A 1 341 ? 24.580 -16.318 -59.589 1.00 52.31 341 THR A CA 1
ATOM 2739 C C . THR A 1 341 ? 24.890 -14.852 -59.913 1.00 52.31 341 THR A C 1
ATOM 2741 O O . THR A 1 341 ? 25.014 -14.503 -61.085 1.00 52.31 341 THR A O 1
ATOM 2744 N N . ARG A 1 342 ? 25.080 -13.996 -58.898 1.00 55.81 342 ARG A N 1
ATOM 2745 C CA . ARG A 1 342 ? 25.386 -12.563 -59.059 1.00 55.81 342 ARG A CA 1
ATOM 2746 C C . ARG A 1 342 ? 26.874 -12.235 -59.038 1.00 55.81 342 ARG A C 1
ATOM 2748 O O . ARG A 1 342 ? 27.259 -11.247 -59.653 1.00 55.81 342 ARG A O 1
ATOM 2755 N N . LEU A 1 343 ? 27.709 -13.063 -58.410 1.00 54.41 343 LEU A N 1
ATOM 2756 C CA . LEU A 1 343 ? 29.171 -12.881 -58.392 1.00 54.41 343 LEU A CA 1
ATOM 2757 C C . LEU A 1 343 ? 29.796 -12.899 -59.800 1.00 54.41 343 LEU A C 1
ATOM 2759 O O . LEU A 1 343 ? 30.845 -12.314 -60.007 1.00 54.41 343 LEU A O 1
ATOM 2763 N N . ALA A 1 344 ? 29.143 -13.538 -60.777 1.00 55.56 344 ALA A N 1
ATOM 2764 C CA . ALA A 1 344 ? 29.575 -13.542 -62.177 1.00 55.56 344 ALA A CA 1
ATOM 2765 C C . ALA A 1 344 ? 28.883 -12.467 -63.041 1.00 55.56 344 ALA A C 1
ATOM 2767 O O . ALA A 1 344 ? 29.112 -12.407 -64.249 1.00 55.56 344 ALA A O 1
ATOM 2768 N N . SER A 1 345 ? 28.000 -11.647 -62.458 1.00 59.56 345 SER A N 1
ATOM 2769 C CA . SER A 1 345 ? 27.329 -10.576 -63.196 1.00 59.56 345 SER A CA 1
ATOM 2770 C C . SER A 1 345 ? 28.289 -9.407 -63.417 1.00 59.56 345 SER A C 1
ATOM 2772 O O . SER A 1 345 ? 28.975 -8.974 -62.488 1.00 59.56 345 SER A O 1
ATOM 2774 N N . CYS A 1 346 ? 28.317 -8.873 -64.643 1.00 56.50 346 CYS A N 1
ATOM 2775 C CA . CYS A 1 346 ? 29.152 -7.720 -64.989 1.00 56.50 346 CYS A CA 1
ATOM 2776 C C . CYS A 1 346 ? 28.903 -6.533 -64.045 1.00 56.50 346 CYS A C 1
ATOM 2778 O O . CYS A 1 346 ? 29.842 -5.828 -63.689 1.00 56.50 346 CYS A O 1
ATOM 2780 N N . ASP A 1 347 ? 27.667 -6.370 -63.573 1.00 54.53 347 ASP A N 1
ATOM 2781 C CA . ASP A 1 347 ? 27.269 -5.294 -62.667 1.00 54.53 347 ASP A CA 1
ATOM 2782 C C . ASP A 1 347 ? 27.899 -5.433 -61.268 1.00 54.53 347 ASP A C 1
ATOM 2784 O O . ASP A 1 347 ? 28.276 -4.431 -60.669 1.00 54.53 347 ASP A O 1
ATOM 2788 N N . PHE A 1 348 ? 28.085 -6.652 -60.745 1.00 56.88 348 PHE A N 1
ATOM 2789 C CA . PHE A 1 348 ? 28.706 -6.863 -59.427 1.00 56.88 348 PHE A CA 1
ATOM 2790 C C . PHE A 1 348 ? 30.230 -6.688 -59.474 1.00 56.88 348 PHE A C 1
ATOM 2792 O O . PHE A 1 348 ? 30.785 -5.935 -58.671 1.00 56.88 348 PHE A O 1
ATOM 2799 N N . THR A 1 349 ? 30.882 -7.296 -60.473 1.00 58.31 349 THR A N 1
ATOM 2800 C CA . THR A 1 349 ? 32.330 -7.148 -60.740 1.00 58.31 349 THR A CA 1
ATOM 2801 C C . THR A 1 349 ? 32.721 -5.684 -61.015 1.00 58.31 349 THR A C 1
ATOM 2803 O O . THR A 1 349 ? 33.850 -5.261 -60.772 1.00 58.31 349 THR A O 1
ATOM 2806 N N . PHE A 1 350 ? 31.768 -4.868 -61.486 1.00 56.81 350 PHE A N 1
ATOM 2807 C CA . PHE A 1 350 ? 31.947 -3.434 -61.709 1.00 56.81 350 PHE A CA 1
ATOM 2808 C C . PHE A 1 350 ? 32.041 -2.632 -60.400 1.00 56.81 350 PHE A C 1
ATOM 2810 O O . PHE A 1 350 ? 32.884 -1.741 -60.291 1.00 56.81 350 PHE A O 1
ATOM 2817 N N . PHE A 1 351 ? 31.215 -2.942 -59.392 1.00 52.16 351 PHE A N 1
ATOM 2818 C CA . PHE A 1 351 ? 31.250 -2.252 -58.092 1.00 52.16 351 PHE A CA 1
ATOM 2819 C C . PHE A 1 351 ? 32.330 -2.787 -57.148 1.00 52.16 351 PHE A C 1
ATOM 2821 O O . PHE A 1 351 ? 32.825 -2.045 -56.295 1.00 52.16 351 PHE A O 1
ATOM 2828 N N . PHE A 1 352 ? 32.711 -4.054 -57.304 1.00 59.28 352 PHE A N 1
ATOM 2829 C CA . PHE A 1 352 ? 33.736 -4.716 -56.505 1.00 59.28 352 PHE A CA 1
ATOM 2830 C C . PHE A 1 352 ? 34.830 -5.237 -57.431 1.00 59.28 352 PHE A C 1
ATOM 2832 O O . PHE A 1 352 ? 34.861 -6.431 -57.695 1.00 59.28 352 PHE A O 1
ATOM 2839 N N . PRO A 1 353 ? 35.709 -4.359 -57.947 1.00 56.53 353 PRO A N 1
ATOM 2840 C CA . PRO A 1 353 ? 36.706 -4.765 -58.923 1.00 56.53 353 PRO A CA 1
ATOM 2841 C C . PRO A 1 353 ? 37.643 -5.806 -58.320 1.00 56.53 353 PRO A C 1
ATOM 2843 O O . PRO A 1 353 ? 38.080 -5.664 -57.175 1.00 56.53 353 PRO A O 1
ATOM 2846 N N . ASP A 1 354 ? 37.988 -6.812 -59.115 1.00 54.50 354 ASP A N 1
ATOM 2847 C CA . ASP A 1 354 ? 38.918 -7.855 -58.707 1.00 54.50 354 ASP A CA 1
ATOM 2848 C C . ASP A 1 354 ? 40.315 -7.240 -58.487 1.00 54.50 354 ASP A C 1
ATOM 2850 O O . ASP A 1 354 ? 41.032 -6.856 -59.419 1.00 54.50 354 ASP A O 1
ATOM 2854 N N . ILE A 1 355 ? 40.684 -7.051 -57.217 1.00 67.12 355 ILE A N 1
ATOM 2855 C CA . ILE A 1 355 ? 42.000 -6.545 -56.825 1.00 67.12 355 ILE A CA 1
ATOM 2856 C C . ILE A 1 355 ? 42.925 -7.768 -56.754 1.00 67.12 355 ILE A C 1
ATOM 2858 O O . ILE A 1 355 ? 42.540 -8.746 -56.119 1.00 67.12 355 ILE A O 1
ATOM 2862 N N . PRO A 1 356 ? 44.171 -7.729 -57.276 1.00 51.50 356 PRO A N 1
ATOM 2863 C CA . PRO A 1 356 ? 45.066 -8.899 -57.396 1.00 51.50 356 PRO A CA 1
ATOM 2864 C C . PRO A 1 356 ? 45.383 -9.696 -56.110 1.00 51.50 356 PRO A C 1
ATOM 2866 O O . PRO A 1 356 ? 46.138 -10.662 -56.155 1.00 51.50 356 PRO A O 1
ATOM 2869 N N . ILE A 1 357 ? 44.872 -9.267 -54.954 1.00 61.25 357 ILE A N 1
ATOM 2870 C CA . ILE A 1 357 ? 45.110 -9.835 -53.622 1.00 61.25 357 ILE A CA 1
ATOM 2871 C C . ILE A 1 357 ? 43.787 -10.058 -52.854 1.00 61.25 357 ILE A C 1
ATOM 2873 O O . ILE A 1 357 ? 43.764 -10.812 -51.884 1.00 61.25 357 ILE A O 1
ATOM 2877 N N . ILE A 1 358 ? 42.679 -9.420 -53.254 1.00 60.78 358 ILE A N 1
ATOM 2878 C CA . ILE A 1 358 ? 41.408 -9.436 -52.518 1.00 60.78 358 ILE A CA 1
ATOM 2879 C C . ILE A 1 358 ? 40.280 -9.705 -53.508 1.00 60.78 358 ILE A C 1
ATOM 2881 O O . ILE A 1 358 ? 40.000 -8.869 -54.362 1.00 60.78 358 ILE A O 1
ATOM 2885 N N . THR A 1 359 ? 39.621 -10.852 -53.349 1.00 66.44 359 THR A N 1
ATOM 2886 C CA . THR A 1 359 ? 38.477 -11.231 -54.181 1.00 66.44 359 THR A CA 1
ATOM 2887 C C . THR A 1 359 ? 37.286 -10.309 -53.943 1.00 66.44 359 THR A C 1
ATOM 2889 O O . THR A 1 359 ? 37.096 -9.775 -52.845 1.00 66.44 359 THR A O 1
ATOM 2892 N N . GLU A 1 360 ? 36.424 -10.177 -54.944 1.00 62.84 360 GLU A N 1
ATOM 2893 C CA . GLU A 1 360 ? 35.210 -9.350 -54.890 1.00 62.84 360 GLU A CA 1
ATOM 2894 C C . GLU A 1 360 ? 34.323 -9.687 -53.676 1.00 62.84 360 GLU A C 1
ATOM 2896 O O . GLU A 1 360 ? 33.832 -8.803 -52.972 1.00 62.84 360 GLU A O 1
ATOM 2901 N N . SER A 1 361 ? 34.203 -10.978 -53.344 1.00 61.31 361 SER A N 1
ATOM 2902 C CA . SER A 1 361 ? 33.471 -11.446 -52.161 1.00 61.31 361 SER A CA 1
ATOM 2903 C C . SER A 1 361 ? 34.114 -10.995 -50.844 1.00 61.31 361 SER A C 1
ATOM 2905 O O . SER A 1 361 ? 33.401 -10.706 -49.883 1.00 61.31 361 SER A O 1
ATOM 2907 N N . LEU A 1 362 ? 35.449 -10.914 -50.774 1.00 65.06 362 LEU A N 1
ATOM 2908 C CA . LEU A 1 362 ? 36.160 -10.398 -49.599 1.00 65.06 362 LEU A CA 1
ATOM 2909 C C . LEU A 1 362 ? 35.967 -8.886 -49.456 1.00 65.06 362 LEU A C 1
ATOM 2911 O O . LEU A 1 362 ? 35.749 -8.410 -48.343 1.00 65.06 362 LEU A O 1
ATOM 2915 N N . ILE A 1 363 ? 35.984 -8.137 -50.562 1.00 66.31 363 ILE A N 1
ATOM 2916 C CA . ILE A 1 363 ? 35.680 -6.699 -50.561 1.00 66.31 363 ILE A CA 1
ATOM 2917 C C . ILE A 1 363 ? 34.243 -6.460 -50.074 1.00 66.31 363 ILE A C 1
ATOM 2919 O O . ILE A 1 363 ? 34.018 -5.636 -49.182 1.00 66.31 363 ILE A O 1
ATOM 2923 N N . TRP A 1 364 ? 33.278 -7.225 -50.587 1.00 67.44 364 TRP A N 1
ATOM 2924 C CA . TRP A 1 364 ? 31.889 -7.171 -50.134 1.00 67.44 364 TRP A CA 1
ATOM 2925 C C . TRP A 1 364 ? 31.746 -7.509 -48.644 1.00 67.44 364 TRP A C 1
ATOM 2927 O O . TRP A 1 364 ? 31.048 -6.806 -47.907 1.00 67.44 364 TRP A O 1
ATOM 2937 N N . LEU A 1 365 ? 32.461 -8.531 -48.164 1.00 67.19 365 LEU A N 1
ATOM 2938 C CA . LEU A 1 365 ? 32.516 -8.879 -46.743 1.00 67.19 365 LEU A CA 1
ATOM 2939 C C . LEU A 1 365 ? 33.103 -7.750 -45.888 1.00 67.19 365 LEU A C 1
ATOM 2941 O O . LEU A 1 365 ? 32.604 -7.522 -44.787 1.00 67.19 365 LEU A O 1
ATOM 2945 N N . PHE A 1 366 ? 34.105 -7.006 -46.370 1.00 65.94 366 PHE A N 1
ATOM 2946 C CA . PHE A 1 366 ? 34.632 -5.835 -45.660 1.00 65.94 366 PHE A CA 1
ATOM 2947 C C . PHE A 1 366 ? 33.613 -4.698 -45.575 1.00 65.94 366 PHE A C 1
ATOM 2949 O O . PHE A 1 366 ? 33.475 -4.083 -44.515 1.00 65.94 366 PHE A O 1
ATOM 2956 N N . VAL A 1 367 ? 32.859 -4.444 -46.646 1.00 65.69 367 VAL A N 1
ATOM 2957 C CA . VAL A 1 367 ? 31.771 -3.455 -46.647 1.00 65.69 367 VAL A CA 1
ATOM 2958 C C . VAL A 1 367 ? 30.673 -3.875 -45.664 1.00 65.69 367 VAL A C 1
ATOM 2960 O O . VAL A 1 367 ? 30.304 -3.094 -44.783 1.00 65.69 367 VAL A O 1
ATOM 2963 N N . CYS A 1 368 ? 30.223 -5.133 -45.722 1.00 63.53 368 CYS A N 1
ATOM 2964 C CA . CYS A 1 368 ? 29.247 -5.699 -44.786 1.00 63.53 368 CYS A CA 1
ATOM 2965 C C . CYS A 1 368 ? 29.741 -5.652 -43.333 1.00 63.53 368 CYS A C 1
ATOM 2967 O O . CYS A 1 368 ? 29.014 -5.227 -42.434 1.00 63.53 368 CYS A O 1
ATOM 2969 N N . GLY A 1 369 ? 31.000 -6.028 -43.099 1.00 63.81 369 GLY A N 1
ATOM 2970 C CA . GLY A 1 369 ? 31.661 -5.948 -41.801 1.00 63.81 369 GLY A CA 1
ATOM 2971 C C . GLY A 1 369 ? 31.723 -4.514 -41.283 1.00 63.81 369 GLY A C 1
ATOM 2972 O O . GLY A 1 369 ? 31.433 -4.280 -40.114 1.00 63.81 369 GLY A O 1
ATOM 2973 N N . GLY A 1 370 ? 31.994 -3.537 -42.152 1.00 63.50 370 GLY A N 1
ATOM 2974 C CA . GLY A 1 370 ? 31.941 -2.111 -41.835 1.00 63.50 370 GLY A CA 1
ATOM 2975 C C . GLY A 1 370 ? 30.546 -1.650 -41.403 1.00 63.50 370 GLY A C 1
ATOM 2976 O O . GLY A 1 370 ? 30.420 -0.934 -40.407 1.00 63.50 370 GLY A O 1
ATOM 2977 N N . PHE A 1 371 ? 29.489 -2.105 -42.083 1.00 60.47 371 PHE A N 1
ATOM 2978 C CA . PHE A 1 371 ? 28.098 -1.824 -41.708 1.00 60.47 371 PHE A CA 1
ATOM 2979 C C . PHE A 1 371 ? 27.702 -2.451 -40.370 1.00 60.47 371 PHE A C 1
ATOM 2981 O O . PHE A 1 371 ? 27.119 -1.768 -39.524 1.00 60.47 371 PHE A O 1
ATOM 2988 N N . ILE A 1 372 ? 28.051 -3.719 -40.148 1.00 61.16 372 ILE A N 1
ATOM 2989 C CA . ILE A 1 372 ? 27.783 -4.427 -38.891 1.00 61.16 372 ILE A CA 1
ATOM 2990 C C . ILE A 1 372 ? 28.561 -3.773 -37.747 1.00 61.16 372 ILE A C 1
ATOM 2992 O O . ILE A 1 372 ? 27.985 -3.487 -36.700 1.00 61.16 372 ILE A O 1
ATOM 2996 N N . LEU A 1 373 ? 29.841 -3.456 -37.949 1.00 59.81 373 LEU A N 1
ATOM 2997 C CA . LEU A 1 373 ? 30.686 -2.798 -36.953 1.00 59.81 373 LEU A CA 1
ATOM 2998 C C . LEU A 1 373 ? 30.150 -1.403 -36.609 1.00 59.81 373 LEU A C 1
ATOM 3000 O O . LEU A 1 373 ? 30.048 -1.052 -35.433 1.00 59.81 373 LEU A O 1
ATOM 3004 N N . LYS A 1 374 ? 29.720 -0.637 -37.622 1.00 58.47 374 LYS A N 1
ATOM 3005 C CA . LYS A 1 374 ? 29.012 0.633 -37.443 1.00 58.47 374 LYS A CA 1
ATOM 3006 C C . LYS A 1 374 ? 27.765 0.418 -36.581 1.00 58.47 374 LYS A C 1
ATOM 3008 O O . LYS A 1 374 ? 27.621 1.070 -35.551 1.00 58.47 374 LYS A O 1
ATOM 3013 N N . HIS A 1 375 ? 26.894 -0.522 -36.939 1.00 56.12 375 HIS A N 1
ATOM 3014 C CA . HIS A 1 375 ? 25.650 -0.773 -36.213 1.00 56.12 375 HIS A CA 1
ATOM 3015 C C . HIS A 1 375 ? 25.863 -1.292 -34.777 1.00 56.12 375 HIS A C 1
ATOM 3017 O O . HIS A 1 375 ? 25.157 -0.868 -33.863 1.00 56.12 375 HIS A O 1
ATOM 3023 N N . LEU A 1 376 ? 26.858 -2.145 -34.528 1.00 54.88 376 LEU A N 1
ATOM 3024 C CA . LEU A 1 376 ? 27.223 -2.608 -33.181 1.00 54.88 376 LEU A CA 1
ATOM 3025 C C . LEU A 1 376 ? 27.685 -1.448 -32.284 1.00 54.88 376 LEU A C 1
ATOM 3027 O O . LEU A 1 376 ? 27.349 -1.404 -31.101 1.00 54.88 376 LEU A O 1
ATOM 3031 N N . ILE A 1 377 ? 28.377 -0.459 -32.853 1.00 56.28 377 ILE A N 1
ATOM 3032 C CA . ILE A 1 377 ? 28.789 0.765 -32.148 1.00 56.28 377 ILE A CA 1
ATOM 3033 C C . ILE A 1 377 ? 27.614 1.711 -31.894 1.00 56.28 377 ILE A C 1
ATOM 3035 O O . ILE A 1 377 ? 27.615 2.437 -30.902 1.00 56.28 377 ILE A O 1
ATOM 3039 N N . TYR A 1 378 ? 26.605 1.726 -32.762 1.00 52.28 378 TYR A N 1
ATOM 3040 C CA . TYR A 1 378 ? 25.409 2.540 -32.536 1.00 52.28 378 TYR A CA 1
ATOM 3041 C C . TYR A 1 378 ? 24.423 1.881 -31.560 1.00 52.28 378 TYR A C 1
ATOM 3043 O O . TYR A 1 378 ? 23.843 2.582 -30.735 1.00 52.28 378 TYR A O 1
ATOM 3051 N N . SER A 1 379 ? 24.266 0.554 -31.602 1.00 48.19 379 SER A N 1
ATOM 3052 C CA . SER A 1 379 ? 23.300 -0.188 -30.773 1.00 48.19 379 SER A CA 1
ATOM 3053 C C . SER A 1 379 ? 23.779 -0.459 -29.342 1.00 48.19 379 SER A C 1
ATOM 3055 O O . SER A 1 379 ? 22.955 -0.639 -28.445 1.00 48.19 379 SER A O 1
ATOM 3057 N N . LYS A 1 380 ? 25.093 -0.451 -29.074 1.00 50.53 380 LYS A N 1
ATOM 3058 C CA . LYS A 1 380 ? 25.630 -0.631 -27.715 1.00 50.53 380 LYS A CA 1
ATOM 3059 C C . LYS A 1 380 ? 26.905 0.163 -27.479 1.00 50.53 380 LYS A C 1
ATOM 3061 O O . LYS A 1 380 ? 27.976 -0.374 -27.732 1.00 50.53 380 LYS A O 1
ATOM 3066 N N . VAL A 1 381 ? 26.852 1.338 -26.830 1.00 47.81 381 VAL A N 1
ATOM 3067 C CA . VAL A 1 381 ? 28.050 1.797 -26.100 1.00 47.81 381 VAL A CA 1
ATOM 3068 C C . VAL A 1 381 ? 27.817 2.679 -24.863 1.00 47.81 381 VAL A C 1
ATOM 3070 O O . VAL A 1 381 ? 28.018 3.897 -24.898 1.00 47.81 381 VAL A O 1
ATOM 3073 N N . TYR A 1 382 ? 27.624 2.005 -23.727 1.00 43.97 382 TYR A N 1
ATOM 3074 C CA . TYR A 1 382 ? 28.200 2.415 -22.433 1.00 43.97 382 TYR A CA 1
ATOM 3075 C C . TYR A 1 382 ? 29.535 1.693 -22.108 1.00 43.97 382 TYR A C 1
ATOM 3077 O O . TYR A 1 382 ? 30.194 2.053 -21.142 1.00 43.97 382 TYR A O 1
ATOM 3085 N N . LEU A 1 383 ? 29.973 0.708 -22.914 1.00 41.97 383 LEU A N 1
ATOM 3086 C CA . LEU A 1 383 ? 31.090 -0.205 -22.576 1.00 41.97 383 LEU A CA 1
ATOM 3087 C C . LEU A 1 383 ? 32.408 -0.008 -23.360 1.00 41.97 383 LEU A C 1
ATOM 3089 O O . LEU A 1 383 ? 33.436 -0.543 -22.959 1.00 41.97 383 LEU A O 1
ATOM 3093 N N . ILE A 1 384 ? 32.425 0.758 -24.454 1.00 51.66 384 ILE A N 1
ATOM 3094 C CA . ILE A 1 384 ? 33.620 0.979 -25.292 1.00 51.66 384 ILE A CA 1
ATOM 3095 C C . ILE A 1 384 ? 34.201 2.358 -24.968 1.00 51.66 384 ILE A C 1
ATOM 3097 O O . ILE A 1 384 ? 33.512 3.376 -25.102 1.00 51.66 384 ILE A O 1
ATOM 3101 N N . LYS A 1 385 ? 35.479 2.382 -24.556 1.00 51.81 385 LYS A N 1
ATOM 3102 C CA . LYS A 1 385 ? 36.246 3.607 -24.274 1.00 51.81 385 LYS A CA 1
ATOM 3103 C C . LYS A 1 385 ? 36.133 4.594 -25.439 1.00 51.81 385 LYS A C 1
ATOM 3105 O O . LYS A 1 385 ? 36.212 4.223 -26.610 1.00 51.81 385 LYS A O 1
ATOM 3110 N N . GLU A 1 386 ? 36.002 5.871 -25.109 1.00 53.66 386 GLU A N 1
ATOM 3111 C CA . GLU A 1 386 ? 35.701 6.957 -26.048 1.00 53.66 386 GLU A CA 1
ATOM 3112 C C . GLU A 1 386 ? 36.710 7.093 -27.204 1.00 53.66 386 GLU A C 1
ATOM 3114 O O . GLU A 1 386 ? 36.340 7.441 -28.326 1.00 53.66 386 GLU A O 1
ATOM 3119 N N . ASN A 1 387 ? 37.968 6.706 -26.980 1.00 50.84 387 ASN A N 1
ATOM 3120 C CA . ASN A 1 387 ? 39.002 6.694 -28.019 1.00 50.84 387 ASN A CA 1
ATOM 3121 C C . ASN A 1 387 ? 38.782 5.593 -29.074 1.00 50.84 387 ASN A C 1
ATOM 3123 O O . ASN A 1 387 ? 39.012 5.831 -30.256 1.00 50.84 387 ASN A O 1
ATOM 3127 N N . CYS A 1 388 ? 38.257 4.425 -28.689 1.00 52.84 388 CYS A N 1
ATOM 3128 C CA . CYS A 1 388 ? 37.900 3.364 -29.638 1.00 52.84 388 CYS A CA 1
ATOM 3129 C C . CYS A 1 388 ? 36.673 3.750 -30.479 1.00 52.84 388 CYS A C 1
ATOM 3131 O O . CYS A 1 388 ? 36.644 3.470 -31.675 1.00 52.84 388 CYS A O 1
ATOM 3133 N N . LYS A 1 389 ? 35.704 4.484 -29.904 1.00 55.16 389 LYS A N 1
ATOM 3134 C CA . LYS A 1 389 ? 34.584 5.056 -30.678 1.00 55.16 389 LYS A CA 1
ATOM 3135 C C . LYS A 1 389 ? 35.089 5.962 -31.803 1.00 55.16 389 LYS A C 1
ATOM 3137 O O . LYS A 1 389 ? 34.560 5.909 -32.908 1.00 55.16 389 LYS A O 1
ATOM 3142 N N . ARG A 1 390 ? 36.102 6.792 -31.526 1.00 54.78 390 ARG A N 1
ATOM 3143 C CA . ARG A 1 390 ? 36.688 7.724 -32.503 1.00 54.78 390 ARG A CA 1
ATOM 3144 C C . ARG A 1 390 ? 37.382 6.992 -33.651 1.00 54.78 390 ARG A C 1
ATOM 3146 O O . ARG A 1 390 ? 37.072 7.274 -34.802 1.00 54.78 390 ARG A O 1
ATOM 3153 N N . VAL A 1 391 ? 38.245 6.022 -33.343 1.00 56.06 391 VAL A N 1
ATOM 3154 C CA . VAL A 1 391 ? 38.977 5.241 -34.359 1.00 56.06 391 VAL A CA 1
ATOM 3155 C C . VAL A 1 391 ? 38.016 4.495 -35.281 1.00 56.06 391 VAL A C 1
ATOM 3157 O O . VAL A 1 391 ? 38.163 4.551 -36.499 1.00 56.06 391 VAL A O 1
ATOM 3160 N N . ILE A 1 392 ? 36.988 3.852 -34.727 1.00 54.72 392 ILE A N 1
ATOM 3161 C CA . ILE A 1 392 ? 36.075 3.061 -35.552 1.00 54.72 392 ILE A CA 1
ATOM 3162 C C . ILE A 1 392 ? 35.091 3.948 -36.334 1.00 54.72 392 ILE A C 1
ATOM 3164 O O . ILE A 1 392 ? 34.752 3.621 -37.470 1.00 54.72 392 ILE A O 1
ATOM 3168 N N . LYS A 1 393 ? 34.686 5.114 -35.800 1.00 57.22 393 LYS A N 1
ATOM 3169 C CA . LYS A 1 393 ? 33.960 6.130 -36.587 1.00 57.22 393 LYS A CA 1
ATOM 3170 C C . LYS A 1 393 ? 34.782 6.585 -37.793 1.00 57.22 393 LYS A C 1
ATOM 3172 O O . LYS A 1 393 ? 34.239 6.646 -38.891 1.00 57.22 393 LYS A O 1
ATOM 3177 N N . SER A 1 394 ? 36.074 6.856 -37.603 1.00 57.06 394 SER A N 1
ATOM 3178 C CA . SER A 1 394 ? 36.974 7.212 -38.703 1.00 57.06 394 SER A CA 1
ATOM 3179 C C . SER A 1 394 ? 37.094 6.084 -39.728 1.00 57.06 394 SER A C 1
ATOM 3181 O O . SER A 1 394 ? 37.058 6.356 -40.922 1.00 57.06 394 SER A O 1
ATOM 3183 N N . LEU A 1 395 ? 37.150 4.825 -39.279 1.00 55.19 395 LEU A N 1
ATOM 3184 C CA . LEU A 1 395 ? 37.181 3.659 -40.164 1.00 55.19 395 LEU A CA 1
ATOM 3185 C C . LEU A 1 395 ? 35.889 3.527 -40.988 1.00 55.19 395 LEU A C 1
ATOM 3187 O O . LEU A 1 395 ? 35.946 3.320 -42.193 1.00 55.19 395 LEU A O 1
ATOM 3191 N N . ALA A 1 396 ? 34.720 3.703 -40.366 1.00 55.72 396 ALA A N 1
ATOM 3192 C CA . ALA A 1 396 ? 33.433 3.643 -41.059 1.00 55.72 396 ALA A CA 1
ATOM 3193 C C . ALA A 1 396 ? 33.268 4.784 -42.077 1.00 55.72 396 ALA A C 1
ATOM 3195 O O . ALA A 1 396 ? 32.763 4.562 -43.173 1.00 55.72 396 ALA A O 1
ATOM 3196 N N . VAL A 1 397 ? 33.718 5.998 -41.738 1.00 56.72 397 VAL A N 1
ATOM 3197 C CA . VAL A 1 397 ? 33.750 7.131 -42.677 1.00 56.72 397 VAL A CA 1
ATOM 3198 C C . VAL A 1 397 ? 34.705 6.844 -43.831 1.00 56.72 397 VAL A C 1
ATOM 3200 O O . VAL A 1 397 ? 34.350 7.113 -44.972 1.00 56.72 397 VAL A O 1
ATOM 3203 N N . PHE A 1 398 ? 35.872 6.262 -43.553 1.00 57.56 398 PHE A N 1
ATOM 3204 C CA . PHE A 1 398 ? 36.840 5.880 -44.577 1.00 57.56 398 PHE A CA 1
ATOM 3205 C C . PHE A 1 398 ? 36.281 4.816 -45.526 1.00 57.56 398 PHE A C 1
ATOM 3207 O O . PHE A 1 398 ? 36.408 4.974 -46.731 1.00 57.56 398 PHE A O 1
ATOM 3214 N N . VAL A 1 399 ? 35.593 3.791 -45.014 1.00 56.16 399 VAL A N 1
ATOM 3215 C CA . VAL A 1 399 ? 34.932 2.769 -45.845 1.00 56.16 399 VAL A CA 1
ATOM 3216 C C . VAL A 1 399 ? 33.816 3.387 -46.692 1.00 56.16 399 VAL A C 1
ATOM 3218 O O . VAL A 1 399 ? 33.766 3.142 -47.891 1.00 56.16 399 VAL A O 1
ATOM 3221 N N . CYS A 1 400 ? 32.963 4.245 -46.121 1.00 55.09 400 CYS A N 1
ATOM 3222 C CA . CYS A 1 400 ? 31.931 4.946 -46.894 1.00 55.09 400 CYS A CA 1
ATOM 3223 C C . CYS A 1 400 ? 32.525 5.876 -47.962 1.00 55.09 400 CYS A C 1
ATOM 3225 O O . CYS A 1 400 ? 31.988 5.965 -49.062 1.00 55.09 400 CYS A O 1
ATOM 3227 N N . PHE A 1 401 ? 33.612 6.579 -47.638 1.00 55.72 401 PHE A N 1
ATOM 3228 C CA . PHE A 1 401 ? 34.317 7.456 -48.568 1.00 55.72 401 PHE A CA 1
ATOM 3229 C C . PHE A 1 401 ? 35.013 6.657 -49.668 1.00 55.72 401 PHE A C 1
ATOM 3231 O O . PHE A 1 401 ? 34.954 7.048 -50.822 1.00 55.72 401 PHE A O 1
ATOM 3238 N N . TRP A 1 402 ? 35.614 5.518 -49.332 1.00 55.66 402 TRP A N 1
ATOM 3239 C CA . TRP A 1 402 ? 36.228 4.615 -50.296 1.00 55.66 402 TRP A CA 1
ATOM 3240 C C . TRP A 1 402 ? 35.193 4.066 -51.276 1.00 55.66 402 TRP A C 1
ATOM 3242 O O . TRP A 1 402 ? 35.395 4.182 -52.478 1.00 55.66 402 TRP A O 1
ATOM 3252 N N . VAL A 1 403 ? 34.044 3.598 -50.774 1.00 54.69 403 VAL A N 1
ATOM 3253 C CA . VAL A 1 403 ? 32.903 3.207 -51.613 1.00 54.69 403 VAL A CA 1
ATOM 3254 C C . VAL A 1 403 ? 32.489 4.381 -52.505 1.00 54.69 403 VAL A C 1
ATOM 3256 O O . VAL A 1 403 ? 32.483 4.241 -53.721 1.00 54.69 403 VAL A O 1
ATOM 3259 N N . PHE A 1 404 ? 32.254 5.571 -51.943 1.00 54.00 404 PHE A N 1
ATOM 3260 C CA . PHE A 1 404 ? 31.913 6.774 -52.715 1.00 54.00 404 PHE A CA 1
ATOM 3261 C C . PHE A 1 404 ? 32.956 7.115 -53.797 1.00 54.00 404 PHE A C 1
ATOM 3263 O O . PHE A 1 404 ? 32.596 7.433 -54.925 1.00 54.00 404 PHE A O 1
ATOM 3270 N N . CYS A 1 405 ? 34.249 7.006 -53.498 1.00 51.97 405 CYS A N 1
ATOM 3271 C CA . CYS A 1 405 ? 35.320 7.224 -54.464 1.00 51.97 405 CYS A CA 1
ATOM 3272 C C . CYS A 1 405 ? 35.345 6.153 -55.556 1.00 51.97 405 CYS A C 1
ATOM 3274 O O . CYS A 1 405 ? 35.513 6.505 -56.717 1.00 51.97 405 CYS A O 1
ATOM 3276 N N . CYS A 1 406 ? 35.127 4.878 -55.231 1.00 50.91 406 CYS A N 1
ATOM 3277 C CA . CYS A 1 406 ? 34.974 3.818 -56.229 1.00 50.91 406 CYS A CA 1
ATOM 3278 C C . CYS A 1 406 ? 33.761 4.062 -57.145 1.00 50.91 406 CYS A C 1
ATOM 3280 O O . CYS A 1 406 ? 33.839 3.775 -58.333 1.00 50.91 406 CYS A O 1
ATOM 3282 N N . PHE A 1 407 ? 32.684 4.670 -56.630 1.00 48.66 407 PHE A N 1
ATOM 3283 C CA . PHE A 1 407 ? 31.511 5.066 -57.421 1.00 48.66 407 PHE A CA 1
ATOM 3284 C C . PHE A 1 407 ? 31.765 6.258 -58.367 1.00 48.66 407 PHE A C 1
ATOM 3286 O O . PHE A 1 407 ? 31.103 6.362 -59.397 1.00 48.66 407 PHE A O 1
ATOM 3293 N N . PHE A 1 408 ? 32.691 7.166 -58.032 1.00 47.50 408 PHE A N 1
ATOM 3294 C CA . PHE A 1 408 ? 32.948 8.394 -58.804 1.00 47.50 408 PHE A CA 1
ATOM 3295 C C . PHE A 1 408 ? 34.234 8.368 -59.640 1.00 47.50 408 PHE A C 1
ATOM 3297 O O . PHE A 1 408 ? 34.357 9.141 -60.585 1.00 47.50 408 PHE A O 1
ATOM 3304 N N . ILE A 1 409 ? 35.200 7.507 -59.327 1.00 46.59 409 ILE A N 1
ATOM 3305 C CA . ILE A 1 409 ? 36.475 7.414 -60.049 1.00 46.59 409 ILE A CA 1
ATOM 3306 C C . ILE A 1 409 ? 36.348 6.308 -61.104 1.00 46.59 409 ILE A C 1
ATOM 3308 O O . ILE A 1 409 ? 36.903 5.219 -60.993 1.00 46.59 409 ILE A O 1
ATOM 3312 N N . GLU A 1 410 ? 35.577 6.589 -62.149 1.00 48.25 410 GLU A N 1
ATOM 3313 C CA . GLU A 1 410 ? 35.540 5.767 -63.357 1.00 48.25 410 GLU A CA 1
ATOM 3314 C C . GLU A 1 410 ? 36.856 5.973 -64.134 1.00 48.25 410 GLU A C 1
ATOM 3316 O O . GLU A 1 410 ? 37.259 7.106 -64.399 1.00 48.25 410 GLU A O 1
ATOM 3321 N N . LYS A 1 411 ? 37.523 4.909 -64.594 1.00 40.97 411 LYS A N 1
ATOM 3322 C CA . LYS A 1 411 ? 38.698 5.047 -65.485 1.00 40.97 411 LYS A CA 1
ATOM 3323 C C . LYS A 1 411 ? 38.321 5.597 -66.876 1.00 40.97 411 LYS A C 1
ATOM 3325 O O . LYS A 1 411 ? 39.183 6.095 -67.589 1.00 40.97 411 LYS A O 1
ATOM 3330 N N . LYS A 1 412 ? 37.028 5.550 -67.224 1.00 43.62 412 LYS A N 1
ATOM 3331 C CA . LYS A 1 412 ? 36.426 6.199 -68.400 1.00 43.62 412 LYS A CA 1
ATOM 3332 C C . LYS A 1 412 ? 36.067 7.671 -68.178 1.00 43.62 412 LYS A C 1
ATOM 3334 O O . LYS A 1 412 ? 35.866 8.382 -69.159 1.00 43.62 412 LYS A O 1
ATOM 3339 N N . MET A 1 413 ? 36.021 8.148 -66.926 1.00 41.56 413 MET A N 1
ATOM 3340 C CA . MET A 1 413 ? 35.663 9.543 -66.660 1.00 41.56 413 MET A CA 1
ATOM 3341 C C . MET A 1 413 ? 36.708 10.505 -67.218 1.00 41.56 413 MET A C 1
ATOM 3343 O O . MET A 1 413 ? 36.324 11.528 -67.743 1.00 41.56 413 MET A O 1
ATOM 3347 N N . PHE A 1 414 ? 38.001 10.188 -67.222 1.00 42.50 414 PHE A N 1
ATOM 3348 C CA . PHE A 1 414 ? 38.997 11.149 -67.718 1.00 42.50 414 PHE A CA 1
ATOM 3349 C C . PHE A 1 414 ? 39.067 11.293 -69.246 1.00 42.50 414 PHE A C 1
ATOM 3351 O O . PHE A 1 414 ? 39.652 12.258 -69.721 1.00 42.50 414 PHE A O 1
ATOM 3358 N N . THR A 1 415 ? 38.481 10.375 -70.020 1.00 43.75 415 THR A N 1
ATOM 3359 C CA . THR A 1 415 ? 38.575 10.390 -71.492 1.00 43.75 415 THR A CA 1
ATOM 3360 C C . THR A 1 415 ? 37.414 11.093 -72.197 1.00 43.75 415 THR A C 1
ATOM 3362 O O . THR A 1 415 ? 37.545 11.414 -73.369 1.00 43.75 415 THR A O 1
ATOM 3365 N N . GLU A 1 416 ? 36.293 11.351 -71.515 1.00 47.91 416 GLU A N 1
ATOM 3366 C CA . GLU A 1 416 ? 35.101 12.002 -72.105 1.00 47.91 416 GLU A CA 1
ATOM 3367 C C . GLU A 1 416 ? 34.886 13.445 -71.603 1.00 47.91 416 GLU A C 1
ATOM 3369 O O . GLU A 1 416 ? 33.878 14.072 -71.916 1.00 47.91 416 GLU A O 1
ATOM 3374 N N . TRP A 1 417 ? 35.820 13.988 -70.813 1.00 47.09 417 TRP A N 1
ATOM 3375 C CA . TRP A 1 417 ? 35.704 15.324 -70.207 1.00 47.09 417 TRP A CA 1
ATOM 3376 C C . TRP A 1 417 ? 36.073 16.485 -71.135 1.00 47.09 417 TRP A C 1
ATOM 3378 O O . TRP A 1 417 ? 35.925 17.633 -70.723 1.00 47.09 417 TRP A O 1
ATOM 3388 N N . GLU A 1 418 ? 36.550 16.226 -72.354 1.00 49.97 418 GLU A N 1
ATOM 3389 C CA . GLU A 1 418 ? 37.050 17.309 -73.209 1.00 49.97 418 GLU A CA 1
ATOM 3390 C C . GLU A 1 418 ? 35.952 18.167 -73.859 1.00 49.97 418 GLU A C 1
ATOM 3392 O O . GLU A 1 418 ? 36.236 19.329 -74.113 1.00 49.97 418 GLU A O 1
ATOM 3397 N N . ASP A 1 419 ? 34.702 17.701 -74.034 1.00 49.88 419 ASP A N 1
ATOM 3398 C CA . ASP A 1 419 ? 33.744 18.432 -74.897 1.00 49.88 419 ASP A CA 1
ATOM 3399 C C . ASP A 1 419 ? 32.259 18.450 -74.472 1.00 49.88 419 ASP A C 1
ATOM 3401 O O . ASP A 1 419 ? 31.384 18.751 -75.287 1.00 49.88 419 ASP A O 1
ATOM 3405 N N . ALA A 1 420 ? 31.909 18.169 -73.213 1.00 52.94 420 ALA A N 1
ATOM 3406 C CA . ALA A 1 420 ? 30.495 18.134 -72.821 1.00 52.94 420 ALA A CA 1
ATOM 3407 C C . ALA A 1 420 ? 30.149 18.925 -71.550 1.00 52.94 420 ALA A C 1
ATOM 3409 O O . ALA A 1 420 ? 30.828 18.857 -70.526 1.00 52.94 420 ALA A O 1
ATOM 3410 N N . ASP A 1 421 ? 29.031 19.656 -71.630 1.00 54.75 421 ASP A N 1
ATOM 3411 C CA . ASP A 1 421 ? 28.482 20.477 -70.552 1.00 54.75 421 ASP A CA 1
ATOM 3412 C C . ASP A 1 421 ? 28.164 19.620 -69.318 1.00 54.75 421 ASP A C 1
ATOM 3414 O O . ASP A 1 421 ? 27.342 18.696 -69.358 1.00 54.75 421 ASP A O 1
ATOM 3418 N N . ILE A 1 422 ? 28.792 19.962 -68.191 1.00 48.31 422 ILE A N 1
ATOM 3419 C CA . ILE A 1 422 ? 28.753 19.198 -66.934 1.00 48.31 422 ILE A CA 1
ATOM 3420 C C . ILE A 1 422 ? 27.311 18.905 -66.482 1.00 48.31 422 ILE A C 1
ATOM 3422 O O . ILE A 1 422 ? 27.025 17.817 -65.980 1.00 48.31 422 ILE A O 1
ATOM 3426 N N . LEU A 1 423 ? 26.380 19.841 -66.699 1.00 42.59 423 LEU A N 1
ATOM 3427 C CA . LEU A 1 423 ? 24.972 19.689 -66.317 1.00 42.59 423 LEU A CA 1
ATOM 3428 C C . LEU A 1 423 ? 24.201 18.684 -67.189 1.00 42.59 423 LEU A C 1
ATOM 3430 O O . LEU A 1 423 ? 23.338 17.970 -66.678 1.00 42.59 423 LEU A O 1
ATOM 3434 N N . VAL A 1 424 ? 24.509 18.612 -68.486 1.00 49.81 424 VAL A N 1
ATOM 3435 C CA . VAL A 1 424 ? 23.858 17.688 -69.429 1.00 49.81 424 VAL A CA 1
ATOM 3436 C C . VAL A 1 424 ? 24.369 16.268 -69.197 1.00 49.81 424 VAL A C 1
ATOM 3438 O O . VAL A 1 424 ? 23.571 15.329 -69.156 1.00 49.81 424 VAL A O 1
ATOM 3441 N N . LEU A 1 425 ? 25.668 16.115 -68.915 1.00 49.78 425 LEU A N 1
ATOM 3442 C CA . LEU A 1 425 ? 26.234 14.830 -68.505 1.00 49.78 425 LEU A CA 1
ATOM 3443 C C . LEU A 1 425 ? 25.654 14.342 -67.175 1.00 49.78 425 LEU A C 1
ATOM 3445 O O . LEU A 1 425 ? 25.302 13.170 -67.059 1.00 49.78 425 LEU A O 1
ATOM 3449 N N . LEU A 1 426 ? 25.515 15.230 -66.185 1.00 46.00 426 LEU A N 1
ATOM 3450 C CA . LEU A 1 426 ? 24.880 14.905 -64.905 1.00 46.00 426 LEU A CA 1
ATOM 3451 C C . LEU A 1 426 ? 23.425 14.469 -65.100 1.00 46.00 426 LEU A C 1
ATOM 3453 O O . LEU A 1 426 ? 23.030 13.457 -64.533 1.00 46.00 426 LEU A O 1
ATOM 3457 N N . GLY A 1 427 ? 22.647 15.167 -65.932 1.00 46.06 427 GLY A N 1
ATOM 3458 C CA . GLY A 1 427 ? 21.249 14.824 -66.214 1.00 46.06 427 GLY A CA 1
ATOM 3459 C C . GLY A 1 427 ? 21.076 13.487 -66.944 1.00 46.06 427 GLY A C 1
ATOM 3460 O O . GLY A 1 427 ? 20.273 12.651 -66.525 1.00 46.06 427 GLY A O 1
ATOM 3461 N N . MET A 1 428 ? 21.865 13.236 -67.993 1.00 47.44 428 MET A N 1
ATOM 3462 C CA . MET A 1 428 ? 21.817 11.971 -68.736 1.00 47.44 428 MET A CA 1
ATOM 3463 C C . MET A 1 428 ? 22.317 10.797 -67.886 1.00 47.44 428 MET A C 1
ATOM 3465 O O . MET A 1 428 ? 21.693 9.733 -67.890 1.00 47.44 428 MET A O 1
ATOM 3469 N N . LYS A 1 429 ? 23.369 10.992 -67.079 1.00 51.28 429 LYS A N 1
ATOM 3470 C CA . LYS A 1 429 ? 23.877 9.949 -66.178 1.00 51.28 429 LYS A CA 1
ATOM 3471 C C . LYS A 1 429 ? 22.947 9.698 -64.989 1.00 51.28 429 LYS A C 1
ATOM 3473 O O . LYS A 1 429 ? 22.772 8.540 -64.634 1.00 51.28 429 LYS A O 1
ATOM 3478 N N . PHE A 1 430 ? 22.254 10.707 -64.453 1.00 45.22 430 PHE A N 1
ATOM 3479 C CA . PHE A 1 430 ? 21.209 10.508 -63.435 1.00 45.22 430 PHE A CA 1
ATOM 3480 C C . PHE A 1 430 ? 20.011 9.712 -63.986 1.00 45.22 430 PHE A C 1
ATOM 3482 O O . PHE A 1 430 ? 19.412 8.909 -63.274 1.00 45.22 430 PHE A O 1
ATOM 3489 N N . SER A 1 431 ? 19.690 9.872 -65.275 1.00 43.16 431 SER A N 1
ATOM 3490 C CA . SER A 1 431 ? 18.659 9.063 -65.938 1.00 43.16 431 SER A CA 1
ATOM 3491 C C . SER A 1 431 ? 19.100 7.607 -66.160 1.00 43.16 431 SER A C 1
ATOM 3493 O O . SER A 1 431 ? 18.330 6.688 -65.882 1.00 43.16 431 SER A O 1
ATOM 3495 N N . HIS A 1 432 ? 20.367 7.382 -66.537 1.00 44.75 432 HIS A N 1
ATOM 3496 C CA . HIS A 1 432 ? 20.968 6.046 -66.606 1.00 44.75 432 HIS A CA 1
ATOM 3497 C C . HIS A 1 432 ? 21.062 5.389 -65.220 1.00 44.75 432 HIS A C 1
ATOM 3499 O O . HIS A 1 432 ? 20.820 4.192 -65.098 1.00 44.75 432 HIS A O 1
ATOM 3505 N N . TRP A 1 433 ? 21.324 6.169 -64.167 1.00 44.41 433 TRP A N 1
ATOM 3506 C CA . TRP A 1 433 ? 21.288 5.722 -62.771 1.00 44.41 433 TRP A CA 1
ATOM 3507 C C . TRP A 1 433 ? 19.901 5.217 -62.349 1.00 44.41 433 TRP A C 1
ATOM 3509 O O . TRP A 1 433 ? 19.795 4.241 -61.622 1.00 44.41 433 TRP A O 1
ATOM 3519 N N . ILE A 1 434 ? 18.817 5.840 -62.810 1.00 44.25 434 ILE A N 1
ATOM 3520 C CA . ILE A 1 434 ? 17.456 5.378 -62.491 1.00 44.25 434 ILE A CA 1
ATOM 3521 C C . ILE A 1 434 ? 17.092 4.105 -63.277 1.00 44.25 434 ILE A C 1
ATOM 3523 O O . ILE A 1 434 ? 16.280 3.310 -62.810 1.00 44.25 434 ILE A O 1
ATOM 3527 N N . GLN A 1 435 ? 17.693 3.899 -64.454 1.00 39.88 435 GLN A N 1
ATOM 3528 C CA . GLN A 1 435 ? 17.399 2.762 -65.333 1.00 39.88 435 GLN A CA 1
ATOM 3529 C C . GLN A 1 435 ? 18.251 1.508 -65.075 1.00 39.88 435 GLN A C 1
ATOM 3531 O O . GLN A 1 435 ? 17.753 0.408 -65.296 1.00 39.88 435 GLN A O 1
ATOM 3536 N N . PHE A 1 436 ? 19.508 1.647 -64.636 1.00 40.41 436 PHE A N 1
ATOM 3537 C CA . PHE A 1 436 ? 20.445 0.520 -64.475 1.00 40.41 436 PHE A CA 1
ATOM 3538 C C . PHE A 1 436 ? 20.555 -0.020 -63.051 1.00 40.41 436 PHE A C 1
ATOM 3540 O O . PHE A 1 436 ? 20.992 -1.152 -62.860 1.00 40.41 436 PHE A O 1
ATOM 3547 N N . PHE A 1 437 ? 20.151 0.755 -62.048 1.00 42.56 437 PHE A N 1
ATOM 3548 C CA . PHE A 1 437 ? 20.154 0.278 -60.675 1.00 42.56 437 PHE A CA 1
ATOM 3549 C C . PHE A 1 437 ? 18.791 -0.337 -60.341 1.00 42.56 437 PHE A C 1
ATOM 3551 O O . PHE A 1 437 ? 17.766 0.333 -60.510 1.00 42.56 437 PHE A O 1
ATOM 3558 N N . PRO A 1 438 ? 18.721 -1.575 -59.815 1.00 52.25 438 PRO A N 1
ATOM 3559 C CA . PRO A 1 438 ? 17.500 -2.011 -59.162 1.00 52.25 438 PRO A CA 1
ATOM 3560 C C . PRO A 1 438 ? 17.193 -1.003 -58.051 1.00 52.25 438 PRO A C 1
ATOM 3562 O O . PRO A 1 438 ? 18.086 -0.587 -57.316 1.00 52.25 438 PRO A O 1
ATOM 3565 N N . LEU A 1 439 ? 15.924 -0.605 -57.934 1.00 42.66 439 LEU A N 1
ATOM 3566 C CA . LEU A 1 439 ? 15.386 0.386 -56.986 1.00 42.66 439 LEU A CA 1
ATOM 3567 C C . LEU A 1 439 ? 16.029 0.323 -55.578 1.00 42.66 439 LEU A C 1
ATOM 3569 O O . LEU A 1 439 ? 16.175 1.339 -54.908 1.00 42.66 439 LEU A O 1
ATOM 3573 N N . ILE A 1 440 ? 16.453 -0.871 -55.161 1.00 42.47 440 ILE A N 1
ATOM 3574 C CA . ILE A 1 440 ? 17.166 -1.194 -53.922 1.00 42.47 440 ILE A CA 1
ATOM 3575 C C . ILE A 1 440 ? 18.508 -0.455 -53.751 1.00 42.47 440 ILE A C 1
ATOM 3577 O O . ILE A 1 440 ? 18.761 0.035 -52.655 1.00 42.47 440 ILE A O 1
ATOM 3581 N N . ASP A 1 441 ? 19.339 -0.300 -54.784 1.00 45.12 441 ASP A N 1
ATOM 3582 C CA . ASP A 1 441 ? 20.664 0.345 -54.671 1.00 45.12 441 ASP A CA 1
ATOM 3583 C C . ASP A 1 441 ? 20.562 1.875 -54.600 1.00 45.12 441 ASP A C 1
ATOM 3585 O O . ASP A 1 441 ? 21.299 2.540 -53.861 1.00 45.12 441 ASP A O 1
ATOM 3589 N N . ILE A 1 442 ? 19.568 2.436 -55.297 1.00 47.25 442 ILE A N 1
ATOM 3590 C CA . ILE A 1 442 ? 19.164 3.842 -55.173 1.00 47.25 442 ILE A CA 1
ATOM 3591 C C . ILE A 1 442 ? 18.609 4.088 -53.768 1.00 47.25 442 ILE A C 1
ATOM 3593 O O . ILE A 1 442 ? 18.963 5.075 -53.126 1.00 47.25 442 ILE A O 1
ATOM 3597 N N . VAL A 1 443 ? 17.791 3.168 -53.247 1.00 45.81 443 VAL A N 1
ATOM 3598 C CA . VAL A 1 443 ? 17.260 3.230 -51.878 1.00 45.81 443 VAL A CA 1
ATOM 3599 C C . VAL A 1 443 ? 18.379 3.114 -50.839 1.00 45.81 443 VAL A C 1
ATOM 3601 O O . VAL A 1 443 ? 18.355 3.858 -49.860 1.00 45.81 443 VAL A O 1
ATOM 3604 N N . LEU A 1 444 ? 19.393 2.270 -51.054 1.00 46.62 444 LEU A N 1
ATOM 3605 C CA . LEU A 1 444 ? 20.544 2.128 -50.156 1.00 46.62 444 LEU A CA 1
ATOM 3606 C C . LEU A 1 444 ? 21.418 3.391 -50.156 1.00 46.62 444 LEU A C 1
ATOM 3608 O O . LEU A 1 444 ? 21.822 3.865 -49.094 1.00 46.62 444 LEU A O 1
ATOM 3612 N N . SER A 1 445 ? 21.657 3.977 -51.331 1.00 46.72 445 SER A N 1
ATOM 3613 C CA . SER A 1 445 ? 22.437 5.209 -51.497 1.00 46.72 445 SER A CA 1
ATOM 3614 C C . SER A 1 445 ? 21.706 6.432 -50.939 1.00 46.72 445 SER A C 1
ATOM 3616 O O . SER A 1 445 ? 22.302 7.237 -50.219 1.00 46.72 445 SER A O 1
ATOM 3618 N N . LEU A 1 446 ? 20.394 6.543 -51.174 1.00 45.97 446 LEU A N 1
ATOM 3619 C CA . LEU A 1 446 ? 19.551 7.569 -50.561 1.00 45.97 446 LEU A CA 1
ATOM 3620 C C . LEU A 1 446 ? 19.478 7.375 -49.046 1.00 45.97 446 LEU A C 1
ATOM 3622 O O . LEU A 1 446 ? 19.608 8.349 -48.313 1.00 45.97 446 LEU A O 1
ATOM 3626 N N . TYR A 1 447 ? 19.352 6.144 -48.548 1.00 50.72 447 TYR A N 1
ATOM 3627 C CA . TYR A 1 447 ? 19.395 5.863 -47.113 1.00 50.72 447 TYR A CA 1
ATOM 3628 C C . TYR A 1 447 ? 20.749 6.241 -46.498 1.00 50.72 447 TYR A C 1
ATOM 3630 O O . TYR A 1 447 ? 20.786 6.868 -45.442 1.00 50.72 447 TYR A O 1
ATOM 3638 N N . LEU A 1 448 ? 21.868 5.944 -47.162 1.00 46.84 448 LEU A N 1
ATOM 3639 C CA . LEU A 1 448 ? 23.208 6.362 -46.740 1.00 46.84 448 LEU A CA 1
ATOM 3640 C C . LEU A 1 448 ? 23.330 7.889 -46.674 1.00 46.84 448 LEU A C 1
ATOM 3642 O O . LEU A 1 448 ? 23.771 8.421 -45.652 1.00 46.84 448 LEU A O 1
ATOM 3646 N N . PHE A 1 449 ? 22.871 8.584 -47.713 1.00 43.88 449 PHE A N 1
ATOM 3647 C CA . PHE A 1 449 ? 22.885 10.042 -47.815 1.00 43.88 449 PHE A CA 1
ATOM 3648 C C . PHE A 1 449 ? 21.977 10.710 -46.769 1.00 43.88 449 PHE A C 1
ATOM 3650 O O . PHE A 1 449 ? 22.415 11.590 -46.022 1.00 43.88 449 PHE A O 1
ATOM 3657 N N . PHE A 1 450 ? 20.738 10.235 -46.627 1.00 44.00 450 PHE A N 1
ATOM 3658 C CA . PHE A 1 450 ? 19.805 10.721 -45.618 1.00 44.00 450 PHE A CA 1
ATOM 3659 C C . PHE A 1 450 ? 20.269 10.366 -44.206 1.00 44.00 450 PHE A C 1
ATOM 3661 O O . PHE A 1 450 ? 20.175 11.221 -43.337 1.00 44.00 450 PHE A O 1
ATOM 3668 N N . SER A 1 451 ? 20.864 9.196 -43.952 1.00 45.59 451 SER A N 1
ATOM 3669 C CA . SER A 1 451 ? 21.408 8.852 -42.626 1.00 45.59 451 SER A CA 1
ATOM 3670 C C . SER A 1 451 ? 22.551 9.783 -42.196 1.00 45.59 451 SER A C 1
ATOM 3672 O O . SER A 1 451 ? 22.668 10.101 -41.013 1.00 45.59 451 SER A O 1
ATOM 3674 N N . LEU A 1 452 ? 23.353 10.281 -43.146 1.00 41.41 452 LEU A N 1
ATOM 3675 C CA . LEU A 1 452 ? 24.429 11.256 -42.923 1.00 41.41 452 LEU A CA 1
ATOM 3676 C C . LEU A 1 452 ? 23.896 12.669 -42.623 1.00 41.41 452 LEU A C 1
ATOM 3678 O O . LEU A 1 452 ? 24.390 13.332 -41.708 1.00 41.41 452 LEU A O 1
ATOM 3682 N N . ILE A 1 453 ? 22.872 13.119 -43.356 1.00 39.25 453 ILE A N 1
ATOM 3683 C CA . ILE A 1 453 ? 22.244 14.441 -43.175 1.00 39.25 453 ILE A CA 1
ATOM 3684 C C . ILE A 1 453 ? 21.363 14.470 -41.920 1.00 39.25 453 ILE A C 1
ATOM 3686 O O . ILE A 1 453 ? 21.459 15.398 -41.111 1.00 39.25 453 ILE A O 1
ATOM 3690 N N . PHE A 1 454 ? 20.559 13.425 -41.704 1.00 40.78 454 PHE A N 1
ATOM 3691 C CA . PHE A 1 454 ? 19.727 13.286 -40.512 1.00 40.78 454 PHE A CA 1
ATOM 3692 C C . PHE A 1 454 ? 20.572 13.180 -39.250 1.00 40.78 454 PHE A C 1
ATOM 3694 O O . PHE A 1 454 ? 20.179 13.762 -38.251 1.00 40.78 454 PHE A O 1
ATOM 3701 N N . TYR A 1 455 ? 21.755 12.558 -39.283 1.00 44.00 455 TYR A N 1
AT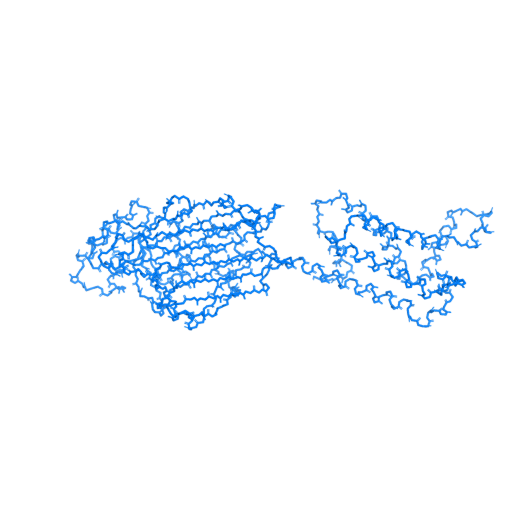OM 3702 C CA . TYR A 1 455 ? 22.666 12.497 -38.134 1.00 44.00 455 TYR A CA 1
ATOM 3703 C C . TYR A 1 455 ? 23.099 13.891 -37.634 1.00 44.00 455 TYR A C 1
ATOM 3705 O O . TYR A 1 455 ? 23.000 14.165 -36.437 1.00 44.00 455 TYR A O 1
ATOM 3713 N N . ARG A 1 456 ? 23.486 14.814 -38.532 1.00 37.66 456 ARG A N 1
ATOM 3714 C CA . ARG A 1 456 ? 23.827 16.203 -38.147 1.00 37.66 456 ARG A CA 1
ATOM 3715 C C . ARG A 1 456 ? 22.620 16.999 -37.644 1.00 37.66 456 ARG A C 1
ATOM 3717 O O . ARG A 1 456 ? 22.780 17.895 -36.817 1.00 37.66 456 ARG A O 1
ATOM 3724 N N . TYR A 1 457 ? 21.421 16.676 -38.124 1.00 36.66 457 TYR A N 1
ATOM 3725 C CA . TYR A 1 457 ? 20.175 17.284 -37.654 1.00 36.66 457 TYR A CA 1
ATOM 3726 C C . TYR A 1 457 ? 19.734 16.722 -36.282 1.00 36.66 457 TYR A C 1
ATOM 3728 O O . TYR A 1 457 ? 19.289 17.475 -35.415 1.00 36.66 457 TYR A O 1
ATOM 3736 N N . TYR A 1 458 ? 19.937 15.420 -36.047 1.00 38.97 458 TYR A N 1
ATOM 3737 C CA . TYR A 1 458 ? 19.579 14.682 -34.825 1.00 38.97 458 TYR A CA 1
ATOM 3738 C C . TYR A 1 458 ? 20.488 15.024 -33.633 1.00 38.97 458 TYR A C 1
ATOM 3740 O O . TYR A 1 458 ? 20.017 15.111 -32.502 1.00 38.97 458 TYR A O 1
ATOM 3748 N N . GLU A 1 459 ? 21.780 15.273 -33.880 1.00 41.25 459 GLU A N 1
ATOM 3749 C CA . GLU A 1 459 ? 22.746 15.716 -32.860 1.00 41.25 459 GLU A CA 1
ATOM 3750 C C . GLU A 1 459 ? 22.457 17.152 -32.374 1.00 41.25 459 GLU A C 1
ATOM 3752 O O . GLU A 1 459 ? 22.721 17.487 -31.220 1.00 41.25 459 GLU A O 1
ATOM 3757 N N . LYS A 1 460 ? 21.844 17.992 -33.225 1.00 36.78 460 LYS A N 1
ATOM 3758 C CA . LYS A 1 460 ? 21.571 19.409 -32.932 1.00 36.78 460 LYS A CA 1
ATOM 3759 C C . LYS A 1 460 ? 20.229 19.656 -32.222 1.00 36.78 460 LYS A C 1
ATOM 3761 O O . LYS A 1 460 ? 20.130 20.603 -31.448 1.00 36.78 460 LYS A O 1
ATOM 3766 N N . ASN A 1 461 ? 19.217 18.805 -32.425 1.00 36.47 461 ASN A N 1
ATOM 3767 C CA . ASN A 1 461 ? 17.856 18.996 -31.897 1.00 36.47 461 ASN A CA 1
ATOM 3768 C C . ASN A 1 461 ? 17.447 17.905 -30.890 1.00 36.47 461 ASN A C 1
ATOM 3770 O O . ASN A 1 461 ? 16.557 17.092 -31.120 1.00 36.47 461 ASN A O 1
ATOM 3774 N N . ASN A 1 462 ? 18.069 17.924 -29.712 1.00 38.78 462 ASN A N 1
ATOM 3775 C CA . ASN A 1 462 ? 17.873 16.926 -28.655 1.00 38.78 462 ASN A CA 1
ATOM 3776 C C . ASN A 1 462 ? 16.599 17.140 -27.791 1.00 38.78 462 ASN A C 1
ATOM 3778 O O . ASN A 1 462 ? 16.552 16.640 -26.670 1.00 38.78 462 ASN A O 1
ATOM 3782 N N . ARG A 1 463 ? 15.588 17.903 -28.253 1.00 35.44 463 ARG A N 1
ATOM 3783 C CA . ARG A 1 463 ? 14.447 18.337 -27.407 1.00 35.44 463 ARG A CA 1
ATOM 3784 C C . ARG A 1 463 ? 13.041 17.884 -27.813 1.00 35.44 463 ARG A C 1
ATOM 3786 O O . ARG A 1 463 ? 12.178 17.932 -26.954 1.00 35.44 463 ARG A O 1
ATOM 3793 N N . ASN A 1 464 ? 12.802 17.392 -29.028 1.00 37.47 464 ASN A N 1
ATOM 3794 C CA . ASN A 1 464 ? 11.482 16.880 -29.433 1.00 37.47 464 ASN A CA 1
ATOM 3795 C C . ASN A 1 464 ? 11.650 15.532 -30.135 1.00 37.47 464 ASN A C 1
ATOM 3797 O O . ASN A 1 464 ? 11.739 15.452 -31.359 1.00 37.47 464 ASN A O 1
ATOM 3801 N N . LYS A 1 465 ? 11.790 14.475 -29.337 1.00 46.59 465 LYS A N 1
ATOM 3802 C CA . LYS A 1 465 ? 11.978 13.102 -29.815 1.00 46.59 465 LYS A CA 1
ATOM 3803 C C . LYS A 1 465 ? 10.620 12.400 -29.922 1.00 46.59 465 LYS A C 1
ATOM 3805 O O . LYS A 1 465 ? 9.705 12.743 -29.194 1.00 46.59 465 LYS A O 1
ATOM 3810 N N . GLU A 1 466 ? 10.528 11.436 -30.838 1.00 43.09 466 GLU A N 1
ATOM 3811 C CA . GLU A 1 466 ? 9.427 10.469 -31.065 1.00 43.09 466 GLU A CA 1
ATOM 3812 C C . GLU A 1 466 ? 8.336 10.790 -32.095 1.00 43.09 466 GLU A C 1
ATOM 3814 O O . GLU A 1 466 ? 7.786 9.848 -32.661 1.00 43.09 466 GLU A O 1
ATOM 3819 N N . HIS A 1 467 ? 8.032 12.041 -32.452 1.00 41.84 467 HIS A N 1
ATOM 3820 C CA . HIS A 1 467 ? 6.832 12.250 -33.285 1.00 41.84 467 HIS A CA 1
ATOM 3821 C C . HIS A 1 467 ? 7.026 12.068 -34.804 1.00 41.84 467 HIS A C 1
ATOM 3823 O O . HIS A 1 467 ? 6.051 11.869 -35.523 1.00 41.84 467 HIS A O 1
ATOM 3829 N N . TRP A 1 468 ? 8.255 12.125 -35.329 1.00 39.38 468 TRP A N 1
ATOM 3830 C CA . TRP A 1 468 ? 8.462 12.209 -36.784 1.00 39.38 468 TRP A CA 1
ATOM 3831 C C . TRP A 1 468 ? 8.888 10.892 -37.449 1.00 39.38 468 TRP A C 1
ATOM 3833 O O . TRP A 1 468 ? 8.320 10.516 -38.471 1.00 39.38 468 TRP A O 1
ATOM 3843 N N . PHE A 1 469 ? 9.819 10.139 -36.853 1.00 38.12 469 PHE A N 1
ATOM 3844 C CA . PHE A 1 469 ? 10.300 8.873 -37.431 1.00 38.12 469 PHE A CA 1
ATOM 3845 C C . PHE A 1 469 ? 9.210 7.789 -37.428 1.00 38.12 469 PHE A C 1
ATOM 3847 O O . PHE A 1 469 ? 8.981 7.116 -38.429 1.00 38.12 469 PHE A O 1
ATOM 3854 N N . THR A 1 470 ? 8.445 7.713 -36.341 1.00 44.31 470 THR A N 1
ATOM 3855 C CA . THR A 1 470 ? 7.266 6.849 -36.188 1.00 44.31 470 THR A CA 1
ATOM 3856 C C . THR A 1 470 ? 6.169 7.215 -37.189 1.00 44.31 470 THR A C 1
ATOM 3858 O O . THR A 1 470 ? 5.506 6.340 -37.733 1.00 44.31 470 THR A O 1
ATOM 3861 N N . LYS A 1 471 ? 6.012 8.508 -37.502 1.00 42.50 471 LYS A N 1
ATOM 3862 C CA . LYS A 1 471 ? 5.045 9.010 -38.489 1.00 42.50 471 LYS A CA 1
ATOM 3863 C C . LYS A 1 471 ? 5.462 8.680 -39.924 1.00 42.50 471 LYS A C 1
ATOM 3865 O O . LYS A 1 471 ? 4.603 8.378 -40.744 1.00 42.50 471 LYS A O 1
ATOM 3870 N N . ILE A 1 472 ? 6.764 8.659 -40.214 1.00 40.38 472 ILE A N 1
ATOM 3871 C CA . ILE A 1 472 ? 7.282 8.171 -41.499 1.00 40.38 472 ILE A CA 1
ATOM 3872 C C . ILE A 1 472 ? 7.097 6.670 -41.627 1.00 40.38 472 ILE A C 1
ATOM 3874 O O . ILE A 1 472 ? 6.580 6.238 -42.645 1.00 40.38 472 ILE A O 1
ATOM 3878 N N . LEU A 1 473 ? 7.445 5.884 -40.607 1.00 39.12 473 LEU A N 1
ATOM 3879 C CA . LEU A 1 473 ? 7.266 4.433 -40.657 1.00 39.12 473 LEU A CA 1
ATOM 3880 C C . LEU A 1 473 ? 5.786 4.037 -40.785 1.00 39.12 473 LEU A C 1
ATOM 3882 O O . LEU A 1 473 ? 5.474 3.173 -41.600 1.00 39.12 473 LEU A O 1
ATOM 3886 N N . LYS A 1 474 ? 4.865 4.716 -40.082 1.00 44.75 474 LYS A N 1
ATOM 3887 C CA . LYS A 1 474 ? 3.414 4.511 -40.259 1.00 44.75 474 LYS A CA 1
ATOM 3888 C C . LYS A 1 474 ? 2.933 4.877 -41.665 1.00 44.75 474 LYS A C 1
ATOM 3890 O O . LYS A 1 474 ? 2.125 4.150 -42.235 1.00 44.75 474 LYS A O 1
ATOM 3895 N N . ASN A 1 475 ? 3.451 5.961 -42.242 1.00 38.84 475 ASN A N 1
ATOM 3896 C CA . ASN A 1 475 ? 3.071 6.393 -43.588 1.00 38.84 475 ASN A CA 1
ATOM 3897 C C . ASN A 1 475 ? 3.701 5.544 -44.703 1.00 38.84 475 ASN A C 1
ATOM 3899 O O . ASN A 1 475 ? 3.091 5.407 -45.757 1.00 38.84 475 ASN A O 1
ATOM 3903 N N . PHE A 1 476 ? 4.895 4.981 -44.494 1.00 32.88 476 PHE A N 1
ATOM 3904 C CA . PHE A 1 476 ? 5.596 4.185 -45.508 1.00 32.88 476 PHE A CA 1
ATOM 3905 C C . PHE A 1 476 ? 5.221 2.703 -45.484 1.00 32.88 476 PHE A C 1
ATOM 3907 O O . PHE A 1 476 ? 5.141 2.088 -46.541 1.00 32.88 476 PHE A O 1
ATOM 3914 N N . PHE A 1 477 ? 4.991 2.125 -44.303 1.00 34.59 477 PHE A N 1
ATOM 3915 C CA . PHE A 1 477 ? 4.719 0.691 -44.162 1.00 34.59 477 PHE A CA 1
ATOM 3916 C C . PHE A 1 477 ? 3.253 0.362 -43.867 1.00 34.59 477 PHE A C 1
ATOM 3918 O O . PHE A 1 477 ? 2.909 -0.811 -43.771 1.00 34.59 477 PHE A O 1
ATOM 3925 N N . GLY A 1 478 ? 2.378 1.364 -43.715 1.00 32.22 478 GLY A N 1
ATOM 3926 C CA . GLY A 1 478 ? 0.946 1.139 -43.488 1.00 32.22 478 GLY A CA 1
ATOM 3927 C C . GLY A 1 478 ? 0.630 0.336 -42.220 1.00 32.22 478 GLY A C 1
ATOM 3928 O O . GLY A 1 478 ? -0.438 -0.264 -42.123 1.00 32.22 478 GLY A O 1
ATOM 3929 N N . VAL A 1 479 ? 1.549 0.298 -41.253 1.00 37.75 479 VAL A N 1
ATOM 3930 C CA . VAL A 1 479 ? 1.355 -0.407 -39.982 1.00 37.75 479 VAL A CA 1
ATOM 3931 C C . VAL A 1 479 ? 0.530 0.496 -39.065 1.00 37.75 479 VAL A C 1
ATOM 3933 O O . VAL A 1 479 ? 0.967 1.599 -38.723 1.00 37.75 479 VAL A O 1
ATOM 3936 N N . ARG A 1 480 ? -0.688 0.057 -38.725 1.00 36.38 480 ARG A N 1
ATOM 3937 C CA . ARG A 1 480 ? -1.576 0.760 -37.784 1.00 36.38 480 ARG A CA 1
ATOM 3938 C C . ARG A 1 480 ? -1.006 0.761 -36.374 1.00 36.38 480 ARG A C 1
ATOM 3940 O O . ARG A 1 480 ? -0.611 -0.327 -35.913 1.00 36.38 480 ARG A O 1
#

Radius of gyration: 34.98 Å; chains: 1; bounding box: 77×43×105 Å

pLDDT: mean 73.08, std 18.34, range [32.22, 95.56]

Foldseek 3Di:
DEKEKEKPDPPFAAKAFQAWEKEWEWADQDPVLKTKIKIKIKTKIAGPLQPLVIKIKIFDFDDFPVPPPSPDGFDKDKDFDLCVLVVVVQCCVQQNVPKDWDPDLVVVLVVCCVQVVDDPVCSVLSSVLSVLLCVQCVVVVDTKMWGDHPAPLNGIAIERRDTWDDDPDRMIMQHGDPSNSPRDPRRRRYMYITIMMMIGMHNFDDDPQWGKDKYKYFYPDWYAYLHYKYKYWYALQKDFPDKWKWWAAPPRDTDTWDKAWDPCQVVRDDDPVVVVSPSVRTTMIIIDDDPVRSVRNRGGTGMMMMMTTMHRNVLVVVLVVLVVVVVVVVVVLCVVQVPPVCLPPPVQCLLQPQDVVAGSSRLSVVLVVLVVLVSVLVSDDPPDPPVVNVVSVVVSVVNVVVSVCSVVPDPCPVVPPPDDDPVVCVVVVVVVVVVVDDPVVVVVVVCVVCVVVVVVVCVVCVDDPDDPPVVVCCVPVVDD

Sequence (480 aa):
MKLNISKDAPNSGEITLEKFFQFNIIGNKKSDNRHQIDTFNAICFKTEIDTFNAKIDCEVIFTDFGDAKGKDKAKISFSDRVRYFDEISILQQFWGEESYRNDNREDFIKQCLIVFEIEPTEKDALIKDVELIYETLDKNSTLPLIINEDKDGVTPFILLPFSAKAHGGNKVRLEGDRSLKSLTILRDKIALGFWFQKTSNVVIKNQLNSDVINSEIIFNSKFKSPDFKIYYQIGNKVDVKKNLVSIKGGEDSSLDAEIVRVYSQSEITYFHDWAELGIYNSALLRLQNSTKVNKQISIEVKSVSSELLLEDVEATQSKEVHVFILSIFISVLISMGLDATRLASCDFTFFFPDIPIITESLIWLFVCGGFILKHLIYSKVYLIKENCKRVIKSLAVFVCFWVFCCFFIEKKMFTEWEDADILVLLGMKFSHWIQFFPLIDIVLSLYLFFSLIFYRYYEKNNRNKEHWFTKILKNFFGVR